Protein 5KEI (pdb70)

B-factor: mean 40.2, std 12.04, range [20.69, 91.9]

Secondary structure (DSSP, 8-state):
--TTTTT--PPPHHHHHHHHHTTS-----TTHHHHHHHHHSTTSEEEE-SS-EEEHHHHHHHHHHHHHHHHTTT--TT-EEEEE--SSTHHHHHHHHHHHTT-EEEE--TT--HHHHHHHHHHHT--EEEEE---HHHHHHHHHH-TT--EEEEES--TTSEEHHHHHSS-----------TTSEEEEEEP---SS---EEEEEHHHHHHHHHHHHHHTT--TT-EEEE-S-TTSHHHHHSSHHHHHHHTT-EEEE-S--SHHHHHHHHHHHT--EEEE-HHHHHHHHTT-----EEEE-SS---HHHHHHHHHHT-S-EEEEEE-TTS-EEE--TT--HHHHHH---EESSTT-EEEEE-SSSPBPPTT--EEEEEE-TTS-SS-TT-HHHHHHHB-TTS-EEEEEEEEE--SSTTTT-EEEEEE---EEEETTEEEEHHHHHHHHHTSTTEEEEEEEEEEETTTEEEEEEEEEESSS---HHHHHHHHHHTT--GGGS-SEEEE-SS--B-TTSSB-HHHHHT--

Radius of gyration: 23.66 Å; Cα contacts (8 Å, |Δi|>4): 1233; chains: 1; bounding box: 60×59×58 Å

Nearest PDB structures (foldseek):
  5kei-assembly1_A  TM=1.002E+00  e=0.000E+00  Mycolicibacterium smegmatis MC2 155
  5wm5-assembly1_A  TM=7.981E-01  e=9.799E-71  Streptomyces gandocaensis
  5wm6-assembly1_A  TM=7.922E-01  e=4.502E-71  Streptomyces gandocaensis
  3u16-assembly2_B  TM=9.416E-01  e=4.859E-49  Acinetobacter baumannii ACICU
  8r2r-assembly1_B  TM=8.477E-01  e=2.197E-30  Mycobacterium tuberculosis H37Rv

Organism: Mycolicibacterium smegmatis (strain ATCC 700084 / mc(2)155) (NCBI:txid246196)

Structure (mmCIF, N/CA/C/O backbone):
data_5KEI
#
_entry.id   5KEI
#
_cell.length_a   56.362
_cell.length_b   85.746
_cell.length_c   104.665
_cell.angle_alpha   90.00
_cell.angle_beta   90.00
_cell.angle_gamma   90.00
#
_symmetry.space_group_name_H-M   'P 21 21 21'
#
loop_
_entity.id
_entity.type
_entity.pdbx_description
1 polymer '2,3-dihydroxybenzoate-AMP ligase'
2 water water
#
loop_
_atom_site.group_PDB
_atom_site.id
_atom_site.type_symbol
_atom_site.label_atom_id
_atom_site.label_alt_id
_atom_site.label_comp_id
_atom_site.label_asym_id
_atom_site.label_entity_id
_atom_site.label_seq_id
_atom_site.pdbx_PDB_ins_code
_atom_site.Cartn_x
_atom_site.Cartn_y
_atom_site.Cartn_z
_atom_site.occupancy
_atom_site.B_iso_or_equiv
_atom_site.auth_seq_id
_atom_site.auth_comp_id
_atom_site.auth_asym_id
_atom_site.auth_atom_id
_atom_site.pdbx_PDB_model_num
ATOM 1 N N . GLN A 1 18 ? -31.531 -19.792 97.952 1.00 79.96 18 GLN A N 1
ATOM 2 C CA . GLN A 1 18 ? -32.350 -18.661 97.530 1.00 75.56 18 GLN A CA 1
ATOM 3 C C . GLN A 1 18 ? -32.053 -17.413 98.360 1.00 74.11 18 GLN A C 1
ATOM 4 O O . GLN A 1 18 ? -32.677 -16.362 98.170 1.00 63.11 18 GLN A O 1
ATOM 10 N N . SER A 1 19 ? -31.101 -17.533 99.285 1.00 78.18 19 SER A N 1
ATOM 11 C CA . SER A 1 19 ? -30.836 -16.459 100.242 1.00 69.26 19 SER A CA 1
ATOM 12 C C . SER A 1 19 ? -29.499 -15.734 100.061 1.00 64.21 19 SER A C 1
ATOM 13 O O . SER A 1 19 ? -28.422 -16.182 100.482 1.00 60.89 19 SER A O 1
ATOM 16 N N . SER A 1 20 ? -29.626 -14.584 99.418 1.00 54.37 20 SER A N 1
ATOM 17 C CA . SER A 1 20 ? -28.648 -13.524 99.444 1.00 49.35 20 SER A CA 1
ATOM 18 C C . SER A 1 20 ? -28.706 -12.818 100.786 1.00 45.94 20 SER A C 1
ATOM 19 O O . SER A 1 20 ? -28.085 -11.766 100.957 1.00 41.54 20 SER A O 1
ATOM 22 N N . LEU A 1 21 ? -29.491 -13.368 101.716 1.00 43.84 21 LEU A N 1
ATOM 23 C CA . LEU A 1 21 ? -29.515 -12.855 103.077 1.00 40.00 21 LEU A CA 1
ATOM 24 C C . LEU A 1 21 ? -28.096 -12.890 103.616 1.00 38.73 21 LEU A C 1
ATOM 25 O O . LEU A 1 21 ? -27.631 -11.915 104.186 1.00 39.05 21 LEU A O 1
ATOM 30 N N . LEU A 1 22 ? -27.404 -14.006 103.400 1.00 43.24 22 LEU A N 1
ATOM 31 C CA . LEU A 1 22 ? -26.032 -14.167 103.885 1.00 41.64 22 LEU A CA 1
ATOM 32 C C . LEU A 1 22 ? -25.051 -13.332 103.068 1.00 38.33 22 LEU A C 1
ATOM 33 O O . LEU A 1 22 ? -23.994 -12.924 103.566 1.00 38.25 22 LEU A O 1
ATOM 38 N N . ALA A 1 23 ? -25.421 -13.056 101.824 1.00 35.99 23 ALA A N 1
ATOM 39 C CA . ALA A 1 23 ? -24.558 -12.296 100.920 1.00 39.06 23 ALA A CA 1
ATOM 40 C C . ALA A 1 23 ? -24.369 -10.845 101.358 1.00 34.31 23 ALA A C 1
ATOM 41 O O . ALA A 1 23 ? -23.307 -10.258 101.126 1.00 34.04 23 ALA A O 1
ATOM 43 N N . GLY A 1 24 ? -25.395 -10.270 101.979 1.00 30.24 24 GLY A N 1
ATOM 44 C CA . GLY A 1 24 ? -25.351 -8.882 102.403 1.00 33.14 24 GLY A CA 1
ATOM 45 C C . GLY A 1 24 ? -24.907 -8.702 103.840 1.00 32.19 24 GLY A C 1
ATOM 46 O O . GLY A 1 24 ? -24.715 -7.575 104.310 1.00 34.82 24 GLY A O 1
ATOM 47 N N . PHE A 1 25 ? -24.720 -9.829 104.523 1.00 37.99 25 PHE A N 1
ATOM 48 C CA . PHE A 1 25 ? -24.493 -9.857 105.962 1.00 32.01 25 PHE A CA 1
ATOM 49 C C . PHE A 1 25 ? -23.015 -10.029 106.337 1.00 31.93 25 PHE A C 1
ATOM 50 O O . PHE A 1 25 ? -22.315 -10.894 105.816 1.00 32.14 25 PHE A O 1
ATOM 58 N N . THR A 1 26 ? -22.542 -9.167 107.230 1.00 34.28 26 THR A N 1
ATOM 59 C CA . THR A 1 26 ? -21.219 -9.308 107.812 1.00 32.27 26 THR A CA 1
ATOM 60 C C . THR A 1 26 ? -21.391 -9.902 109.205 1.00 32.66 26 THR A C 1
ATOM 61 O O . THR A 1 26 ? -21.836 -9.223 110.106 1.00 28.12 26 THR A O 1
ATOM 65 N N . PRO A 1 27 ? -21.061 -11.186 109.370 1.00 35.06 27 PRO A N 1
ATOM 66 C CA . PRO A 1 27 ? -21.356 -11.855 110.640 1.00 31.62 27 PRO A CA 1
ATOM 67 C C . PRO A 1 27 ? -20.470 -11.396 111.778 1.00 32.63 27 PRO A C 1
ATOM 68 O O . PRO A 1 27 ? -19.448 -10.772 111.543 1.00 35.82 27 PRO A O 1
ATOM 72 N N . PHE A 1 28 ? -20.869 -11.700 113.009 1.00 37.71 28 PHE A N 1
ATOM 73 C CA . PHE A 1 28 ? -19.974 -11.546 114.148 1.00 34.90 28 PHE A CA 1
ATOM 74 C C . PHE A 1 28 ? -18.840 -12.550 114.019 1.00 36.11 28 PHE A C 1
ATOM 75 O O . PHE A 1 28 ? -19.073 -13.706 113.682 1.00 38.37 28 PHE A O 1
ATOM 83 N N . PRO A 1 29 ? -17.610 -12.116 114.291 1.00 36.47 29 PRO A N 1
ATOM 84 C CA . PRO A 1 29 ? -16.504 -13.078 114.299 1.00 38.36 29 PRO A CA 1
ATOM 85 C C . PRO A 1 29 ? -16.748 -14.211 115.304 1.00 36.04 29 PRO A C 1
ATOM 86 O O . PRO A 1 29 ? -17.232 -13.971 116.409 1.00 37.19 29 PRO A O 1
ATOM 90 N N . ALA A 1 30 ? -16.419 -15.430 114.894 1.00 36.00 30 ALA A N 1
ATOM 91 C CA . ALA A 1 30 ? -16.609 -16.643 115.692 1.00 37.80 30 ALA A CA 1
ATOM 92 C C . ALA A 1 30 ? -16.166 -16.525 117.159 1.00 41.16 30 ALA A C 1
ATOM 93 O O . ALA A 1 30 ? -16.903 -16.923 118.067 1.00 41.08 30 ALA A O 1
ATOM 95 N N . GLU A 1 31 ? -14.982 -15.974 117.401 1.00 38.13 31 GLU A N 1
ATOM 96 C CA . GLU A 1 31 ? -14.455 -15.933 118.761 1.00 40.02 31 GLU A CA 1
ATOM 97 C C . GLU A 1 31 ? -15.251 -14.972 119.652 1.00 40.20 31 GLU A C 1
ATOM 98 O O . GLU A 1 31 ? -15.420 -15.227 120.848 1.00 36.02 31 GLU A O 1
ATOM 104 N N . ARG A 1 32 ? -15.748 -13.877 119.076 1.00 39.87 32 ARG A N 1
ATOM 105 C CA . ARG A 1 32 ? -16.569 -12.933 119.838 1.00 34.96 32 ARG A CA 1
ATOM 106 C C . ARG A 1 32 ? -17.945 -13.559 120.071 1.00 33.42 32 ARG A C 1
ATOM 107 O O . ARG A 1 32 ? -18.507 -13.453 121.158 1.00 37.28 32 ARG A O 1
ATOM 115 N N . ALA A 1 33 ? -18.475 -14.224 119.050 1.00 33.73 33 ALA A N 1
ATOM 116 C CA . ALA A 1 33 ? -19.772 -14.879 119.160 1.00 33.54 33 ALA A CA 1
ATOM 117 C C . ALA A 1 33 ? -19.762 -15.895 120.301 1.00 37.03 33 ALA A C 1
ATOM 118 O O . ALA A 1 33 ? -20.657 -15.882 121.151 1.00 36.75 33 ALA A O 1
ATOM 120 N N . GLN A 1 34 ? -18.735 -16.748 120.338 1.00 34.53 34 GLN A N 1
ATOM 121 C CA . GLN A 1 34 ? -18.596 -17.742 121.408 1.00 35.41 34 GLN A CA 1
ATOM 122 C C . GLN A 1 34 ? -18.526 -17.089 122.790 1.00 36.42 34 GLN A C 1
ATOM 123 O O . GLN A 1 34 ? -19.183 -17.547 123.736 1.00 33.46 34 GLN A O 1
ATOM 129 N N . ALA A 1 35 ? -17.752 -16.008 122.889 1.00 33.14 35 ALA A N 1
ATOM 130 C CA . ALA A 1 35 ? -17.607 -15.255 124.132 1.00 33.83 35 ALA A CA 1
ATOM 131 C C . ALA A 1 35 ? -18.955 -14.736 124.650 1.00 35.24 35 ALA A C 1
ATOM 132 O O . ALA A 1 35 ? -19.261 -14.820 125.852 1.00 35.45 35 ALA A O 1
ATOM 134 N N . TYR A 1 36 ? -19.763 -14.212 123.737 1.00 29.70 36 TYR A N 1
ATOM 135 C CA . TYR A 1 36 ? -21.063 -13.649 124.100 1.00 32.85 36 TYR A CA 1
ATOM 136 C C . TYR A 1 36 ? -22.061 -14.737 124.519 1.00 30.71 36 TYR A C 1
ATOM 137 O O . TYR A 1 36 ? -22.958 -14.494 125.326 1.00 32.71 36 TYR A O 1
ATOM 146 N N . ARG A 1 37 ? -21.903 -15.927 123.946 1.00 32.05 37 ARG A N 1
ATOM 147 C CA . ARG A 1 37 ? -22.698 -17.090 124.318 1.00 34.23 37 ARG A CA 1
ATOM 148 C C . ARG A 1 37 ? -22.271 -17.569 125.718 1.00 31.69 37 ARG A C 1
ATOM 149 O O . ARG A 1 37 ? -23.108 -17.805 126.591 1.00 30.71 37 ARG A O 1
ATOM 157 N N . ALA A 1 38 ? -20.965 -17.655 125.941 1.00 30.83 38 ALA A N 1
ATOM 158 C CA . ALA A 1 38 ? -20.438 -18.038 127.255 1.00 31.70 38 ALA A CA 1
ATOM 159 C C . ALA A 1 38 ? -20.817 -17.057 128.377 1.00 38.14 38 ALA A C 1
ATOM 160 O O . ALA A 1 38 ? -20.955 -17.474 129.532 1.00 38.93 38 ALA A O 1
ATOM 162 N N . ALA A 1 39 ? -21.009 -15.771 128.049 1.00 36.43 39 ALA A N 1
ATOM 163 C CA . ALA A 1 39 ? -21.303 -14.759 129.077 1.00 29.03 39 ALA A CA 1
ATOM 164 C C . ALA A 1 39 ? -22.798 -14.606 129.349 1.00 27.97 39 ALA A C 1
ATOM 165 O O . ALA A 1 39 ? -23.205 -13.802 130.191 1.00 26.65 39 ALA A O 1
ATOM 167 N N . GLY A 1 40 ? -23.619 -15.357 128.621 1.00 26.50 40 GLY A N 1
ATOM 168 C CA . GLY A 1 40 ? -25.060 -15.306 128.815 1.00 26.99 40 GLY A CA 1
ATOM 169 C C . GLY A 1 40 ? -25.816 -14.245 128.018 1.00 32.73 40 GLY A C 1
ATOM 170 O O . GLY A 1 40 ? -27.036 -14.129 128.153 1.00 31.69 40 GLY A O 1
ATOM 171 N N . TYR A 1 41 ? -25.111 -13.465 127.197 1.00 27.70 41 TYR A N 1
ATOM 172 C CA . TYR A 1 41 ? -25.771 -12.475 126.340 1.00 28.71 41 TYR A CA 1
ATOM 173 C C . TYR A 1 41 ? -26.607 -13.170 125.253 1.00 28.58 41 TYR A C 1
ATOM 174 O O . TYR A 1 41 ? -27.811 -12.935 125.127 1.00 29.24 41 TYR A O 1
ATOM 183 N N . TRP A 1 42 ? -25.942 -14.033 124.487 1.00 28.97 42 TRP A N 1
ATOM 184 C CA . TRP A 1 42 ? -26.530 -14.768 123.369 1.00 28.05 42 TRP A CA 1
ATOM 185 C C . TRP A 1 42 ? -27.126 -16.120 123.777 1.00 32.65 42 TRP A C 1
ATOM 186 O O . TRP A 1 42 ? -26.387 -17.047 124.106 1.00 30.99 42 TRP A O 1
ATOM 197 N N . ARG A 1 43 ? -28.449 -16.248 123.723 1.00 31.83 43 ARG A N 1
ATOM 198 C CA . ARG A 1 43 ? -29.119 -17.412 124.305 1.00 33.12 43 ARG A CA 1
ATOM 199 C C . ARG A 1 43 ? -29.709 -18.396 123.292 1.00 37.59 43 ARG A C 1
ATOM 200 O O . ARG A 1 43 ? -30.571 -19.209 123.638 1.00 38.97 43 ARG A O 1
ATOM 208 N N . ASP A 1 44 ? -29.277 -18.286 122.040 1.00 35.47 44 ASP A N 1
ATOM 209 C CA . ASP A 1 44 ? -29.552 -19.297 121.016 1.00 36.59 44 ASP A CA 1
ATOM 210 C C . ASP A 1 44 ? -31.019 -19.450 120.615 1.00 36.94 44 ASP A C 1
ATOM 211 O O . ASP A 1 44 ? -31.372 -20.400 119.899 1.00 38.05 44 ASP A O 1
ATOM 216 N N . GLN A 1 45 ? -31.869 -18.538 121.077 1.00 31.34 45 GLN A N 1
ATOM 217 C CA . GLN A 1 45 ? -33.286 -18.595 120.752 1.00 30.11 45 GLN A CA 1
ATOM 218 C C . GLN A 1 45 ? -33.696 -17.526 119.720 1.00 38.69 45 GLN A C 1
ATOM 219 O O . GLN A 1 45 ? -33.181 -16.387 119.717 1.00 33.32 45 GLN A O 1
ATOM 225 N N . LEU A 1 46 ? -34.615 -17.911 118.839 1.00 33.40 46 LEU A N 1
ATOM 226 C CA . LEU A 1 46 ? -35.044 -17.062 117.738 1.00 30.55 46 LEU A CA 1
ATOM 227 C C . LEU A 1 46 ? -35.870 -15.911 118.264 1.00 32.03 46 LEU A C 1
ATOM 228 O O . LEU A 1 46 ? -36.528 -16.061 119.290 1.00 29.93 46 LEU A O 1
ATOM 233 N N . LEU A 1 47 ? -35.872 -14.791 117.539 1.00 25.45 47 LEU A N 1
ATOM 234 C CA . LEU A 1 47 ? -36.597 -13.605 117.969 1.00 27.84 47 LEU A CA 1
ATOM 235 C C . LEU A 1 47 ? -38.062 -13.908 118.290 1.00 30.11 47 LEU A C 1
ATOM 236 O O . LEU A 1 47 ? -38.581 -13.421 119.296 1.00 28.70 47 LEU A O 1
ATOM 241 N N . ASP A 1 48 ? -38.735 -14.703 117.455 1.00 27.58 48 ASP A N 1
ATOM 242 C CA . ASP A 1 48 ? -40.171 -14.916 117.655 1.00 28.91 48 ASP A CA 1
ATOM 243 C C . ASP A 1 48 ? -40.444 -15.668 118.952 1.00 32.07 48 ASP A C 1
ATOM 244 O O . ASP A 1 48 ? -41.588 -15.730 119.387 1.00 33.75 48 ASP A O 1
ATOM 249 N N . SER A 1 49 ? -39.409 -16.257 119.551 1.00 30.53 49 SER A N 1
ATOM 250 C CA . SER A 1 49 ? -39.588 -17.064 120.758 1.00 32.46 49 SER A CA 1
ATOM 251 C C . SER A 1 49 ? -39.871 -16.181 121.958 1.00 38.50 49 SER A C 1
ATOM 252 O O . SER A 1 49 ? -40.343 -16.670 122.998 1.00 39.60 49 SER A O 1
ATOM 255 N N . VAL A 1 50 ? -39.573 -14.888 121.826 1.00 33.56 50 VAL A N 1
ATOM 256 C CA . VAL A 1 50 ? -39.920 -13.945 122.872 1.00 28.64 50 VAL A CA 1
ATOM 257 C C . VAL A 1 50 ? -41.435 -13.999 123.102 1.00 31.95 50 VAL A C 1
ATOM 258 O O . VAL A 1 50 ? -41.875 -14.029 124.248 1.00 34.23 50 VAL A O 1
ATOM 262 N N . LEU A 1 51 ? -42.227 -14.055 122.030 1.00 31.10 51 LEU A N 1
ATOM 263 C CA . LEU A 1 51 ? -43.688 -14.127 122.170 1.00 32.85 51 LEU A CA 1
ATOM 264 C C . LEU A 1 51 ? -44.121 -15.499 122.657 1.00 36.34 51 LEU A C 1
ATOM 265 O O . LEU A 1 51 ? -44.993 -15.617 123.524 1.00 34.11 51 LEU A O 1
ATOM 270 N N . ARG A 1 52 ? -43.491 -16.523 122.087 1.00 31.98 52 ARG A N 1
ATOM 271 C CA . ARG A 1 52 ? -43.784 -17.911 122.396 1.00 36.93 52 ARG A CA 1
ATOM 272 C C . ARG A 1 52 ? -43.584 -18.180 123.877 1.00 36.71 52 ARG A C 1
ATOM 273 O O . ARG A 1 52 ? -44.467 -18.725 124.541 1.00 35.02 52 ARG A O 1
ATOM 281 N N . THR A 1 53 ? -42.425 -17.789 124.390 1.00 33.38 53 THR A N 1
ATOM 282 C CA . THR A 1 53 ? -42.108 -18.034 125.793 1.00 37.58 53 THR A CA 1
ATOM 283 C C . THR A 1 53 ? -43.023 -17.227 126.707 1.00 37.88 53 THR A C 1
ATOM 284 O O . THR A 1 53 ? -43.521 -17.747 127.703 1.00 36.92 53 THR A O 1
ATOM 288 N N . ALA A 1 54 ? -43.261 -15.969 126.344 1.00 34.39 54 ALA A N 1
ATOM 289 C CA . ALA A 1 54 ? -44.213 -15.121 127.048 1.00 33.66 54 ALA A CA 1
ATOM 290 C C . ALA A 1 54 ? -45.628 -15.713 127.052 1.00 34.39 54 ALA A C 1
ATOM 291 O O . ALA A 1 54 ? -46.343 -15.636 128.043 1.00 34.69 54 ALA A O 1
ATOM 293 N N . ALA A 1 55 ? -46.031 -16.292 125.931 1.00 35.62 55 ALA A N 1
ATOM 294 C CA . ALA A 1 55 ? -47.343 -16.914 125.811 1.00 34.32 55 ALA A CA 1
ATOM 295 C C . ALA A 1 55 ? -47.489 -18.166 126.681 1.00 38.39 55 ALA A C 1
ATOM 296 O O . ALA A 1 55 ? -48.593 -18.462 127.139 1.00 39.72 55 ALA A O 1
ATOM 298 N N . ARG A 1 56 ? -46.392 -18.896 126.905 1.00 36.62 56 ARG A N 1
ATOM 299 C CA . ARG A 1 56 ? -46.404 -20.062 127.802 1.00 39.10 56 ARG A CA 1
ATOM 300 C C . ARG A 1 56 ? -46.392 -19.658 129.276 1.00 41.19 56 ARG A C 1
ATOM 301 O O . ARG A 1 56 ? -46.916 -20.368 130.126 1.00 48.45 56 ARG A O 1
ATOM 309 N N . THR A 1 57 ? -45.783 -18.518 129.580 1.00 43.88 57 THR A N 1
ATOM 310 C CA . THR A 1 57 ? -45.586 -18.094 130.965 1.00 39.13 57 THR A CA 1
ATOM 311 C C . THR A 1 57 ? -46.746 -17.261 131.495 1.00 40.53 57 THR A C 1
ATOM 312 O O . THR A 1 57 ? -47.219 -17.475 132.606 1.00 42.84 57 THR A O 1
ATOM 316 N N . TRP A 1 58 ? -47.179 -16.289 130.703 1.00 39.29 58 TRP A N 1
ATOM 317 C CA . TRP A 1 58 ? -48.240 -15.376 131.111 1.00 40.08 58 TRP A CA 1
ATOM 318 C C . TRP A 1 58 ? -49.362 -15.387 130.096 1.00 40.56 58 TRP A C 1
ATOM 319 O O . TRP A 1 58 ? -49.671 -14.341 129.510 1.00 40.21 58 TRP A O 1
ATOM 330 N N . PRO A 1 59 ? -49.999 -16.564 129.914 1.00 42.52 59 PRO A N 1
ATOM 331 C CA . PRO A 1 59 ? -50.953 -16.806 128.827 1.00 38.14 59 PRO A CA 1
ATOM 332 C C . PRO A 1 59 ? -52.055 -15.755 128.802 1.00 43.36 59 PRO A C 1
ATOM 333 O O . PRO A 1 59 ? -52.463 -15.288 127.738 1.00 46.26 59 PRO A O 1
ATOM 337 N N . ASP A 1 60 ? -52.504 -15.348 129.980 1.00 43.73 60 ASP A N 1
ATOM 338 C CA . ASP A 1 60 ? -53.711 -14.540 130.077 1.00 43.92 60 ASP A CA 1
ATOM 339 C C . ASP A 1 60 ? -53.464 -13.082 130.491 1.00 48.04 60 ASP A C 1
ATOM 340 O O . ASP A 1 60 ? -54.410 -12.302 130.613 1.00 46.20 60 ASP A O 1
ATOM 345 N N . HIS A 1 61 ? -52.195 -12.713 1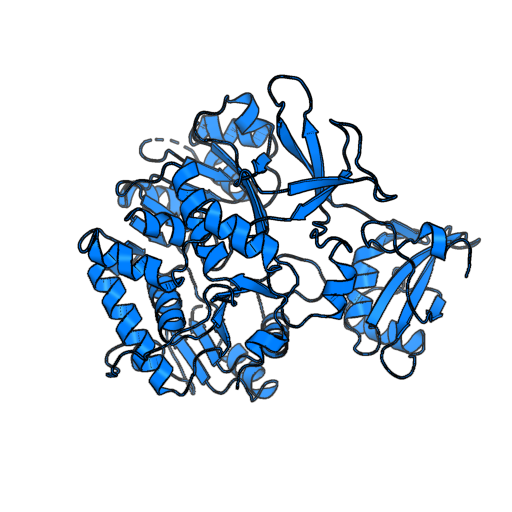30.684 1.00 46.23 61 HIS A N 1
ATOM 346 C CA . HIS A 1 61 ? -51.819 -11.301 130.811 1.00 45.07 61 HIS A CA 1
ATOM 347 C C . HIS A 1 61 ? -52.084 -10.583 129.482 1.00 40.37 61 HIS A C 1
ATOM 348 O O . HIS A 1 61 ? -51.906 -11.155 128.408 1.00 40.89 61 HIS A O 1
ATOM 355 N N . ILE A 1 62 ? -52.513 -9.331 129.555 1.00 41.26 62 ILE A N 1
ATOM 356 C CA . ILE A 1 62 ? -52.691 -8.530 128.357 1.00 36.57 62 ILE A CA 1
ATOM 357 C C . ILE A 1 62 ? -51.327 -8.243 127.737 1.00 37.78 62 ILE A C 1
ATOM 358 O O . ILE A 1 62 ? -50.422 -7.778 128.418 1.00 39.51 62 ILE A O 1
ATOM 363 N N . ALA A 1 63 ? -51.170 -8.538 126.453 1.00 37.76 63 ALA A N 1
ATOM 364 C CA . ALA A 1 63 ? -49.877 -8.367 125.806 1.00 37.29 63 ALA A CA 1
ATOM 365 C C . ALA A 1 63 ? -49.779 -7.001 125.136 1.00 35.43 63 ALA A C 1
ATOM 366 O O . ALA A 1 63 ? -48.809 -6.274 125.343 1.00 33.45 63 ALA A O 1
ATOM 368 N N . VAL A 1 64 ? -50.788 -6.657 124.340 1.00 30.18 64 VAL A N 1
ATOM 369 C CA . VAL A 1 64 ? -50.775 -5.428 123.570 1.00 30.02 64 VAL A CA 1
ATOM 370 C C . VAL A 1 64 ? -52.145 -4.746 123.649 1.00 38.85 64 VAL A C 1
ATOM 371 O O . VAL A 1 64 ? -53.167 -5.419 123.748 1.00 38.86 64 VAL A O 1
ATOM 375 N N . ILE A 1 65 ? -52.162 -3.412 123.653 1.00 39.87 65 ILE A N 1
ATOM 376 C CA . ILE A 1 65 ? -53.414 -2.645 123.684 1.00 36.66 65 ILE A CA 1
ATOM 377 C C . ILE A 1 65 ? -53.353 -1.496 122.685 1.00 36.24 65 ILE A C 1
ATOM 378 O O . ILE A 1 65 ? -52.301 -0.890 122.515 1.00 38.60 65 ILE A O 1
ATOM 383 N N . ASP A 1 66 ? -54.462 -1.213 122.006 1.00 41.50 66 ASP A N 1
ATOM 384 C CA . ASP A 1 66 ? -54.609 0.055 121.288 1.00 43.79 66 ASP A CA 1
ATOM 385 C C . ASP A 1 66 ? -56.030 0.547 121.508 1.00 45.37 66 ASP A C 1
ATOM 386 O O . ASP A 1 66 ? -56.775 -0.050 122.288 1.00 50.81 66 ASP A O 1
ATOM 391 N N . ALA A 1 67 ? -56.390 1.626 120.823 1.00 48.43 67 ALA A N 1
ATOM 392 C CA . ALA A 1 67 ? -57.660 2.314 121.027 1.00 52.74 67 ALA A CA 1
ATOM 393 C C . ALA A 1 67 ? -58.873 1.387 120.967 1.00 53.42 67 ALA A C 1
ATOM 394 O O . ALA A 1 67 ? -59.802 1.505 121.774 1.00 56.35 67 ALA A O 1
ATOM 396 N N . ASP A 1 68 ? -58.863 0.460 120.018 1.00 52.87 68 ASP A N 1
ATOM 397 C CA . ASP A 1 68 ? -60.043 -0.359 119.780 1.00 59.42 68 ASP A CA 1
ATOM 398 C C . ASP A 1 68 ? -59.882 -1.844 120.114 1.00 52.64 68 ASP A C 1
ATOM 399 O O . ASP A 1 68 ? -60.875 -2.545 120.279 1.00 54.94 68 ASP A O 1
ATOM 404 N N . HIS A 1 69 ? -58.644 -2.315 120.232 1.00 52.53 69 HIS A N 1
ATOM 405 C CA . HIS A 1 69 ? -58.383 -3.729 120.498 1.00 50.70 69 HIS A CA 1
ATOM 406 C C . HIS A 1 69 ? -57.465 -3.954 121.678 1.00 48.76 69 HIS A C 1
ATOM 407 O O . HIS A 1 69 ? -56.762 -3.046 122.116 1.00 51.29 69 HIS A O 1
ATOM 414 N N . ARG A 1 70 ? -57.467 -5.182 122.176 1.00 47.17 70 ARG A N 1
ATOM 415 C CA . ARG A 1 70 ? -56.476 -5.620 123.147 1.00 47.22 70 ARG A CA 1
ATOM 416 C C . ARG A 1 70 ? -56.358 -7.142 123.062 1.00 46.66 70 ARG A C 1
ATOM 417 O O . ARG A 1 70 ? -57.354 -7.849 122.919 1.00 50.38 70 ARG A O 1
ATOM 425 N N . HIS A 1 71 ? -55.127 -7.636 123.121 1.00 43.41 71 HIS A N 1
ATOM 426 C CA . HIS A 1 71 ? -54.860 -9.061 123.017 1.00 36.31 71 HIS A CA 1
ATOM 427 C C . HIS A 1 71 ? -54.037 -9.562 124.203 1.00 40.69 71 HIS A C 1
ATOM 428 O O . HIS A 1 71 ? -53.044 -8.950 124.588 1.00 41.40 71 HIS A O 1
ATOM 435 N N . THR A 1 72 ? -54.454 -10.678 124.787 1.00 41.92 72 THR A N 1
ATOM 436 C CA . THR A 1 72 ? -53.638 -11.375 125.767 1.00 37.08 72 THR A CA 1
ATOM 437 C C . THR A 1 72 ? -52.472 -12.048 125.044 1.00 39.54 72 THR A C 1
ATOM 438 O O . THR A 1 72 ? -52.488 -12.164 123.812 1.00 38.28 72 THR A O 1
ATOM 442 N N . TYR A 1 73 ? -51.474 -12.499 125.802 1.00 39.08 73 TYR A N 1
ATOM 443 C CA . TYR A 1 73 ? -50.313 -13.169 125.223 1.00 36.42 73 TYR A CA 1
ATOM 444 C C . TYR A 1 73 ? -50.689 -14.452 124.496 1.00 38.67 73 TYR A C 1
ATOM 445 O O . TYR A 1 73 ? -50.074 -14.794 123.487 1.00 37.89 73 TYR A O 1
ATOM 454 N N . ALA A 1 74 ? -51.703 -15.156 125.000 1.00 40.81 74 ALA A N 1
ATOM 455 C CA . ALA A 1 74 ? -52.173 -16.382 124.354 1.00 38.51 74 ALA A CA 1
ATOM 456 C C . ALA A 1 74 ? -52.884 -16.071 123.038 1.00 38.40 74 ALA A C 1
ATOM 457 O O . ALA A 1 74 ? -52.669 -16.741 122.021 1.00 38.43 74 ALA A O 1
ATOM 459 N N . GLU A 1 75 ? -53.721 -15.045 123.064 1.00 40.58 75 GLU A N 1
ATOM 460 C CA . GLU A 1 75 ? -54.414 -14.577 121.869 1.00 41.09 75 GLU A CA 1
ATOM 461 C C . GLU A 1 75 ? -53.458 -14.031 120.812 1.00 38.79 75 GLU A C 1
ATOM 462 O O . GLU A 1 75 ? -53.663 -14.265 119.626 1.00 39.30 75 GLU A O 1
ATOM 468 N N . LEU A 1 76 ? -52.420 -13.308 121.239 1.00 39.21 76 LEU A N 1
ATOM 469 C CA . LEU A 1 76 ? -51.446 -12.732 120.300 1.00 38.41 76 LEU A CA 1
ATOM 470 C C . LEU A 1 76 ? -50.580 -13.828 119.661 1.00 38.43 76 LEU A C 1
ATOM 471 O O . LEU A 1 76 ? -50.252 -13.767 118.471 1.00 36.70 76 LEU A O 1
ATOM 476 N N . ASP A 1 77 ? -50.227 -14.833 120.457 1.00 35.07 77 ASP A N 1
ATOM 477 C CA . ASP A 1 77 ? -49.439 -15.967 119.983 1.00 35.15 77 ASP A CA 1
ATOM 478 C C . ASP A 1 77 ? -50.121 -16.732 118.836 1.00 39.86 77 ASP A C 1
ATOM 479 O O . ASP A 1 77 ? -49.451 -17.196 117.911 1.00 40.79 77 ASP A O 1
ATOM 484 N N . ARG A 1 78 ? -51.446 -16.872 118.907 1.00 39.54 78 ARG A N 1
ATOM 485 C CA . ARG A 1 78 ? -52.211 -17.558 117.863 1.00 40.03 78 ARG A CA 1
ATOM 486 C C . ARG A 1 78 ? -52.306 -16.696 116.606 1.00 42.17 78 ARG A C 1
ATOM 487 O O . ARG A 1 78 ? -52.162 -17.192 115.489 1.00 40.53 78 ARG A O 1
ATOM 495 N N . LEU A 1 79 ? -52.558 -15.405 116.807 1.00 35.08 79 LEU A N 1
ATOM 496 C CA . LEU A 1 79 ? -52.655 -14.462 115.709 1.00 37.73 79 LEU A CA 1
ATOM 497 C C . LEU A 1 79 ? -51.397 -14.457 114.861 1.00 39.13 79 LEU A C 1
ATOM 498 O O . LEU A 1 79 ? -51.479 -14.493 113.640 1.00 38.05 79 LEU A O 1
ATOM 503 N N . ALA A 1 80 ? -50.238 -14.413 115.514 1.00 38.77 80 ALA A N 1
ATOM 504 C CA . ALA A 1 80 ? -48.969 -14.444 114.806 1.00 35.07 80 ALA A CA 1
ATOM 505 C C . ALA A 1 80 ? -48.810 -15.752 114.040 1.00 37.97 80 ALA A C 1
ATOM 506 O O . ALA A 1 80 ? -48.330 -15.747 112.906 1.00 35.19 80 ALA A O 1
ATOM 508 N N . ASP A 1 81 ? -49.197 -16.863 114.673 1.00 39.77 81 ASP A N 1
ATOM 509 C CA . ASP A 1 81 ? -49.160 -18.179 114.026 1.00 43.04 81 ASP A CA 1
ATOM 510 C C . ASP A 1 81 ? -50.013 -18.156 112.768 1.00 41.25 81 ASP A C 1
ATOM 511 O O . ASP A 1 81 ? -49.568 -18.563 111.689 1.00 44.84 81 ASP A O 1
ATOM 516 N N . ARG A 1 82 ? -51.240 -17.664 112.908 1.00 40.81 82 ARG A N 1
ATOM 517 C CA . ARG A 1 82 ? -52.167 -17.604 111.782 1.00 45.91 82 ARG A CA 1
ATOM 518 C C . ARG A 1 82 ? -51.676 -16.654 110.706 1.00 42.82 82 ARG A C 1
ATOM 519 O O . ARG A 1 82 ? -51.826 -16.923 109.508 1.00 46.19 82 ARG A O 1
ATOM 527 N N . ALA A 1 83 ? -51.073 -15.551 111.131 1.00 40.01 83 ALA A N 1
ATOM 528 C CA . ALA A 1 83 ? -50.576 -14.570 110.188 1.00 37.78 83 ALA A CA 1
ATOM 529 C C . ALA A 1 83 ? -49.425 -15.187 109.412 1.00 34.56 83 ALA A C 1
ATOM 530 O O . ALA A 1 83 ? -49.260 -14.931 108.225 1.00 30.98 83 ALA A O 1
ATOM 532 N N . ALA A 1 84 ? -48.647 -16.024 110.096 1.00 35.85 84 ALA A N 1
ATOM 533 C CA . ALA A 1 84 ? -47.467 -16.660 109.508 1.00 37.47 84 ALA A CA 1
ATOM 534 C C . ALA A 1 84 ? -47.824 -17.696 108.428 1.00 40.38 84 ALA A C 1
ATOM 535 O O . ALA A 1 84 ? -47.175 -17.765 107.376 1.00 40.51 84 ALA A O 1
ATOM 537 N N . ALA A 1 85 ? -48.843 -18.507 108.704 1.00 43.05 85 ALA A N 1
ATOM 538 C CA . ALA A 1 85 ? -49.353 -19.465 107.729 1.00 41.11 85 ALA A CA 1
ATOM 539 C C . ALA A 1 85 ? -49.863 -18.724 106.496 1.00 42.16 85 ALA A C 1
ATOM 540 O O . ALA A 1 85 ? -49.559 -19.106 105.372 1.00 40.86 85 ALA A O 1
ATOM 542 N N . GLY A 1 86 ? -50.626 -17.653 106.714 1.00 45.89 86 GLY A N 1
ATOM 543 C CA . GLY A 1 86 ? -51.120 -16.828 105.621 1.00 40.99 86 GLY A CA 1
ATOM 544 C C . GLY A 1 86 ? -49.993 -16.305 104.740 1.00 46.94 86 GLY A C 1
ATOM 545 O O . GLY A 1 86 ? -50.072 -16.357 103.498 1.00 44.82 86 GLY A O 1
ATOM 546 N N . ILE A 1 87 ? -48.934 -15.816 105.389 1.00 42.97 87 ILE A N 1
ATOM 547 C CA . ILE A 1 87 ? -47.791 -15.223 104.696 1.00 42.30 87 ILE A CA 1
ATOM 548 C C . ILE A 1 87 ? -47.019 -16.271 103.901 1.00 41.07 87 ILE A C 1
ATOM 549 O O . ILE A 1 87 ? -46.676 -16.044 102.742 1.00 42.27 87 ILE A O 1
ATOM 554 N N . ALA A 1 88 ? -46.739 -17.408 104.537 1.00 42.12 88 ALA A N 1
ATOM 555 C CA . ALA A 1 88 ? -46.137 -18.557 103.863 1.00 44.13 88 ALA A CA 1
ATOM 556 C C . ALA A 1 88 ? -47.001 -19.018 102.676 1.00 44.29 88 ALA A C 1
ATOM 557 O O . ALA A 1 88 ? -46.491 -19.522 101.663 1.00 43.03 88 ALA A O 1
ATOM 559 N N . GLY A 1 89 ? -48.308 -18.823 102.811 1.00 41.73 89 GLY A N 1
ATOM 560 C CA . GLY A 1 89 ? -49.260 -19.148 101.767 1.00 45.55 89 GLY A CA 1
ATOM 561 C C . GLY A 1 89 ? -49.156 -18.315 100.498 1.00 44.10 89 GLY A C 1
ATOM 562 O O . GLY A 1 89 ? -49.647 -18.727 99.442 1.00 48.56 89 GLY A O 1
ATOM 563 N N . LEU A 1 90 ? -48.537 -17.145 100.586 1.00 42.75 90 LEU A N 1
ATOM 564 C CA . LEU A 1 90 ? -48.372 -16.297 99.406 1.00 43.44 90 LEU A CA 1
ATOM 565 C C . LEU A 1 90 ? -47.092 -16.679 98.676 1.00 44.62 90 LEU A C 1
ATOM 566 O O . LEU A 1 90 ? -46.832 -16.210 97.567 1.00 46.27 90 LEU A O 1
ATOM 571 N N . GLY A 1 91 ? -46.280 -17.521 99.306 1.00 43.02 91 GLY A N 1
ATOM 572 C CA . GLY A 1 91 ? -45.044 -17.961 98.684 1.00 40.69 91 GLY A CA 1
ATOM 573 C C . GLY A 1 91 ? -43.814 -17.247 99.210 1.00 40.64 91 GLY A C 1
ATOM 574 O O . GLY A 1 91 ? -42.714 -17.435 98.695 1.00 41.99 91 GLY A O 1
ATOM 575 N N . ILE A 1 92 ? -44.006 -16.419 100.232 1.00 42.39 92 ILE A N 1
ATOM 576 C CA . ILE A 1 92 ? -42.896 -15.796 100.945 1.00 37.54 92 ILE A CA 1
ATOM 577 C C . ILE A 1 92 ? -42.162 -16.864 101.753 1.00 40.96 92 ILE A C 1
ATOM 578 O O . ILE A 1 92 ? -42.770 -17.610 102.532 1.00 43.26 92 ILE A O 1
ATOM 583 N N . ARG A 1 93 ? -40.851 -16.936 101.553 1.00 39.99 93 ARG A N 1
ATOM 584 C CA . ARG A 1 93 ? -40.051 -18.050 102.047 1.00 45.96 93 ARG A CA 1
ATOM 585 C C . ARG A 1 93 ? -39.028 -17.565 103.066 1.00 40.27 93 ARG A C 1
ATOM 586 O O . ARG A 1 93 ? -38.665 -16.402 103.042 1.00 36.08 93 ARG A O 1
ATOM 594 N N . PRO A 1 94 ? -38.564 -18.458 103.963 1.00 41.84 94 PRO A N 1
ATOM 595 C CA . PRO A 1 94 ? -37.525 -18.082 104.924 1.00 39.71 94 PRO A CA 1
ATOM 596 C C . PRO A 1 94 ? -36.381 -17.276 104.281 1.00 45.53 94 PRO A C 1
ATOM 597 O O . PRO A 1 94 ? -35.926 -17.609 103.181 1.00 44.09 94 PRO A O 1
ATOM 601 N N . GLY A 1 95 ? -35.962 -16.201 104.950 1.00 40.58 95 GLY A N 1
ATOM 602 C CA . GLY A 1 95 ? -34.882 -15.364 104.463 1.00 37.69 95 GLY A CA 1
ATOM 603 C C . GLY A 1 95 ? -35.344 -14.204 103.598 1.00 34.36 95 GLY A C 1
ATOM 604 O O . GLY A 1 95 ? -34.613 -13.239 103.413 1.00 36.73 95 GLY A O 1
ATOM 605 N N . ASP A 1 96 ? -36.549 -14.305 103.053 1.00 31.30 96 ASP A N 1
ATOM 606 C CA . ASP A 1 96 ? -37.102 -13.245 102.206 1.00 33.98 96 ASP A CA 1
ATOM 607 C C . ASP A 1 96 ? -37.299 -11.973 103.008 1.00 35.23 96 ASP A C 1
ATOM 608 O O . ASP A 1 96 ? -37.812 -12.002 104.119 1.00 31.95 96 ASP A O 1
ATOM 613 N N . ARG A 1 97 ? -36.917 -10.842 102.443 1.00 36.51 97 ARG A N 1
ATOM 614 C CA . ARG A 1 97 ? -37.068 -9.607 103.190 1.00 30.29 97 ARG A CA 1
ATOM 615 C C . ARG A 1 97 ? -38.341 -8.911 102.753 1.00 31.80 97 ARG A C 1
ATOM 616 O O . ARG A 1 97 ? -38.741 -8.965 101.587 1.00 32.93 97 ARG A O 1
ATOM 624 N N . VAL A 1 98 ? -39.024 -8.340 103.732 1.00 28.74 98 VAL A N 1
ATOM 625 C CA . VAL A 1 98 ? -40.332 -7.750 103.537 1.00 26.88 98 VAL A CA 1
ATOM 626 C C . VAL A 1 98 ? -40.325 -6.343 104.120 1.00 27.00 98 VAL A C 1
ATOM 627 O O . VAL A 1 98 ? -40.037 -6.155 105.298 1.00 26.85 98 VAL A O 1
ATOM 631 N N . LEU A 1 99 ? -40.635 -5.352 103.296 1.00 30.27 99 LEU A N 1
ATOM 632 C CA . LEU A 1 99 ? -40.685 -3.975 103.773 1.00 29.55 99 LEU A CA 1
ATOM 633 C C . LEU A 1 99 ? -41.928 -3.788 104.620 1.00 27.99 99 LEU A C 1
ATOM 634 O O . LEU A 1 99 ? -43.022 -4.145 104.207 1.00 30.72 99 LEU A O 1
ATOM 639 N N . VAL A 1 100 ? -41.760 -3.222 105.807 1.00 29.49 100 VAL A N 1
ATOM 640 C CA . VAL A 1 100 ? -42.890 -2.983 106.703 1.00 33.59 100 VAL A CA 1
ATOM 641 C C . VAL A 1 100 ? -43.019 -1.503 107.111 1.00 33.97 100 VAL A C 1
ATOM 642 O O . VAL A 1 100 ? -42.051 -0.885 107.569 1.00 30.46 100 VAL A O 1
ATOM 646 N N . GLN A 1 101 ? -44.218 -0.951 106.940 1.00 32.38 101 GLN A N 1
ATOM 647 C CA . GLN A 1 101 ? -44.509 0.429 107.319 1.00 33.22 101 GLN A CA 1
ATOM 648 C C . GLN A 1 101 ? -45.918 0.527 107.896 1.00 35.98 101 GLN A C 1
ATOM 649 O O . GLN A 1 101 ? -46.884 0.738 107.169 1.00 40.69 101 GLN A O 1
ATOM 655 N N . LEU A 1 102 ? -46.029 0.368 109.209 1.00 37.36 102 LEU A N 1
ATOM 656 C CA . LEU A 1 102 ? -47.319 0.346 109.879 1.00 34.98 102 LEU A CA 1
ATOM 657 C C . LEU A 1 102 ? -47.422 1.385 111.006 1.00 38.78 102 LEU A C 1
ATOM 658 O O . LEU A 1 102 ? -46.446 1.647 111.714 1.00 36.26 102 LEU A O 1
ATOM 663 N N . PRO A 1 103 ? -48.622 1.963 111.183 1.00 37.57 103 PRO A N 1
ATOM 664 C CA . PRO A 1 103 ? -48.942 2.872 112.290 1.00 36.23 103 PRO A CA 1
ATOM 665 C C . PRO A 1 103 ? -48.856 2.172 113.649 1.00 36.72 103 PRO A C 1
ATOM 666 O O . PRO A 1 103 ? -48.746 0.954 113.684 1.00 32.12 103 PRO A O 1
ATOM 670 N N . ASN A 1 104 ? -48.906 2.935 114.741 1.00 37.10 104 ASN A N 1
ATOM 671 C CA . ASN A 1 104 ? -48.906 2.369 116.096 1.00 32.50 104 ASN A CA 1
ATOM 672 C C . ASN A 1 104 ? -50.241 1.745 116.485 1.00 32.36 104 ASN A C 1
ATOM 673 O O . ASN A 1 104 ? -51.105 2.393 117.066 1.00 30.64 104 ASN A O 1
ATOM 678 N N . THR A 1 105 ? -50.351 0.460 116.173 1.00 33.42 105 THR A N 1
ATOM 679 C CA . THR A 1 105 ? -51.551 -0.352 116.298 1.00 34.13 105 THR A CA 1
ATOM 680 C C . THR A 1 105 ? -51.133 -1.657 116.972 1.00 35.07 105 THR A C 1
ATOM 681 O O . THR A 1 105 ? -49.974 -2.061 116.852 1.00 34.21 105 THR A O 1
ATOM 685 N N . ALA A 1 106 ? -52.047 -2.323 117.675 1.00 34.92 106 ALA A N 1
ATOM 686 C CA . ALA A 1 106 ? -51.748 -3.667 118.175 1.00 34.11 106 ALA A CA 1
ATOM 687 C C . ALA A 1 106 ? -51.329 -4.556 117.014 1.00 35.97 106 ALA A C 1
ATOM 688 O O . ALA A 1 106 ? -50.493 -5.440 117.168 1.00 39.61 106 ALA A O 1
ATOM 690 N N . GLU A 1 107 ? -51.894 -4.289 115.841 1.00 33.43 107 GLU A N 1
ATOM 691 C CA . GLU A 1 107 ? -51.614 -5.065 114.642 1.00 35.57 107 GLU A CA 1
ATOM 692 C C . GLU A 1 107 ? -50.124 -5.041 114.255 1.00 36.39 107 GLU A C 1
ATOM 693 O O . GLU A 1 107 ? -49.648 -5.917 113.521 1.00 32.97 107 GLU A O 1
ATOM 699 N N . PHE A 1 108 ? -49.388 -4.047 114.753 1.00 33.71 108 PHE A N 1
ATOM 700 C CA . PHE A 1 108 ? -47.953 -3.964 114.480 1.00 33.37 108 PHE A CA 1
ATOM 701 C C . PHE A 1 108 ? -47.261 -5.209 115.045 1.00 32.32 108 PHE A C 1
ATOM 702 O O . PHE A 1 108 ? -46.369 -5.782 114.405 1.00 29.68 108 PHE A O 1
ATOM 710 N N . ALA A 1 109 ? -47.689 -5.620 116.239 1.00 30.07 109 ALA A N 1
ATOM 711 C CA . ALA A 1 109 ? -47.184 -6.835 116.876 1.00 34.85 109 ALA A CA 1
ATOM 712 C C . ALA A 1 109 ? -47.598 -8.090 116.109 1.00 30.15 109 ALA A C 1
ATOM 713 O O . ALA A 1 109 ? -46.825 -9.037 116.024 1.00 32.22 109 ALA A O 1
ATOM 715 N N . VAL A 1 110 ? -48.818 -8.102 115.571 1.00 32.67 110 VAL A N 1
ATOM 716 C CA . VAL A 1 110 ? -49.302 -9.243 114.786 1.00 31.91 110 VAL A CA 1
ATOM 717 C C . VAL A 1 110 ? -48.450 -9.419 113.533 1.00 33.17 110 VAL A C 1
ATOM 718 O O . VAL A 1 110 ? -48.044 -10.533 113.211 1.00 34.65 110 VAL A O 1
ATOM 722 N N . ALA A 1 111 ? -48.151 -8.310 112.855 1.00 29.36 111 ALA A N 1
ATOM 723 C CA . ALA A 1 111 ? -47.275 -8.328 111.688 1.00 30.73 111 ALA A CA 1
ATOM 724 C C . ALA A 1 111 ? -45.823 -8.734 112.008 1.00 34.49 111 ALA A C 1
ATOM 725 O O . ALA A 1 111 ? -45.224 -9.528 111.279 1.00 33.94 111 ALA A O 1
ATOM 727 N N . LEU A 1 112 ? -45.249 -8.190 113.081 1.00 31.08 112 LEU A N 1
ATOM 728 C CA . LEU A 1 112 ? -43.853 -8.465 113.391 1.00 27.09 112 LEU A CA 1
ATOM 729 C C . LEU A 1 112 ? -43.632 -9.976 113.635 1.00 29.70 112 LEU A C 1
ATOM 730 O O . LEU A 1 112 ? -42.822 -10.605 112.955 1.00 30.15 112 LEU A O 1
ATOM 735 N N . PHE A 1 113 ? -44.378 -10.569 114.564 1.00 27.62 113 PHE A N 1
ATOM 736 C CA . PHE A 1 113 ? -44.168 -11.977 114.890 1.00 30.17 113 PHE A CA 1
ATOM 737 C C . PHE A 1 113 ? -44.748 -12.891 113.808 1.00 31.93 113 PHE A C 1
ATOM 738 O O . PHE A 1 113 ? -44.200 -13.960 113.550 1.00 30.79 113 PHE A O 1
ATOM 746 N N . GLY A 1 114 ? -45.820 -12.442 113.152 1.00 29.15 114 GLY A N 1
ATOM 747 C CA . GLY A 1 114 ? -46.362 -13.125 111.993 1.00 29.19 114 GLY A CA 1
ATOM 748 C C . GLY A 1 114 ? -45.293 -13.285 110.935 1.00 31.55 114 GLY A C 1
ATOM 749 O O . GLY A 1 114 ? -45.017 -14.394 110.466 1.00 36.25 114 GLY A O 1
ATOM 750 N N . LEU A 1 115 ? -44.666 -12.173 110.570 1.00 30.23 115 LEU A N 1
ATOM 751 C CA . LEU A 1 115 ? -43.563 -12.200 109.621 1.00 28.90 115 LEU A CA 1
ATOM 752 C C . LEU A 1 115 ? -42.387 -13.071 110.093 1.00 33.14 115 LEU A C 1
ATOM 753 O O . LEU A 1 115 ? -41.840 -13.865 109.316 1.00 33.47 115 LEU A O 1
ATOM 758 N N . LEU A 1 116 ? -42.003 -12.926 111.361 1.00 31.97 116 LEU A N 1
ATOM 759 C CA . LEU A 1 116 ? -40.869 -13.676 111.906 1.00 35.71 116 LEU A CA 1
ATOM 760 C C . LEU A 1 116 ? -41.104 -15.188 111.858 1.00 34.19 116 LEU A C 1
ATOM 761 O O . LEU A 1 116 ? -40.182 -15.966 111.587 1.00 29.47 116 LEU A O 1
ATOM 766 N N . ARG A 1 117 ? -42.339 -15.595 112.130 1.00 31.03 117 ARG A N 1
ATOM 767 C CA . ARG A 1 117 ? -42.664 -17.016 112.189 1.00 33.11 117 ARG A CA 1
ATOM 768 C C . ARG A 1 117 ? -42.761 -17.631 110.800 1.00 38.28 117 ARG A C 1
ATOM 769 O O . ARG A 1 117 ? -42.684 -18.840 110.664 1.00 43.93 117 ARG A O 1
ATOM 777 N N . ALA A 1 118 ? -42.915 -16.802 109.770 1.00 36.57 118 ALA A N 1
ATOM 778 C CA . ALA A 1 118 ? -42.810 -17.297 108.406 1.00 34.78 118 ALA A CA 1
ATOM 779 C C . ALA A 1 118 ? -41.332 -17.346 107.991 1.00 34.68 118 ALA A C 1
ATOM 780 O O . ALA A 1 118 ? -40.977 -17.858 106.922 1.00 32.72 118 ALA A O 1
ATOM 782 N N . GLY A 1 119 ? -40.469 -16.842 108.863 1.00 31.33 119 GLY A N 1
ATOM 783 C CA . GLY A 1 119 ? -39.042 -16.845 108.603 1.00 31.04 119 GLY A CA 1
ATOM 784 C C . GLY A 1 119 ? -38.625 -15.659 107.749 1.00 30.94 119 GLY A C 1
ATOM 785 O O . GLY A 1 119 ? -37.483 -15.571 107.301 1.00 33.71 119 GLY A O 1
ATOM 786 N N . ALA A 1 120 ? -39.557 -14.741 107.513 1.00 34.55 120 ALA A N 1
ATOM 787 C CA . ALA A 1 120 ? -39.248 -13.552 106.726 1.00 31.91 120 ALA A CA 1
ATOM 788 C C . ALA A 1 120 ? -38.424 -12.582 107.569 1.00 33.43 120 ALA A C 1
ATOM 789 O O . ALA A 1 120 ? -38.419 -12.638 108.810 1.00 33.09 120 ALA A O 1
ATOM 791 N N . VAL A 1 121 ? -37.690 -11.721 106.890 1.00 31.32 121 VAL A N 1
ATOM 792 C CA . VAL A 1 121 ? -36.824 -10.778 107.565 1.00 30.63 121 VAL A CA 1
ATOM 793 C C . VAL A 1 121 ? -37.392 -9.402 107.307 1.00 28.77 121 VAL A C 1
ATOM 794 O O . VAL A 1 121 ? -37.167 -8.839 106.243 1.00 28.41 121 VAL A O 1
ATOM 798 N N . PRO A 1 122 ? -38.176 -8.875 108.269 1.00 30.23 122 PRO A N 1
ATOM 799 C CA . PRO A 1 122 ? -38.822 -7.573 108.083 1.00 31.37 122 PRO A CA 1
ATOM 800 C C . PRO A 1 122 ? -37.821 -6.413 108.080 1.00 26.98 122 PRO A C 1
ATOM 801 O O . PRO A 1 122 ? -36.780 -6.466 108.743 1.00 27.47 122 PRO A O 1
ATOM 805 N N . VAL A 1 123 ? -38.126 -5.415 107.263 1.00 25.12 123 VAL A N 1
ATOM 806 C CA . VAL A 1 123 ? -37.403 -4.159 107.199 1.00 28.75 123 VAL A CA 1
ATOM 807 C C . VAL A 1 123 ? -38.264 -3.105 107.892 1.00 31.36 123 VAL A C 1
ATOM 808 O O . VAL A 1 123 ? -39.369 -2.785 107.445 1.00 29.95 123 VAL A O 1
ATOM 812 N N . MET A 1 124 ? -37.779 -2.589 109.011 1.00 33.72 124 MET A N 1
ATOM 813 C CA . MET A 1 124 ? -38.608 -1.720 109.836 1.00 27.21 124 MET A CA 1
ATOM 814 C C . MET A 1 124 ? -38.564 -0.263 109.370 1.00 31.46 124 MET A C 1
ATOM 815 O O . MET A 1 124 ? -37.765 0.545 109.864 1.00 31.86 124 MET A O 1
ATOM 820 N N . CYS A 1 125 ? -39.438 0.065 108.425 1.00 31.27 125 CYS A N 1
ATOM 821 C CA . CYS A 1 125 ? -39.541 1.434 107.912 1.00 32.43 125 CYS A CA 1
ATOM 822 C C . CYS A 1 125 ? -40.313 2.333 108.871 1.00 34.82 125 CYS A C 1
ATOM 823 O O . CYS A 1 125 ? -41.228 1.882 109.563 1.00 34.51 125 CYS A O 1
ATOM 826 N N . LEU A 1 126 ? -39.903 3.599 108.915 1.00 32.95 126 LEU A N 1
ATOM 827 C CA . LEU A 1 126 ? -40.538 4.634 109.721 1.00 34.28 126 LEU A CA 1
ATOM 828 C C . LEU A 1 126 ? -41.602 5.374 108.906 1.00 37.39 126 LEU A C 1
ATOM 829 O O . LEU A 1 126 ? -41.536 5.396 107.677 1.00 33.55 126 LEU A O 1
ATOM 834 N N . PRO A 1 127 ? -42.596 5.974 109.585 1.00 38.06 127 PRO A N 1
ATOM 835 C CA . PRO A 1 127 ? -43.734 6.586 108.872 1.00 39.41 127 PRO A CA 1
ATOM 836 C C . PRO A 1 127 ? -43.357 7.790 107.996 1.00 37.14 127 PRO A C 1
ATOM 837 O O . PRO A 1 127 ? -44.118 8.134 107.094 1.00 38.38 127 PRO A O 1
ATOM 841 N N . GLY A 1 128 ? -42.202 8.398 108.251 1.00 32.72 128 GLY A N 1
ATOM 842 C CA . GLY A 1 128 ? -41.758 9.554 107.505 1.00 31.84 128 GLY A CA 1
ATOM 843 C C . GLY A 1 128 ? -41.004 9.217 106.236 1.00 34.35 128 GLY A C 1
ATOM 844 O O . GLY A 1 128 ? -40.576 10.116 105.503 1.00 36.76 128 GLY A O 1
ATOM 845 N N . HIS A 1 129 ? -40.833 7.924 105.981 1.00 34.04 129 HIS A N 1
ATOM 846 C CA . HIS A 1 129 ? -40.221 7.450 104.740 1.00 35.43 129 HIS A CA 1
ATOM 847 C C . HIS A 1 129 ? -41.208 7.551 103.584 1.00 36.66 129 HIS A C 1
ATOM 848 O O . HIS A 1 129 ? -42.376 7.178 103.735 1.00 37.39 129 HIS A O 1
ATOM 855 N N . ARG A 1 130 ? -40.735 8.042 102.435 1.00 34.53 130 ARG A N 1
ATOM 856 C CA . ARG A 1 130 ? -41.560 8.130 101.226 1.00 34.90 130 ARG A CA 1
ATOM 857 C C . ARG A 1 130 ? -40.983 7.259 100.106 1.00 40.01 130 ARG A C 1
ATOM 858 O O . ARG A 1 130 ? -40.127 6.407 100.351 1.00 35.86 130 ARG A O 1
ATOM 866 N N . LEU A 1 131 ? -41.450 7.486 98.879 1.00 41.27 131 LEU A N 1
ATOM 867 C CA . LEU A 1 131 ? -41.108 6.618 97.762 1.00 37.68 131 LEU A CA 1
ATOM 868 C C . LEU A 1 131 ? -39.611 6.488 97.542 1.00 34.19 131 LEU A C 1
ATOM 869 O O . LEU A 1 131 ? -39.116 5.391 97.317 1.00 41.58 131 LEU A O 1
ATOM 874 N N . ALA A 1 132 ? -38.885 7.591 97.616 1.00 33.63 132 ALA A N 1
ATOM 875 C CA . ALA A 1 132 ? -37.449 7.524 97.406 1.00 35.28 132 ALA A CA 1
ATOM 876 C C . ALA A 1 132 ? -36.784 6.542 98.399 1.00 41.24 132 ALA A C 1
ATOM 877 O O . ALA A 1 132 ? -36.034 5.648 97.985 1.00 37.39 132 ALA A O 1
ATOM 879 N N . GLU A 1 133 ? -37.086 6.696 99.694 1.00 41.42 133 GLU A N 1
ATOM 880 C CA . GLU A 1 133 ? -36.570 5.799 100.743 1.00 36.66 133 GLU A CA 1
ATOM 881 C C . GLU A 1 133 ? -36.953 4.330 100.517 1.00 36.10 133 GLU A C 1
ATOM 882 O O . GLU A 1 133 ? -36.090 3.452 100.440 1.00 34.44 133 GLU A O 1
ATOM 888 N N . LEU A 1 134 ? -38.254 4.076 100.427 1.00 32.33 134 LEU A N 1
ATOM 889 C CA . LEU A 1 134 ? -38.768 2.727 100.265 1.00 33.35 134 LEU A CA 1
ATOM 890 C C . LEU A 1 134 ? -38.196 2.049 99.024 1.00 39.31 134 LEU A C 1
ATOM 891 O O . LEU A 1 134 ? -37.878 0.850 99.048 1.00 39.43 134 LEU A O 1
ATOM 896 N N . THR A 1 135 ? -38.050 2.819 97.949 1.00 38.61 135 THR A N 1
ATOM 897 C CA . THR A 1 135 ? -37.473 2.309 96.701 1.00 41.14 135 THR A CA 1
ATOM 898 C C . THR A 1 135 ? -36.042 1.829 96.907 1.00 38.84 135 THR A C 1
ATOM 899 O O . THR A 1 135 ? -35.693 0.713 96.535 1.00 43.55 135 THR A O 1
ATOM 903 N N . HIS A 1 136 ? -35.227 2.675 97.518 1.00 36.44 136 HIS A N 1
ATOM 904 C CA . HIS A 1 136 ? -33.857 2.318 97.858 1.00 35.49 136 HIS A CA 1
ATOM 905 C C . HIS A 1 136 ? -33.806 1.139 98.842 1.00 36.35 136 HIS A C 1
ATOM 906 O O . HIS A 1 136 ? -32.969 0.251 98.687 1.00 36.84 136 HIS A O 1
ATOM 913 N N . PHE A 1 137 ? -34.698 1.117 99.838 1.00 33.52 137 PHE A N 1
ATOM 914 C CA . PHE A 1 137 ? -34.783 -0.037 100.759 1.00 37.44 137 PHE A CA 1
ATOM 915 C C . PHE A 1 137 ? -35.099 -1.350 100.011 1.00 35.55 137 PHE A C 1
ATOM 916 O O . PHE A 1 137 ? -34.440 -2.361 100.237 1.00 33.76 137 PHE A O 1
ATOM 924 N N . ALA A 1 138 ? -36.085 -1.321 99.114 1.00 38.61 138 ALA A N 1
ATOM 925 C CA . ALA A 1 138 ? -36.436 -2.492 98.293 1.00 39.76 138 ALA A CA 1
ATOM 926 C C . ALA A 1 138 ? -35.239 -3.028 97.519 1.00 38.43 138 ALA A C 1
ATOM 927 O O . ALA A 1 138 ? -34.989 -4.238 97.499 1.00 36.87 138 ALA A O 1
ATOM 929 N N . GLU A 1 139 ? -34.514 -2.113 96.878 1.00 39.26 139 GLU A N 1
ATOM 930 C CA . GLU A 1 139 ? -33.288 -2.438 96.159 1.00 38.85 139 GLU A CA 1
ATOM 931 C C . GLU A 1 139 ? -32.208 -3.045 97.053 1.00 36.12 139 GLU A C 1
ATOM 932 O O . GLU A 1 139 ? -31.575 -4.030 96.678 1.00 39.55 139 GLU A O 1
ATOM 938 N N . VAL A 1 140 ? -31.990 -2.465 98.230 1.00 36.84 140 VAL A N 1
ATOM 939 C CA . VAL A 1 140 ? -30.920 -2.947 99.102 1.00 36.51 140 VAL A CA 1
ATOM 940 C C . VAL A 1 140 ? -31.281 -4.321 99.702 1.00 34.72 140 VAL A C 1
ATOM 941 O O . VAL A 1 140 ? -30.429 -5.208 99.805 1.00 34.28 140 VAL A O 1
ATOM 945 N N . SER A 1 141 ? -32.554 -4.503 100.052 1.00 33.64 141 SER A N 1
ATOM 946 C CA . SER A 1 141 ? -33.000 -5.705 100.751 1.00 35.41 141 SER A CA 1
ATOM 947 C C . SER A 1 141 ? -33.474 -6.835 99.838 1.00 34.79 141 SER A C 1
ATOM 948 O O . SER A 1 141 ? -33.711 -7.948 100.318 1.00 33.93 141 SER A O 1
ATOM 951 N N . SER A 1 142 ? -33.636 -6.553 98.546 1.00 34.50 142 SER A N 1
ATOM 952 C CA . SER A 1 142 ? -34.274 -7.513 97.630 1.00 35.45 142 SER A CA 1
ATOM 953 C C . SER A 1 142 ? -35.645 -7.923 98.163 1.00 31.69 142 SER A C 1
ATOM 954 O O . SER A 1 142 ? -36.040 -9.078 98.046 1.00 35.33 142 SER A O 1
ATOM 957 N N . ALA A 1 143 ? -36.354 -6.968 98.757 1.00 33.52 143 ALA A N 1
ATOM 958 C CA . ALA A 1 143 ? -37.686 -7.213 99.293 1.00 33.52 143 ALA A CA 1
ATOM 959 C C . ALA A 1 143 ? -38.593 -7.880 98.265 1.00 33.62 143 ALA A C 1
ATOM 960 O O . ALA A 1 143 ? -38.535 -7.569 97.075 1.00 38.05 143 ALA A O 1
ATOM 962 N N . VAL A 1 144 ? -39.423 -8.808 98.731 1.00 33.83 144 VAL A N 1
ATOM 963 C CA . VAL A 1 144 ? -40.342 -9.528 97.856 1.00 34.94 144 VAL A CA 1
ATOM 964 C C . VAL A 1 144 ? -41.785 -9.094 98.131 1.00 32.72 144 VAL A C 1
ATOM 965 O O . VAL A 1 144 ? -42.711 -9.465 97.416 1.00 35.79 144 VAL A O 1
ATOM 969 N N . ALA A 1 145 ? -41.968 -8.284 99.164 1.00 33.92 145 ALA A N 1
ATOM 970 C CA . ALA A 1 145 ? -43.297 -7.832 99.528 1.00 32.23 145 ALA A CA 1
ATOM 971 C C . ALA A 1 145 ? -43.250 -6.529 100.318 1.00 31.62 145 ALA A C 1
ATOM 972 O O . ALA A 1 145 ? -42.178 -6.021 100.644 1.00 30.39 145 ALA A O 1
ATOM 974 N N . LEU A 1 146 ? -44.434 -6.000 100.609 1.00 32.51 146 LEU A N 1
ATOM 975 C CA . LEU A 1 146 ? -44.590 -4.713 101.265 1.00 33.25 146 LEU A CA 1
ATOM 976 C C . LEU A 1 146 ? -45.885 -4.691 102.081 1.00 39.52 146 LEU A C 1
ATOM 977 O O . LEU A 1 146 ? -46.967 -4.927 101.535 1.00 40.09 146 LEU A O 1
ATOM 982 N N . VAL A 1 147 ? -45.782 -4.423 103.384 1.00 35.85 147 VAL A N 1
ATOM 983 C CA . VAL A 1 147 ? -46.968 -4.324 104.229 1.00 32.24 147 VAL A CA 1
ATOM 984 C C . VAL A 1 147 ? -47.221 -2.863 104.587 1.00 36.48 147 VAL A C 1
ATOM 985 O O . VAL A 1 147 ? -46.324 -2.179 105.076 1.00 34.81 147 VAL A O 1
ATOM 989 N N . VAL A 1 148 ? -48.433 -2.384 104.309 1.00 37.51 148 VAL A N 1
ATOM 990 C CA . VAL A 1 148 ? -48.811 -1.004 104.593 1.00 35.09 148 VAL A CA 1
ATOM 991 C C . VAL A 1 148 ? -50.216 -0.889 105.141 1.00 37.28 148 VAL A C 1
ATOM 992 O O . VAL A 1 148 ? -50.997 -1.839 105.074 1.00 42.10 148 VAL A O 1
ATOM 996 N N . ALA A 1 149 ? -50.530 0.290 105.672 1.00 38.22 149 ALA A N 1
ATOM 997 C CA . ALA A 1 149 ? -51.887 0.627 106.099 1.00 45.58 149 ALA A CA 1
ATOM 998 C C . ALA A 1 149 ? -52.405 1.853 105.328 1.00 58.29 149 ALA A C 1
ATOM 999 O O . ALA A 1 149 ? -51.615 2.648 104.809 1.00 57.78 149 ALA A O 1
ATOM 1001 N N . ASP A 1 150 ? -53.726 2.009 105.244 1.00 60.87 150 ASP A N 1
ATOM 1002 C CA . ASP A 1 150 ? -54.296 3.066 104.402 1.00 68.07 150 ASP A CA 1
ATOM 1003 C C . ASP A 1 150 ? -54.233 4.453 105.064 1.00 74.20 150 ASP A C 1
ATOM 1004 O O . ASP A 1 150 ? -54.637 5.449 104.465 1.00 69.77 150 ASP A O 1
ATOM 1009 N N . THR A 1 151 ? -53.710 4.520 106.287 1.00 75.57 151 THR A N 1
ATOM 1010 C CA . THR A 1 151 ? -53.479 5.808 106.940 1.00 77.08 151 THR A CA 1
ATOM 1011 C C . THR A 1 151 ? -52.054 5.946 107.475 1.00 82.37 151 THR A C 1
ATOM 1012 O O . THR A 1 151 ? -51.411 4.960 107.847 1.00 75.44 151 THR A O 1
ATOM 1016 N N . HIS A 1 157 ? -50.924 5.722 100.490 1.00 65.27 157 HIS A N 1
ATOM 1017 C CA . HIS A 1 157 ? -49.915 4.669 100.549 1.00 64.71 157 HIS A CA 1
ATOM 1018 C C . HIS A 1 157 ? -50.082 3.704 99.384 1.00 64.45 157 HIS A C 1
ATOM 1019 O O . HIS A 1 157 ? -49.135 3.034 98.973 1.00 59.86 157 HIS A O 1
ATOM 1026 N N . ARG A 1 158 ? -51.293 3.633 98.850 1.00 66.47 158 ARG A N 1
ATOM 1027 C CA . ARG A 1 158 ? -51.551 2.746 97.731 1.00 62.36 158 ARG A CA 1
ATOM 1028 C C . ARG A 1 158 ? -50.871 3.238 96.453 1.00 61.38 158 ARG A C 1
ATOM 1029 O O . ARG A 1 158 ? -50.347 2.427 95.697 1.00 62.19 158 ARG A O 1
ATOM 1037 N N . ASP A 1 159 ? -50.858 4.551 96.214 1.00 63.77 159 ASP A N 1
ATOM 1038 C CA . ASP A 1 159 ? -50.163 5.106 95.041 1.00 65.47 159 ASP A CA 1
ATOM 1039 C C . ASP A 1 159 ? -48.667 4.878 95.151 1.00 62.49 159 ASP A C 1
ATOM 1040 O O . ASP A 1 159 ? -47.951 4.799 94.143 1.00 59.15 159 ASP A O 1
ATOM 1045 N N . LEU A 1 160 ? -48.217 4.807 96.400 1.00 59.64 160 LEU A N 1
ATOM 1046 C CA . LEU A 1 160 ? -46.839 4.512 96.755 1.00 55.55 160 LEU A CA 1
ATOM 1047 C C . LEU A 1 160 ? -46.474 3.089 96.379 1.00 49.72 160 LEU A C 1
ATOM 1048 O O . LEU A 1 160 ? -45.449 2.840 95.745 1.00 46.41 160 LEU A O 1
ATOM 1053 N N . ALA A 1 161 ? -47.320 2.154 96.785 1.00 48.79 161 ALA A N 1
ATOM 1054 C CA . ALA A 1 161 ? -47.096 0.756 96.467 1.00 50.24 161 ALA A CA 1
ATOM 1055 C C . ALA A 1 161 ? -47.061 0.551 94.948 1.00 48.82 161 ALA A C 1
ATOM 1056 O O . ALA A 1 161 ? -46.240 -0.221 94.442 1.00 45.83 161 ALA A O 1
ATOM 1058 N N . ARG A 1 162 ? -47.932 1.266 94.233 1.00 46.95 162 ARG A N 1
ATOM 1059 C CA . ARG A 1 162 ? -48.044 1.144 92.781 1.00 45.83 162 ARG A CA 1
ATOM 1060 C C . ARG A 1 162 ? -46.764 1.593 92.087 1.00 44.12 162 ARG A C 1
ATOM 1061 O O . ARG A 1 162 ? -46.249 0.893 91.217 1.00 40.45 162 ARG A O 1
ATOM 1069 N N . GLU A 1 163 ? -46.217 2.733 92.484 1.00 42.67 163 GLU A N 1
ATOM 1070 C CA . GLU A 1 163 ? -44.976 3.174 91.862 1.00 43.57 163 GLU A CA 1
ATOM 1071 C C . GLU A 1 163 ? -43.784 2.329 92.331 1.00 46.88 163 GLU A C 1
ATOM 1072 O O . GLU A 1 163 ? -42.802 2.188 91.599 1.00 49.01 163 GLU A O 1
ATOM 1078 N N . LEU A 1 164 ? -43.883 1.741 93.529 1.00 45.47 164 LEU A N 1
ATOM 1079 C CA . LEU A 1 164 ? -42.817 0.878 94.058 1.00 43.90 164 LEU A CA 1
ATOM 1080 C C . LEU A 1 164 ? -42.639 -0.433 93.277 1.00 44.25 164 LEU A C 1
ATOM 1081 O O . LEU A 1 164 ? -41.519 -0.808 92.920 1.00 42.95 164 LEU A O 1
ATOM 1086 N N . VAL A 1 165 ? -43.738 -1.142 93.042 1.00 38.31 165 VAL A N 1
ATOM 1087 C CA . VAL A 1 165 ? -43.672 -2.403 92.321 1.00 43.07 165 VAL A CA 1
ATOM 1088 C C . VAL A 1 165 ? -43.312 -2.160 90.853 1.00 46.46 165 VAL A C 1
ATOM 1089 O O . VAL A 1 165 ? -42.712 -3.027 90.209 1.00 47.93 165 VAL A O 1
ATOM 1093 N N . ARG A 1 166 ? -43.663 -0.989 90.323 1.00 41.69 166 ARG A N 1
ATOM 1094 C CA . ARG A 1 166 ? -43.323 -0.681 88.935 1.00 43.35 166 ARG A CA 1
ATOM 1095 C C . ARG A 1 166 ? -41.804 -0.652 88.750 1.00 45.77 166 ARG A C 1
ATOM 1096 O O . ARG A 1 166 ? -41.272 -1.230 87.800 1.00 52.85 166 ARG A O 1
ATOM 1104 N N . SER A 1 167 ? -41.110 0.013 89.669 1.00 44.77 167 SER A N 1
ATOM 1105 C CA . SER A 1 167 ? -39.656 0.124 89.605 1.00 46.63 167 SER A CA 1
ATOM 1106 C C . SER A 1 167 ? -38.944 -1.085 90.223 1.00 46.32 167 SER A C 1
ATOM 1107 O O . SER A 1 167 ? -37.762 -1.316 89.971 1.00 45.04 167 SER A O 1
ATOM 1110 N N . HIS A 1 168 ? -39.659 -1.848 91.041 1.00 47.49 168 HIS A N 1
ATOM 1111 C CA . HIS A 1 168 ? -39.078 -3.041 91.642 1.00 45.69 168 HIS A CA 1
ATOM 1112 C C . HIS A 1 168 ? -40.051 -4.206 91.573 1.00 45.73 168 HIS A C 1
ATOM 1113 O O . HIS A 1 168 ? -40.793 -4.464 92.521 1.00 39.76 168 HIS A O 1
ATOM 1120 N N . PRO A 1 169 ? -40.044 -4.913 90.429 1.00 48.57 169 PRO A N 1
ATOM 1121 C CA . PRO A 1 169 ? -40.978 -6.001 90.122 1.00 43.10 169 PRO A CA 1
ATOM 1122 C C . PRO A 1 169 ? -40.822 -7.162 91.088 1.00 43.40 169 PRO A C 1
ATOM 1123 O O . PRO A 1 169 ? -41.793 -7.879 91.325 1.00 44.22 169 PRO A O 1
ATOM 1127 N N . ASP A 1 170 ? -39.626 -7.327 91.650 1.00 48.31 170 ASP A N 1
ATOM 1128 C CA . ASP A 1 170 ? -39.365 -8.374 92.647 1.00 46.87 170 ASP A CA 1
ATOM 1129 C C . ASP A 1 170 ? -40.277 -8.264 93.867 1.00 44.18 170 ASP A C 1
ATOM 1130 O O . ASP A 1 170 ? -40.495 -9.246 94.582 1.00 44.67 170 ASP A O 1
ATOM 1135 N N . VAL A 1 171 ? -40.800 -7.065 94.108 1.00 43.00 171 VAL A N 1
ATOM 1136 C CA . VAL A 1 171 ? -41.802 -6.882 95.148 1.00 43.97 171 VAL A CA 1
ATOM 1137 C C . VAL A 1 171 ? -43.094 -7.430 94.590 1.00 38.97 171 VAL A C 1
ATOM 1138 O O . VAL A 1 171 ? -43.869 -6.709 93.968 1.00 44.19 171 VAL A O 1
ATOM 1142 N N . ARG A 1 172 ? -43.299 -8.723 94.802 1.00 35.30 172 ARG A N 1
ATOM 1143 C CA . ARG A 1 172 ? -44.378 -9.470 94.163 1.00 37.37 172 ARG A CA 1
ATOM 1144 C C . ARG A 1 172 ? -45.716 -9.310 94.871 1.00 42.31 172 ARG A C 1
ATOM 1145 O O . ARG A 1 172 ? -46.775 -9.525 94.279 1.00 44.33 172 ARG A O 1
ATOM 1153 N N . HIS A 1 173 ? -45.669 -8.934 96.145 1.00 43.61 173 HIS A N 1
ATOM 1154 C CA . HIS A 1 173 ? -46.881 -8.826 96.953 1.00 40.47 173 HIS A CA 1
ATOM 1155 C C . HIS A 1 173 ? -46.970 -7.510 97.682 1.00 37.28 173 HIS A C 1
ATOM 1156 O O . HIS A 1 173 ? -45.996 -7.050 98.265 1.00 35.40 173 HIS A O 1
ATOM 1163 N N . VAL A 1 174 ? -48.152 -6.913 97.651 1.00 42.51 174 VAL A N 1
ATOM 1164 C CA . VAL A 1 174 ? -48.463 -5.800 98.524 1.00 37.45 174 VAL A CA 1
ATOM 1165 C C . VAL A 1 174 ? -49.635 -6.168 99.434 1.00 39.42 174 VAL A C 1
ATOM 1166 O O . VAL A 1 174 ? -50.702 -6.544 98.945 1.00 39.10 174 VAL A O 1
ATOM 1170 N N . LEU A 1 175 ? -49.426 -6.074 100.750 1.00 38.69 175 LEU A N 1
ATOM 1171 C CA . LEU A 1 175 ? -50.467 -6.380 101.732 1.00 33.15 175 LEU A CA 1
ATOM 1172 C C . LEU A 1 175 ? -50.898 -5.116 102.452 1.00 39.84 175 LEU A C 1
ATOM 1173 O O . LEU A 1 175 ? -50.097 -4.460 103.119 1.00 42.79 175 LEU A O 1
ATOM 1178 N N . VAL A 1 176 ? -52.168 -4.770 102.304 1.00 37.61 176 VAL A N 1
ATOM 1179 C CA . VAL A 1 176 ? -52.688 -3.529 102.835 1.00 39.10 176 VAL A CA 1
ATOM 1180 C C . VAL A 1 176 ? -53.630 -3.783 104.014 1.00 41.51 176 VAL A C 1
ATOM 1181 O O . VAL A 1 176 ? -54.646 -4.471 103.876 1.00 39.41 176 VAL A O 1
ATOM 1185 N N . ASP A 1 177 ? -53.271 -3.238 105.171 1.00 38.03 177 ASP A N 1
ATOM 1186 C CA . ASP A 1 177 ? -54.164 -3.207 106.321 1.00 42.84 177 ASP A CA 1
ATOM 1187 C C . ASP A 1 177 ? -55.179 -2.084 106.091 1.00 45.42 177 ASP A C 1
ATOM 1188 O O . ASP A 1 177 ? -54.906 -0.919 106.393 1.00 48.54 177 ASP A O 1
ATOM 1193 N N . GLY A 1 178 ? -56.336 -2.440 105.534 1.00 46.72 178 GLY A N 1
ATOM 1194 C CA . GLY A 1 178 ? -57.338 -1.473 105.112 1.00 45.04 178 GLY A CA 1
ATOM 1195 C C . GLY A 1 178 ? -57.842 -1.717 103.690 1.00 48.11 178 GLY A C 1
ATOM 1196 O O . GLY A 1 178 ? -57.902 -2.862 103.240 1.00 46.48 178 GLY A O 1
ATOM 1197 N N . ASP A 1 179 ? -58.216 -0.644 102.991 1.00 50.17 179 ASP A N 1
ATOM 1198 C CA . ASP A 1 179 ? -58.752 -0.746 101.634 1.00 49.41 179 ASP A CA 1
ATOM 1199 C C . ASP A 1 179 ? -57.653 -1.143 100.667 1.00 47.82 179 ASP A C 1
ATOM 1200 O O . ASP A 1 179 ? -56.866 -0.292 100.244 1.00 43.19 179 ASP A O 1
ATOM 1205 N N . ALA A 1 180 ? -57.620 -2.425 100.304 1.00 45.87 180 ALA A N 1
ATOM 1206 C CA . ALA A 1 180 ? -56.525 -2.976 99.505 1.00 43.01 180 ALA A CA 1
ATOM 1207 C C . ALA A 1 180 ? -56.494 -2.484 98.054 1.00 45.07 180 ALA A C 1
ATOM 1208 O O . ALA A 1 180 ? -55.424 -2.472 97.439 1.00 45.87 180 ALA A O 1
ATOM 1210 N N . ALA A 1 181 ? -57.647 -2.071 97.521 1.00 46.11 181 ALA A N 1
ATOM 1211 C CA . ALA A 1 181 ? -57.810 -1.828 96.077 1.00 42.47 181 ALA A CA 1
ATOM 1212 C C . ALA A 1 181 ? -57.355 -3.063 95.266 1.00 37.66 181 ALA A C 1
ATOM 1213 O O . ALA A 1 181 ? -57.871 -4.172 95.468 1.00 47.11 181 ALA A O 1
ATOM 1215 N N . GLU A 1 182 ? -56.374 -2.879 94.382 1.00 37.91 182 GLU A N 1
ATOM 1216 C CA . GLU A 1 182 ? -55.898 -3.960 93.491 1.00 47.92 182 GLU A CA 1
ATOM 1217 C C . GLU A 1 182 ? -55.010 -4.973 94.213 1.00 47.53 182 GLU A C 1
ATOM 1218 O O . GLU A 1 182 ? -54.697 -6.029 93.673 1.00 42.85 182 GLU A O 1
ATOM 1224 N N . PHE A 1 183 ? -54.591 -4.629 95.429 1.00 45.74 183 PHE A N 1
ATOM 1225 C CA . PHE A 1 183 ? -53.632 -5.435 96.163 1.00 42.12 183 PHE A CA 1
ATOM 1226 C C . PHE A 1 183 ? -54.309 -6.398 97.112 1.00 39.08 183 PHE A C 1
ATOM 1227 O O . PHE A 1 183 ? -55.532 -6.518 97.109 1.00 42.23 183 PHE A O 1
ATOM 1235 N N . LEU A 1 184 ? -53.492 -7.079 97.914 1.00 38.78 184 LEU A N 1
ATOM 1236 C CA . LEU A 1 184 ? -53.953 -8.046 98.910 1.00 39.03 184 LEU A CA 1
ATOM 1237 C C . LEU A 1 184 ? -54.434 -7.363 100.188 1.00 39.84 184 LEU A C 1
ATOM 1238 O O . LEU A 1 184 ? -53.914 -6.315 100.566 1.00 40.92 184 LEU A O 1
ATOM 1243 N N . SER A 1 185 ? -55.424 -7.959 100.850 1.00 41.71 185 SER A N 1
ATOM 1244 C CA . SER A 1 185 ? -55.908 -7.452 102.134 1.00 40.10 185 SER A CA 1
ATOM 1245 C C . SER A 1 185 ? -55.151 -8.124 103.263 1.00 40.24 185 SER A C 1
ATOM 1246 O O . SER A 1 185 ? -55.119 -9.353 103.328 1.00 41.20 185 SER A O 1
ATOM 1249 N N . TRP A 1 186 ? -54.547 -7.325 104.145 1.00 35.13 186 TRP A N 1
ATOM 1250 C CA . TRP A 1 186 ? -53.788 -7.874 105.263 1.00 38.54 186 TRP A CA 1
ATOM 1251 C C . TRP A 1 186 ? -54.698 -8.717 106.152 1.00 39.40 186 TRP A C 1
ATOM 1252 O O . TRP A 1 186 ? -54.309 -9.788 106.612 1.00 42.20 186 TRP A O 1
ATOM 1263 N N . ALA A 1 187 ? -55.919 -8.232 106.362 1.00 40.36 187 ALA A N 1
ATOM 1264 C CA . ALA A 1 187 ? -56.915 -8.941 107.154 1.00 45.24 187 ALA A CA 1
ATOM 1265 C C . ALA A 1 187 ? -57.234 -10.291 106.535 1.00 46.81 187 ALA A C 1
ATOM 1266 O O . ALA A 1 187 ? -57.233 -11.308 107.227 1.00 50.19 187 ALA A O 1
ATOM 1268 N N . GLU A 1 188 ? -57.500 -10.296 105.231 1.00 48.58 188 GLU A N 1
ATOM 1269 C CA . GLU A 1 188 ? -57.816 -11.531 104.521 1.00 50.43 188 GLU A CA 1
ATOM 1270 C C . GLU A 1 188 ? -56.684 -12.531 104.667 1.00 47.57 188 GLU A C 1
ATOM 1271 O O . GLU A 1 188 ? -56.906 -13.671 105.059 1.00 47.29 188 GLU A O 1
ATOM 1277 N N . VAL A 1 189 ? -55.468 -12.090 104.361 1.00 44.21 189 VAL A N 1
ATOM 1278 C CA . VAL A 1 189 ? -54.339 -13.006 104.287 1.00 46.45 189 VAL A CA 1
ATOM 1279 C C . VAL A 1 189 ? -53.958 -13.579 105.661 1.00 49.67 189 VAL A C 1
ATOM 1280 O O . VAL A 1 189 ? -53.636 -14.760 105.772 1.00 51.74 189 VAL A O 1
ATOM 1284 N N . THR A 1 190 ? -54.011 -12.761 106.706 1.00 48.20 190 THR A N 1
ATOM 1285 C CA . THR A 1 190 ? -53.528 -13.201 108.014 1.00 45.81 190 THR A CA 1
ATOM 1286 C C . THR A 1 190 ? -54.620 -13.831 108.886 1.00 48.91 190 THR A C 1
ATOM 1287 O O . THR A 1 190 ? -54.364 -14.768 109.650 1.00 43.61 190 THR A O 1
ATOM 1291 N N . ARG A 1 191 ? -55.840 -13.324 108.774 1.00 53.76 191 ARG A N 1
ATOM 1292 C CA . ARG A 1 191 ? -56.951 -13.908 109.520 1.00 59.86 191 ARG A CA 1
ATOM 1293 C C . ARG A 1 191 ? -57.671 -14.904 108.635 1.00 62.80 191 ARG A C 1
ATOM 1294 O O . ARG A 1 191 ? -57.689 -14.745 107.412 1.00 66.11 191 ARG A O 1
ATOM 1302 N N . ALA A 1 192 ? -58.253 -15.930 109.243 1.00 63.80 192 ALA A N 1
ATOM 1303 C CA . ALA A 1 192 ? -59.089 -16.883 108.515 1.00 79.10 192 ALA A CA 1
ATOM 1304 C C . ALA A 1 192 ? -58.393 -17.456 107.278 1.00 80.88 192 ALA A C 1
ATOM 1305 O O . ALA A 1 192 ? -59.045 -17.866 106.317 1.00 79.53 192 ALA A O 1
ATOM 1307 N N . ALA A 1 193 ? -57.066 -17.449 107.292 1.00 79.97 193 ALA A N 1
ATOM 1308 C CA . ALA A 1 193 ? -56.312 -18.131 106.259 1.00 80.19 193 ALA A CA 1
ATOM 1309 C C . ALA A 1 193 ? -55.647 -19.312 106.919 1.00 81.24 193 ALA A C 1
ATOM 1310 O O . ALA A 1 193 ? -54.637 -19.161 107.608 1.00 77.11 193 ALA A O 1
ATOM 1312 N N . PRO A 1 194 ? -56.239 -20.496 106.732 1.00 82.14 194 PRO A N 1
ATOM 1313 C CA . PRO A 1 194 ? -55.709 -21.723 107.318 1.00 78.90 194 PRO A CA 1
ATOM 1314 C C . PRO A 1 194 ? -54.316 -22.014 106.775 1.00 82.00 194 PRO A C 1
ATOM 1315 O O . PRO A 1 194 ? -53.878 -21.435 105.770 1.00 79.90 194 PRO A O 1
ATOM 1319 N N . GLY A 1 195 ? -53.626 -22.918 107.453 1.00 76.27 195 GLY A N 1
ATOM 1320 C CA . GLY A 1 195 ? -52.248 -23.217 107.144 1.00 65.95 195 GLY A CA 1
ATOM 1321 C C . GLY A 1 195 ? -51.763 -24.007 108.329 1.00 69.73 195 GLY A C 1
ATOM 1322 O O . GLY A 1 195 ? -52.526 -24.235 109.272 1.00 66.91 195 GLY A O 1
ATOM 1323 N N . PRO A 1 196 ? -50.502 -24.447 108.282 1.00 77.81 196 PRO A N 1
ATOM 1324 C CA . PRO A 1 196 ? -49.944 -25.284 109.344 1.00 73.71 196 PRO A CA 1
ATOM 1325 C C . PRO A 1 196 ? -48.950 -24.537 110.222 1.00 69.65 196 PRO A C 1
ATOM 1326 O O . PRO A 1 196 ? -48.401 -25.142 111.146 1.00 67.22 196 PRO A O 1
ATOM 1330 N N . VAL A 1 197 ? -48.743 -23.252 109.932 1.00 66.10 197 VAL A N 1
ATOM 1331 C CA . VAL A 1 197 ? -47.620 -22.472 110.464 1.00 63.32 197 VAL A CA 1
ATOM 1332 C C . VAL A 1 197 ? -46.311 -23.087 109.990 1.00 60.48 197 VAL A C 1
ATOM 1333 O O . VAL A 1 197 ? -45.979 -24.223 110.327 1.00 58.54 197 VAL A O 1
ATOM 1337 N N . PRO A 1 198 ? -45.562 -22.331 109.189 1.00 60.44 198 PRO A N 1
ATOM 1338 C CA . PRO A 1 198 ? -44.426 -22.947 108.502 1.00 56.43 198 PRO A CA 1
ATOM 1339 C C . PRO A 1 198 ? -43.346 -23.384 109.479 1.00 52.87 198 PRO A C 1
ATOM 1340 O O . PRO A 1 198 ? -43.183 -22.786 110.545 1.00 54.23 198 PRO A O 1
ATOM 1344 N N . GLU A 1 199 ? -42.634 -24.441 109.122 1.00 54.93 199 GLU A N 1
ATOM 1345 C CA . GLU A 1 199 ? -41.508 -24.900 109.918 1.00 56.57 199 GLU A CA 1
ATOM 1346 C C . GLU A 1 199 ? -40.227 -24.261 109.399 1.00 53.19 199 GLU A C 1
ATOM 1347 O O . GLU A 1 199 ? -39.825 -24.495 108.259 1.00 57.38 199 GLU A O 1
ATOM 1353 N N . ILE A 1 200 ? -39.604 -23.431 110.229 1.00 52.81 200 ILE A N 1
ATOM 1354 C CA . ILE A 1 200 ? -38.386 -22.725 109.838 1.00 52.51 200 ILE A CA 1
ATOM 1355 C C . ILE A 1 200 ? -37.253 -23.105 110.775 1.00 43.63 200 ILE A C 1
ATOM 1356 O O . ILE A 1 200 ? -37.488 -23.628 111.854 1.00 43.75 200 ILE A O 1
ATOM 1361 N N . ALA A 1 201 ? -36.024 -22.831 110.366 1.00 41.37 201 ALA A N 1
ATOM 1362 C CA . ALA A 1 201 ? -34.906 -22.976 111.281 1.00 41.41 201 ALA A CA 1
ATOM 1363 C C . ALA A 1 201 ? -33.757 -22.034 110.926 1.00 42.46 201 ALA A C 1
ATOM 1364 O O . ALA A 1 201 ? -32.666 -22.498 110.559 1.00 41.10 201 ALA A O 1
ATOM 1366 N N . PRO A 1 202 ? -33.990 -20.709 111.053 1.00 40.82 202 PRO A N 1
ATOM 1367 C CA . PRO A 1 202 ? -32.939 -19.716 110.791 1.00 35.36 202 PRO A CA 1
ATOM 1368 C C . PRO A 1 202 ? -31.754 -19.907 111.724 1.00 38.37 202 PRO A C 1
ATOM 1369 O O . PRO A 1 202 ? -31.897 -20.476 112.810 1.00 37.96 202 PRO A O 1
ATOM 1373 N N . ASP A 1 203 ? -30.589 -19.454 111.284 1.00 38.24 203 ASP A N 1
ATOM 1374 C CA . ASP A 1 203 ? -29.422 -19.361 112.144 1.00 33.39 203 ASP A CA 1
ATOM 1375 C C . ASP A 1 203 ? -29.666 -18.192 113.092 1.00 33.10 203 ASP A C 1
ATOM 1376 O O . ASP A 1 203 ? -29.923 -17.083 112.635 1.00 34.71 203 ASP A O 1
ATOM 1381 N N . PRO A 1 204 ? -29.620 -18.438 114.413 1.00 33.80 204 PRO A N 1
ATOM 1382 C CA . PRO A 1 204 ? -29.900 -17.347 115.350 1.00 33.11 204 PRO A CA 1
ATOM 1383 C C . PRO A 1 204 ? -28.813 -16.258 115.326 1.00 33.67 204 PRO A C 1
ATOM 1384 O O . PRO A 1 204 ? -29.056 -15.112 115.732 1.00 30.67 204 PRO A O 1
ATOM 1388 N N . ALA A 1 205 ? -27.636 -16.605 114.823 1.00 29.01 205 ALA A N 1
ATOM 1389 C CA . ALA A 1 205 ? -26.590 -15.620 114.607 1.00 28.06 205 ALA A CA 1
ATOM 1390 C C . ALA A 1 205 ? -26.679 -14.963 113.207 1.00 32.41 205 ALA A C 1
ATOM 1391 O O . ALA A 1 205 ? -25.783 -14.220 112.816 1.00 29.64 205 ALA A O 1
ATOM 1393 N N . ALA A 1 206 ? -27.755 -15.249 112.471 1.00 29.09 206 ALA A N 1
ATOM 1394 C CA . ALA A 1 206 ? -28.072 -14.587 111.203 1.00 31.45 206 ALA A CA 1
ATOM 1395 C C . ALA A 1 206 ? -29.112 -13.497 111.466 1.00 32.59 206 ALA A C 1
ATOM 1396 O O . ALA A 1 206 ? -29.748 -13.521 112.527 1.00 30.66 206 ALA A O 1
ATOM 1398 N N . PRO A 1 207 ? -29.295 -12.547 110.512 1.00 32.68 207 PRO A N 1
ATOM 1399 C CA . PRO A 1 207 ? -30.272 -11.462 110.668 1.00 31.49 207 PRO A CA 1
ATOM 1400 C C . PRO A 1 207 ? -31.689 -11.932 110.968 1.00 28.02 207 PRO A C 1
ATOM 1401 O O . PRO A 1 207 ? -32.191 -12.803 110.287 1.00 30.81 207 PRO A O 1
ATOM 1405 N N . ALA A 1 208 ? -32.316 -11.344 111.983 1.00 29.15 208 ALA A N 1
ATOM 1406 C CA . ALA A 1 208 ? -33.710 -11.598 112.266 1.00 26.20 208 ALA A CA 1
ATOM 1407 C C . ALA A 1 208 ? -34.550 -10.554 111.558 1.00 32.76 208 ALA A C 1
ATOM 1408 O O . ALA A 1 208 ? -35.594 -10.880 110.990 1.00 31.95 208 ALA A O 1
ATOM 1410 N N . LEU A 1 209 ? -34.100 -9.295 111.615 1.00 26.65 209 LEU A N 1
ATOM 1411 C CA . LEU A 1 209 ? -34.786 -8.196 110.930 1.00 26.76 209 LEU A CA 1
ATOM 1412 C C . LEU A 1 209 ? -33.783 -7.135 110.480 1.00 26.79 209 LEU A C 1
ATOM 1413 O O . LEU A 1 209 ? -32.623 -7.173 110.888 1.00 27.52 209 LEU A O 1
ATOM 1418 N N . LEU A 1 210 ? -34.220 -6.188 109.648 1.00 25.28 210 LEU A N 1
ATOM 1419 C CA . LEU A 1 210 ? -33.358 -5.047 109.301 1.00 27.70 210 LEU A CA 1
ATOM 1420 C C . LEU A 1 210 ? -33.952 -3.747 109.869 1.00 29.71 210 LEU A C 1
ATOM 1421 O O . LEU A 1 210 ? -35.129 -3.423 109.655 1.00 32.98 210 LEU A O 1
ATOM 1426 N N . LEU A 1 211 ? -33.150 -3.012 110.621 1.00 29.13 211 LEU A N 1
ATOM 1427 C CA . LEU A 1 211 ? -33.566 -1.676 111.053 1.00 27.15 211 LEU A CA 1
ATOM 1428 C C . LEU A 1 211 ? -33.093 -0.657 110.030 1.00 26.58 211 LEU A C 1
ATOM 1429 O O . LEU A 1 211 ? -32.216 -0.938 109.212 1.00 23.66 211 LEU A O 1
ATOM 1434 N N . VAL A 1 212 ? -33.700 0.519 110.076 1.00 29.37 212 VAL A N 1
ATOM 1435 C CA . VAL A 1 212 ? -33.286 1.651 109.265 1.00 30.85 212 VAL A CA 1
ATOM 1436 C C . VAL A 1 212 ? -32.377 2.582 110.077 1.00 32.85 212 VAL A C 1
ATOM 1437 O O . VAL A 1 212 ? -32.595 2.808 111.260 1.00 34.65 212 VAL A O 1
ATOM 1441 N N . SER A 1 213 ? -31.344 3.088 109.422 1.00 33.69 213 SER A N 1
ATOM 1442 C CA . SER A 1 213 ? -30.382 3.995 110.018 1.00 37.40 213 SER A CA 1
ATOM 1443 C C . SER A 1 213 ? -30.852 5.449 109.933 1.00 46.89 213 SER A C 1
ATOM 1444 O O . SER A 1 213 ? -31.205 5.931 108.854 1.00 46.17 213 SER A O 1
ATOM 1447 N N . GLY A 1 214 ? -30.848 6.158 111.057 1.00 55.11 214 GLY A N 1
ATOM 1448 C CA . GLY A 1 214 ? -31.273 7.552 111.062 1.00 54.70 214 GLY A CA 1
ATOM 1449 C C . GLY A 1 214 ? -30.174 8.505 110.622 1.00 66.82 214 GLY A C 1
ATOM 1450 O O . GLY A 1 214 ? -29.755 9.370 111.395 1.00 73.57 214 GLY A O 1
ATOM 1451 N N . GLY A 1 215 ? -29.715 8.366 109.379 1.00 66.91 215 GLY A N 1
ATOM 1452 C CA . GLY A 1 215 ? -28.551 9.102 108.915 1.00 82.56 215 GLY A CA 1
ATOM 1453 C C . GLY A 1 215 ? -28.784 10.436 108.215 1.00 89.11 215 GLY A C 1
ATOM 1454 O O . GLY A 1 215 ? -29.557 11.281 108.678 1.00 82.36 215 GLY A O 1
ATOM 1455 N N . THR A 1 216 ? -28.093 10.619 107.091 1.00 91.66 216 THR A N 1
ATOM 1456 C CA . THR A 1 216 ? -28.103 11.880 106.356 1.00 88.81 216 THR A CA 1
ATOM 1457 C C . THR A 1 216 ? -28.481 11.723 104.880 1.00 89.73 216 THR A C 1
ATOM 1458 O O . THR A 1 216 ? -29.037 10.696 104.479 1.00 87.27 216 THR A O 1
ATOM 1462 N N . THR A 1 217 ? -28.160 12.751 104.086 1.00 91.30 217 THR A N 1
ATOM 1463 C CA . THR A 1 217 ? -28.619 12.872 102.697 1.00 86.56 217 THR A CA 1
ATOM 1464 C C . THR A 1 217 ? -27.495 12.860 101.647 1.00 74.97 217 THR A C 1
ATOM 1465 O O . THR A 1 217 ? -27.163 13.908 101.099 1.00 71.19 217 THR A O 1
ATOM 1469 N N . GLY A 1 218 ? -26.904 11.702 101.353 1.00 75.68 218 GLY A N 1
ATOM 1470 C CA . GLY A 1 218 ? -27.126 10.465 102.078 1.00 76.21 218 GLY A CA 1
ATOM 1471 C C . GLY A 1 218 ? -28.205 9.535 101.550 1.00 75.14 218 GLY A C 1
ATOM 1472 O O . GLY A 1 218 ? -29.347 9.941 101.316 1.00 77.24 218 GLY A O 1
ATOM 1473 N N . ALA A 1 219 ? -27.830 8.275 101.355 1.00 67.11 219 ALA A N 1
ATOM 1474 C CA . ALA A 1 219 ? -28.808 7.201 101.225 1.00 68.13 219 ALA A CA 1
ATOM 1475 C C . ALA A 1 219 ? -28.953 6.538 102.594 1.00 62.73 219 ALA A C 1
ATOM 1476 O O . ALA A 1 219 ? -27.948 6.220 103.234 1.00 62.83 219 ALA A O 1
ATOM 1478 N N . PRO A 1 220 ? -30.196 6.364 103.075 1.00 63.72 220 PRO A N 1
ATOM 1479 C CA . PRO A 1 220 ? -30.338 5.662 104.354 1.00 52.28 220 PRO A CA 1
ATOM 1480 C C . PRO A 1 220 ? -29.835 4.225 104.224 1.00 45.08 220 PRO A C 1
ATOM 1481 O O . PRO A 1 220 ? -29.861 3.650 103.135 1.00 49.47 220 PRO A O 1
ATOM 1485 N N . LYS A 1 221 ? -29.356 3.658 105.319 1.00 40.81 221 LYS A N 1
ATOM 1486 C CA . LYS A 1 221 ? -28.789 2.319 105.275 1.00 36.12 221 LYS A CA 1
ATOM 1487 C C . LYS A 1 221 ? -29.657 1.343 106.057 1.00 34.56 221 LYS A C 1
ATOM 1488 O O . LYS A 1 221 ? -30.502 1.760 106.853 1.00 31.34 221 LYS A O 1
ATOM 1494 N N . LEU A 1 222 ? -29.475 0.053 105.787 1.00 26.47 222 LEU A N 1
ATOM 1495 C CA . LEU A 1 222 ? -30.169 -0.990 106.523 1.00 29.40 222 LEU A CA 1
ATOM 1496 C C . LEU A 1 222 ? -29.208 -1.683 107.492 1.00 28.56 222 LEU A C 1
ATOM 1497 O O . LEU A 1 222 ? -28.068 -2.018 107.159 1.00 28.51 222 LEU A O 1
ATOM 1502 N N . ILE A 1 223 ? -29.696 -1.890 108.703 1.00 25.63 223 ILE A N 1
ATOM 1503 C CA . ILE A 1 223 ? -28.891 -2.433 109.780 1.00 27.84 223 ILE A CA 1
ATOM 1504 C C . ILE A 1 223 ? -29.393 -3.813 110.141 1.00 25.55 223 ILE A C 1
ATOM 1505 O O . ILE A 1 223 ? -30.544 -3.959 110.584 1.00 25.18 223 ILE A O 1
ATOM 1510 N N . PRO A 1 224 ? -28.548 -4.839 109.949 1.00 29.29 224 PRO A N 1
ATOM 1511 C CA . PRO A 1 224 ? -29.005 -6.196 110.281 1.00 29.68 224 PRO A CA 1
ATOM 1512 C C . PRO A 1 224 ? -28.839 -6.478 111.776 1.00 29.99 224 PRO A C 1
ATOM 1513 O O . PRO A 1 224 ? -27.769 -6.270 112.359 1.00 34.13 224 PRO A O 1
ATOM 1517 N N . ARG A 1 225 ? -29.916 -6.903 112.415 1.00 28.49 225 ARG A N 1
ATOM 1518 C CA . ARG A 1 225 ? -29.796 -7.300 113.809 1.00 32.22 225 ARG A CA 1
ATOM 1519 C C . ARG A 1 225 ? -30.074 -8.786 113.837 1.00 27.42 225 ARG A C 1
ATOM 1520 O O . ARG A 1 225 ? -31.071 -9.259 113.283 1.00 28.36 225 ARG A O 1
ATOM 1528 N N . THR A 1 226 ? -29.161 -9.534 114.431 1.00 24.52 226 THR A N 1
ATOM 1529 C CA . THR A 1 226 ? -29.334 -10.969 114.501 1.00 28.84 226 THR A CA 1
ATOM 1530 C C . THR A 1 226 ? -30.331 -11.321 115.590 1.00 27.98 226 THR A C 1
ATOM 1531 O O . THR A 1 226 ? -30.644 -10.492 116.449 1.00 26.15 226 THR A O 1
ATOM 1535 N N . HIS A 1 227 ? -30.842 -12.548 115.539 1.00 31.01 227 HIS A N 1
ATOM 1536 C CA . HIS A 1 227 ? -31.717 -13.066 116.588 1.00 28.79 227 HIS A CA 1
ATOM 1537 C C . HIS A 1 227 ? -31.005 -12.964 117.930 1.00 28.27 227 HIS A C 1
ATOM 1538 O O . HIS A 1 227 ? -31.573 -12.480 118.914 1.00 29.03 227 HIS A O 1
ATOM 1545 N N . GLN A 1 228 ? -29.752 -13.410 117.946 1.00 24.99 228 GLN A N 1
ATOM 1546 C CA . GLN A 1 228 ? -28.956 -13.436 119.164 1.00 26.13 228 GLN A CA 1
ATOM 1547 C C . GLN A 1 228 ? -28.905 -12.055 119.819 1.00 31.48 228 GLN A C 1
ATOM 1548 O O . GLN A 1 228 ? -29.142 -11.919 121.032 1.00 28.94 228 GLN A O 1
ATOM 1554 N N . ASP A 1 229 ? -28.604 -11.020 119.027 1.00 31.91 229 ASP A N 1
ATOM 1555 C CA . ASP A 1 229 ? -28.248 -9.765 119.654 1.00 26.84 229 ASP A CA 1
ATOM 1556 C C . ASP A 1 229 ? -29.493 -8.941 119.933 1.00 25.48 229 ASP A C 1
ATOM 1557 O O . ASP A 1 229 ? -29.505 -8.145 120.872 1.00 30.24 229 ASP A O 1
ATOM 1562 N N . TYR A 1 230 ? -30.560 -9.174 119.174 1.00 27.31 230 TYR A N 1
ATOM 1563 C CA . TYR A 1 230 ? -31.773 -8.378 119.339 1.00 25.37 230 TYR A CA 1
ATOM 1564 C C . TYR A 1 230 ? -32.583 -8.890 120.543 1.00 26.78 230 TYR A C 1
ATOM 1565 O O . TYR A 1 230 ? -33.159 -8.096 121.290 1.00 25.20 230 TYR A O 1
ATOM 1574 N N . VAL A 1 231 ? -32.584 -10.202 120.761 1.00 26.18 231 VAL A N 1
ATOM 1575 C CA . VAL A 1 231 ? -33.218 -10.747 121.959 1.00 24.69 231 VAL A CA 1
ATOM 1576 C C . VAL A 1 231 ? -32.434 -10.285 123.185 1.00 24.76 231 VAL A C 1
ATOM 1577 O O . VAL A 1 231 ? -33.014 -9.815 124.169 1.00 24.42 231 VAL A O 1
ATOM 1581 N N . TYR A 1 232 ? -31.110 -10.379 123.110 1.00 26.46 232 TYR A N 1
ATOM 1582 C CA . TYR A 1 232 ? -30.287 -9.809 124.174 1.00 25.96 232 TYR A CA 1
ATOM 1583 C C . TYR A 1 232 ? -30.519 -8.301 124.408 1.00 30.15 232 TYR A C 1
ATOM 1584 O O . TYR A 1 232 ? -30.583 -7.861 125.554 1.00 29.58 232 TYR A O 1
ATOM 1593 N N . ASN A 1 233 ? -30.719 -7.530 123.338 1.00 28.63 233 ASN A N 1
ATOM 1594 C CA . ASN A 1 233 ? -30.797 -6.070 123.405 1.00 26.15 233 ASN A CA 1
ATOM 1595 C C . ASN A 1 233 ? -32.074 -5.732 124.264 1.00 24.59 233 ASN A C 1
ATOM 1596 O O . ASN A 1 233 ? -32.086 -4.923 125.198 1.00 23.85 233 ASN A O 1
ATOM 1601 N N . ALA A 1 234 ? -33.175 -6.386 123.919 1.00 23.36 234 ALA A N 1
ATOM 1602 C CA . ALA A 1 234 ? -34.454 -6.255 124.638 1.00 27.94 234 ALA A CA 1
ATOM 1603 C C . ALA A 1 234 ? -34.401 -6.775 126.090 1.00 27.70 234 ALA A C 1
ATOM 1604 O O . ALA A 1 234 ? -34.858 -6.103 127.018 1.00 24.33 234 ALA A O 1
ATOM 1606 N N . THR A 1 235 ? -33.891 -7.987 126.259 1.00 28.46 235 THR A N 1
ATOM 1607 C CA . THR A 1 235 ? -33.857 -8.654 127.573 1.00 25.77 235 THR A CA 1
ATOM 1608 C C . THR A 1 235 ? -33.014 -7.862 128.568 1.00 27.21 235 THR A C 1
ATOM 1609 O O . THR A 1 235 ? -33.475 -7.502 129.664 1.00 28.64 235 THR A O 1
ATOM 1613 N N . ALA A 1 236 ? -31.770 -7.605 128.180 1.00 23.74 236 ALA A N 1
ATOM 1614 C CA . ALA A 1 236 ? -30.856 -6.836 129.006 1.00 28.36 236 ALA A CA 1
ATOM 1615 C C . ALA A 1 236 ? -31.405 -5.435 129.302 1.00 24.37 236 ALA A C 1
ATOM 1616 O O . ALA A 1 236 ? -31.236 -4.937 130.402 1.00 29.36 236 ALA A O 1
ATOM 1618 N N . SER A 1 237 ? -32.069 -4.811 128.332 1.00 27.25 237 SER A N 1
ATOM 1619 C CA . SER A 1 237 ? -32.626 -3.461 128.536 1.00 27.77 237 SER A CA 1
ATOM 1620 C C . SER A 1 237 ? -33.782 -3.483 129.500 1.00 26.67 237 SER A C 1
ATOM 1621 O O . SER A 1 237 ? -33.946 -2.558 130.303 1.00 30.76 237 SER A O 1
ATOM 1624 N N . ALA A 1 238 ? -34.620 -4.511 129.373 1.00 26.01 238 ALA A N 1
ATOM 1625 C CA . ALA A 1 238 ? -35.773 -4.683 130.260 1.00 28.79 238 ALA A CA 1
ATOM 1626 C C . ALA A 1 238 ? -35.307 -5.042 131.679 1.00 30.85 238 ALA A C 1
ATOM 1627 O O . ALA A 1 238 ? -35.909 -4.621 132.661 1.00 30.94 238 ALA A O 1
ATOM 1629 N N . GLU A 1 239 ? -34.224 -5.802 131.783 1.00 28.63 239 GLU A N 1
ATOM 1630 C CA . GLU A 1 239 ? -33.640 -6.056 133.083 1.00 31.66 239 GLU A CA 1
ATOM 1631 C C . GLU A 1 239 ? -33.086 -4.773 133.718 1.00 33.86 239 GLU A C 1
ATOM 1632 O O . GLU A 1 239 ? -33.253 -4.540 134.913 1.00 33.09 239 GLU A O 1
ATOM 1638 N N . LEU A 1 240 ? -32.422 -3.950 132.917 1.00 31.64 240 LEU A N 1
ATOM 1639 C CA . LEU A 1 240 ? -31.800 -2.739 133.428 1.00 27.84 240 LEU A CA 1
ATOM 1640 C C . LEU A 1 240 ? -32.877 -1.768 133.889 1.00 32.05 240 LEU A C 1
ATOM 1641 O O . LEU A 1 240 ? -32.732 -1.095 134.918 1.00 30.21 240 LEU A O 1
ATOM 1646 N N . CYS A 1 241 ? -33.966 -1.710 133.133 1.00 29.46 241 CYS A N 1
ATOM 1647 C CA . CYS A 1 241 ? -35.064 -0.810 133.466 1.00 32.09 241 CYS A CA 1
ATOM 1648 C C . CYS A 1 241 ? -35.950 -1.376 134.549 1.00 30.38 241 CYS A C 1
ATOM 1649 O O . CYS A 1 241 ? -36.899 -0.719 134.972 1.00 29.87 241 CYS A O 1
ATOM 1652 N N . ARG A 1 242 ? -35.654 -2.608 134.960 1.00 32.26 242 ARG A N 1
ATOM 1653 C CA . ARG A 1 242 ? -36.364 -3.274 136.048 1.00 36.73 242 ARG A CA 1
ATOM 1654 C C . ARG A 1 242 ? -37.847 -3.510 135.722 1.00 35.84 242 ARG A C 1
ATOM 1655 O O . ARG A 1 242 ? -38.705 -3.443 136.605 1.00 37.89 242 ARG A O 1
ATOM 1663 N N . LEU A 1 243 ? -38.142 -3.785 134.452 1.00 36.88 243 LEU A N 1
ATOM 1664 C CA . LEU A 1 243 ? -39.514 -4.066 134.015 1.00 35.18 243 LEU A CA 1
ATOM 1665 C C . LEU A 1 243 ? -40.051 -5.361 134.645 1.00 35.71 243 LEU A C 1
ATOM 1666 O O . LEU A 1 243 ? -39.343 -6.364 134.725 1.00 29.24 243 LEU A O 1
ATOM 1671 N N . THR A 1 244 ? -41.301 -5.331 135.093 1.00 37.37 244 THR A N 1
ATOM 1672 C CA . THR A 1 244 ? -41.957 -6.538 135.591 1.00 38.31 244 THR A CA 1
ATOM 1673 C C . THR A 1 244 ? -43.280 -6.740 134.846 1.00 37.30 244 THR A C 1
ATOM 1674 O O . THR A 1 244 ? -43.711 -5.867 134.085 1.00 34.73 244 THR A O 1
ATOM 1678 N N . ALA A 1 245 ? -43.927 -7.881 135.070 1.00 31.68 245 ALA A N 1
ATOM 1679 C CA . ALA A 1 245 ? -45.236 -8.150 134.474 1.00 34.35 245 ALA A CA 1
ATOM 1680 C C . ALA A 1 245 ? -46.292 -7.102 134.852 1.00 36.47 245 ALA A C 1
ATOM 1681 O O . ALA A 1 245 ? -47.359 -7.046 134.244 1.00 40.36 245 ALA A O 1
ATOM 1683 N N . ASP A 1 246 ? -45.988 -6.269 135.842 1.00 35.23 246 ASP A N 1
ATOM 1684 C CA . ASP A 1 246 ? -46.909 -5.220 136.282 1.00 40.72 246 ASP A CA 1
ATOM 1685 C C . ASP A 1 246 ? -46.731 -3.910 135.503 1.00 36.87 246 ASP A C 1
ATOM 1686 O O . ASP A 1 246 ? -47.579 -3.029 135.574 1.00 33.38 246 ASP A O 1
ATOM 1691 N N . ASP A 1 247 ? -45.632 -3.764 134.772 1.00 35.56 247 ASP A N 1
ATOM 1692 C CA . ASP A 1 247 ? -45.433 -2.511 134.044 1.00 38.80 247 ASP A CA 1
ATOM 1693 C C . ASP A 1 247 ? -46.359 -2.433 132.830 1.00 36.31 247 ASP A C 1
ATOM 1694 O O . ASP A 1 247 ? -46.736 -3.450 132.247 1.00 37.87 247 ASP A O 1
ATOM 1699 N N . VAL A 1 248 ? -46.726 -1.209 132.474 1.00 38.42 248 VAL A N 1
ATOM 1700 C CA . VAL A 1 248 ? -47.525 -0.925 131.286 1.00 36.81 248 VAL A CA 1
ATOM 1701 C C . VAL A 1 248 ? -46.776 0.112 130.453 1.00 34.64 248 VAL A C 1
ATOM 1702 O O . VAL A 1 248 ? -46.723 1.284 130.822 1.00 35.10 248 VAL A O 1
ATOM 1706 N N . TYR A 1 249 ? -46.164 -0.330 129.356 1.00 32.61 249 TYR A N 1
ATOM 1707 C CA . TYR A 1 249 ? -45.316 0.549 128.536 1.00 30.04 249 TYR A CA 1
ATOM 1708 C C . TYR A 1 249 ? -46.104 1.194 127.394 1.00 29.44 249 TYR A C 1
ATOM 1709 O O . TYR A 1 249 ? -46.826 0.524 126.663 1.00 30.96 249 TYR A O 1
ATOM 1718 N N . LEU A 1 250 ? -45.975 2.505 127.254 1.00 32.32 250 LEU A N 1
ATOM 1719 C CA . LEU A 1 250 ? -46.711 3.226 126.221 1.00 30.34 250 LEU A CA 1
ATOM 1720 C C . LEU A 1 250 ? -45.795 3.526 125.049 1.00 30.28 250 LEU A C 1
ATOM 1721 O O . LEU A 1 250 ? -44.777 4.203 125.204 1.00 30.28 250 LEU A O 1
ATOM 1726 N N . VAL A 1 251 ? -46.146 2.988 123.887 1.00 31.67 251 VAL A N 1
ATOM 1727 C CA . VAL A 1 251 ? -45.400 3.214 122.656 1.00 26.22 251 VAL A CA 1
ATOM 1728 C C . VAL A 1 251 ? -45.858 4.522 122.049 1.00 31.26 251 VAL A C 1
ATOM 1729 O O . VAL A 1 251 ? -46.892 4.586 121.390 1.00 32.66 251 VAL A O 1
ATOM 1733 N N . ALA A 1 252 ? -45.089 5.573 122.288 1.00 32.57 252 ALA A N 1
ATOM 1734 C CA . ALA A 1 252 ? -45.464 6.905 121.831 1.00 35.40 252 ALA A CA 1
ATOM 1735 C C . ALA A 1 252 ? -44.691 7.299 120.566 1.00 31.35 252 ALA A C 1
ATOM 1736 O O . ALA A 1 252 ? -45.187 8.055 119.727 1.00 34.78 252 ALA A O 1
ATOM 1738 N N . LEU A 1 253 ? -43.474 6.786 120.447 1.00 31.05 253 LEU A N 1
ATOM 1739 C CA . LEU A 1 253 ? -42.664 6.961 119.246 1.00 31.21 253 LEU A CA 1
ATOM 1740 C C . LEU A 1 253 ? -43.080 5.939 118.170 1.00 31.86 253 LEU A C 1
ATOM 1741 O O . LEU A 1 253 ? -43.793 4.988 118.480 1.00 27.23 253 LEU A O 1
ATOM 1746 N N . PRO A 1 254 ? -42.649 6.129 116.908 1.00 31.27 254 PRO A N 1
ATOM 1747 C CA . PRO A 1 254 ? -43.005 5.144 115.873 1.00 33.32 254 PRO A CA 1
ATOM 1748 C C . PRO A 1 254 ? -42.501 3.738 116.203 1.00 27.99 254 PRO A C 1
ATOM 1749 O O . PRO A 1 254 ? -41.302 3.533 116.360 1.00 31.37 254 PRO A O 1
ATOM 1753 N N . ALA A 1 255 ? -43.422 2.788 116.294 1.00 27.36 255 ALA A N 1
ATOM 1754 C CA . ALA A 1 255 ? -43.124 1.456 116.813 1.00 27.88 255 ALA A CA 1
ATOM 1755 C C . ALA A 1 255 ? -41.963 0.751 116.116 1.00 29.03 255 ALA A C 1
ATOM 1756 O O . ALA A 1 255 ? -41.334 -0.118 116.711 1.00 30.61 255 ALA A O 1
ATOM 1758 N N . ALA A 1 256 ? -41.653 1.122 114.877 1.00 30.00 256 ALA A N 1
ATOM 1759 C CA . ALA A 1 256 ? -40.628 0.382 114.132 1.00 34.03 256 ALA A CA 1
ATOM 1760 C C . ALA A 1 256 ? -39.225 0.870 114.446 1.00 28.16 256 ALA A C 1
ATOM 1761 O O . ALA A 1 256 ? -38.240 0.235 114.061 1.00 28.36 256 ALA A O 1
ATOM 1763 N N . HIS A 1 257 ? -39.130 1.999 115.132 1.00 24.71 257 HIS A N 1
ATOM 1764 C CA . HIS A 1 257 ? -37.824 2.513 115.514 1.00 27.65 257 HIS A CA 1
ATOM 1765 C C . HIS A 1 257 ? -37.226 1.670 116.644 1.00 29.14 257 HIS A C 1
ATOM 1766 O O . HIS A 1 257 ? -37.940 1.266 117.563 1.00 23.35 257 HIS A O 1
ATOM 1773 N N . ASN A 1 258 ? -35.921 1.415 116.561 1.00 25.73 258 ASN A N 1
ATOM 1774 C CA . ASN A 1 258 ? -35.189 0.678 117.579 1.00 23.17 258 ASN A CA 1
ATOM 1775 C C . ASN A 1 258 ? -35.588 1.052 119.020 1.00 27.93 258 ASN A C 1
ATOM 1776 O O . ASN A 1 258 ? -35.775 0.179 119.874 1.00 22.42 258 ASN A O 1
ATOM 1781 N N . PHE A 1 259 ? -35.758 2.346 119.269 1.00 25.46 259 PHE A N 1
ATOM 1782 C CA . PHE A 1 259 ? -35.910 2.832 120.633 1.00 26.11 259 PHE A CA 1
ATOM 1783 C C . PHE A 1 259 ? -37.204 2.290 121.291 1.00 25.77 259 PHE A C 1
ATOM 1784 O O 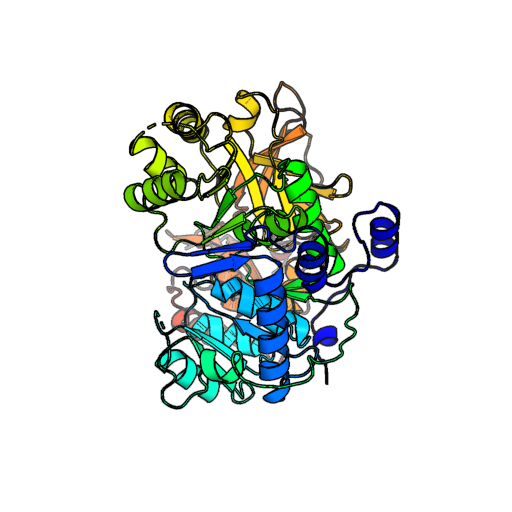. PHE A 1 259 ? -37.109 1.647 122.329 1.00 28.44 259 PHE A O 1
ATOM 1792 N N . PRO A 1 260 ? -38.406 2.509 120.690 1.00 29.68 260 PRO A N 1
ATOM 1793 C CA . PRO A 1 260 ? -39.573 1.865 121.331 1.00 24.21 260 PRO A CA 1
ATOM 1794 C C . PRO A 1 260 ? -39.794 0.409 120.918 1.00 31.21 260 PRO A C 1
ATOM 1795 O O . PRO A 1 260 ? -40.754 -0.221 121.385 1.00 29.02 260 PRO A O 1
ATOM 1799 N N . LEU A 1 261 ? -38.951 -0.119 120.038 1.00 23.67 261 LEU A N 1
ATOM 1800 C CA . LEU A 1 261 ? -39.091 -1.512 119.648 1.00 24.92 261 LEU A CA 1
ATOM 1801 C C . LEU A 1 261 ? -38.365 -2.463 120.625 1.00 27.04 261 LEU A C 1
ATOM 1802 O O . LEU A 1 261 ? -38.876 -3.523 120.966 1.00 25.30 261 LEU A O 1
ATOM 1807 N N . ALA A 1 262 ? -37.175 -2.086 121.085 1.00 27.59 262 ALA A N 1
ATOM 1808 C CA . ALA A 1 262 ? -36.380 -3.003 121.900 1.00 22.52 262 ALA A CA 1
ATOM 1809 C C . ALA A 1 262 ? -35.502 -2.373 122.972 1.00 23.39 262 ALA A C 1
ATOM 1810 O O . ALA A 1 262 ? -34.647 -3.046 123.521 1.00 26.26 262 ALA A O 1
ATOM 1812 N N . CYS A 1 263 ? -35.710 -1.103 123.303 1.00 29.39 263 CYS A N 1
ATOM 1813 C CA . CYS A 1 263 ? -34.799 -0.438 124.236 1.00 22.76 263 CYS A CA 1
ATOM 1814 C C . CYS A 1 263 ? -35.416 0.175 125.497 1.00 24.73 263 CYS A C 1
ATOM 1815 O O . CYS A 1 263 ? -35.173 1.349 125.766 1.00 30.74 263 CYS A O 1
ATOM 1818 N N . PRO A 1 264 ? -36.188 -0.598 126.296 1.00 27.44 264 PRO A N 1
ATOM 1819 C CA . PRO A 1 264 ? -36.606 -2.001 126.151 1.00 26.12 264 PRO A CA 1
ATOM 1820 C C . PRO A 1 264 ? -37.803 -2.163 125.220 1.00 24.07 264 PRO A C 1
ATOM 1821 O O . PRO A 1 264 ? -37.941 -3.220 124.622 1.00 29.37 264 PRO A O 1
ATOM 1825 N N . GLY A 1 265 ? -38.656 -1.150 125.113 1.00 25.23 265 GLY A N 1
ATOM 1826 C CA . GLY A 1 265 ? -39.733 -1.150 124.137 1.00 24.99 265 GLY A CA 1
ATOM 1827 C C . GLY A 1 265 ? -40.711 -2.308 124.254 1.00 25.07 265 GLY A C 1
ATOM 1828 O O . GLY A 1 265 ? -40.808 -2.956 125.300 1.00 28.36 265 GLY A O 1
ATOM 1829 N N . LEU A 1 266 ? -41.445 -2.546 123.176 1.00 27.51 266 LEU A N 1
ATOM 1830 C CA . LEU A 1 266 ? -42.397 -3.652 123.064 1.00 26.38 266 LEU A CA 1
ATOM 1831 C C . LEU A 1 266 ? -41.774 -5.022 123.359 1.00 26.38 266 LEU A C 1
ATOM 1832 O O . LEU A 1 266 ? -42.307 -5.789 124.155 1.00 30.28 266 LEU A O 1
ATOM 1837 N N . LEU A 1 267 ? -40.631 -5.314 122.751 1.00 22.14 267 LEU A N 1
ATOM 1838 C CA . LEU A 1 267 ? -39.973 -6.604 122.936 1.00 23.54 267 LEU A CA 1
ATOM 1839 C C . LEU A 1 267 ? -39.453 -6.842 124.345 1.00 30.81 267 LEU A C 1
ATOM 1840 O O . LEU A 1 267 ? -39.633 -7.936 124.920 1.00 28.65 267 LEU A O 1
ATOM 1845 N N . GLY A 1 268 ? -38.791 -5.837 124.903 1.00 24.77 268 GLY A N 1
ATOM 1846 C CA . GLY A 1 268 ? -38.287 -5.969 126.252 1.00 28.84 268 GLY A CA 1
ATOM 1847 C C . GLY A 1 268 ? -39.473 -6.149 127.173 1.00 26.21 268 GLY A C 1
ATOM 1848 O O . GLY A 1 268 ? -39.462 -7.021 128.030 1.00 26.02 268 GLY A O 1
ATOM 1849 N N . ALA A 1 269 ? -40.511 -5.342 126.966 1.00 24.13 269 ALA A N 1
ATOM 1850 C CA . ALA A 1 269 ? -41.748 -5.500 127.715 1.00 27.67 269 ALA A CA 1
ATOM 1851 C C . ALA A 1 269 ? -42.266 -6.944 127.595 1.00 32.59 269 ALA A C 1
ATOM 1852 O O . ALA A 1 269 ? -42.704 -7.522 128.582 1.00 34.56 269 ALA A O 1
ATOM 1854 N N . MET A 1 270 ? -42.179 -7.541 126.404 1.00 30.09 270 MET A N 1
ATOM 1855 C CA . MET A 1 270 ? -42.705 -8.888 126.213 1.00 29.31 270 MET A CA 1
ATOM 1856 C C . MET A 1 270 ? -41.839 -9.951 126.890 1.00 30.64 270 MET A C 1
ATOM 1857 O O . MET A 1 270 ? -42.329 -11.022 127.217 1.00 30.14 270 MET A O 1
ATOM 1862 N N . THR A 1 271 ? -40.563 -9.667 127.113 1.00 28.07 271 THR A N 1
ATOM 1863 C CA . THR A 1 271 ? -39.728 -10.634 127.808 1.00 29.59 271 THR A CA 1
ATOM 1864 C C . THR A 1 271 ? -40.095 -10.786 129.285 1.00 31.83 271 THR A C 1
ATOM 1865 O O . THR A 1 271 ? -39.719 -11.790 129.901 1.00 31.41 271 THR A O 1
ATOM 1869 N N . VAL A 1 272 ? -40.801 -9.806 129.862 1.00 32.30 272 VAL A N 1
ATOM 1870 C CA . VAL A 1 272 ? -41.225 -9.909 131.274 1.00 31.04 272 VAL A CA 1
ATOM 1871 C C . VAL A 1 272 ? -42.740 -10.052 131.466 1.00 34.64 272 VAL A C 1
ATOM 1872 O O . VAL A 1 272 ? -43.237 -9.966 132.593 1.00 34.29 272 VAL A O 1
ATOM 1876 N N . GLY A 1 273 ? -43.479 -10.249 130.378 1.00 34.56 273 GLY A N 1
ATOM 1877 C CA . GLY A 1 273 ? -44.923 -10.389 130.478 1.00 37.09 273 GLY A CA 1
ATOM 1878 C C . GLY A 1 273 ? -45.660 -9.120 130.879 1.00 37.54 273 GLY A C 1
ATOM 1879 O O . GLY A 1 273 ? -46.754 -9.181 131.439 1.00 34.64 273 GLY A O 1
ATOM 1880 N N . ALA A 1 274 ? -45.064 -7.971 130.567 1.00 35.95 274 ALA A N 1
ATOM 1881 C CA . ALA A 1 274 ? -45.705 -6.677 130.791 1.00 34.87 274 ALA A CA 1
ATOM 1882 C C . ALA A 1 274 ? -46.678 -6.311 129.673 1.00 36.03 274 ALA A C 1
ATOM 1883 O O . ALA A 1 274 ? -46.665 -6.914 128.601 1.00 37.78 274 ALA A O 1
ATOM 1885 N N . THR A 1 275 ? -47.520 -5.313 129.924 1.00 36.20 275 THR A N 1
ATOM 1886 C CA . THR A 1 275 ? -48.466 -4.842 128.912 1.00 34.98 275 THR A CA 1
ATOM 1887 C C . THR A 1 275 ? -47.852 -3.716 128.072 1.00 35.06 275 THR A C 1
ATOM 1888 O O . THR A 1 275 ? -47.154 -2.841 128.594 1.00 33.56 275 THR A O 1
ATOM 1892 N N . THR A 1 276 ? -48.111 -3.737 126.769 1.00 34.10 276 THR A N 1
ATOM 1893 C CA . THR A 1 276 ? -47.691 -2.652 125.895 1.00 28.19 276 THR A CA 1
ATOM 1894 C C . THR A 1 276 ? -48.912 -1.964 125.286 1.00 33.14 276 THR A C 1
ATOM 1895 O O . THR A 1 276 ? -49.824 -2.626 124.780 1.00 37.66 276 THR A O 1
ATOM 1899 N N . VAL A 1 277 ? -48.926 -0.636 125.346 1.00 32.30 277 VAL A N 1
ATOM 1900 C CA . VAL A 1 277 ? -50.013 0.180 124.804 1.00 31.33 277 VAL A CA 1
ATOM 1901 C C . VAL A 1 277 ? -49.551 1.040 123.637 1.00 31.49 277 VAL A C 1
ATOM 1902 O O . VAL A 1 277 ? -48.675 1.870 123.810 1.00 34.57 277 VAL A O 1
ATOM 1906 N N . PHE A 1 278 ? -50.146 0.854 122.459 1.00 34.38 278 PHE A N 1
ATOM 1907 C CA . PHE A 1 278 ? -49.837 1.669 121.278 1.00 31.19 278 PHE A CA 1
ATOM 1908 C C . PHE A 1 278 ? -50.717 2.922 121.228 1.00 37.75 278 PHE A C 1
ATOM 1909 O O . PHE A 1 278 ? -51.897 2.867 121.583 1.00 39.30 278 PHE A O 1
ATOM 1917 N N . THR A 1 279 ? -50.152 4.047 120.790 1.00 31.05 279 THR A N 1
ATOM 1918 C CA . THR A 1 279 ? -50.950 5.253 120.579 1.00 33.89 279 THR A CA 1
ATOM 1919 C C . THR A 1 279 ? -50.546 5.969 119.305 1.00 37.68 279 THR A C 1
ATOM 1920 O O . THR A 1 279 ? -49.383 5.981 118.912 1.00 36.33 279 THR A O 1
ATOM 1924 N N . THR A 1 280 ? -51.541 6.581 118.688 1.00 38.64 280 THR A N 1
ATOM 1925 C CA . THR A 1 280 ? -51.411 7.289 117.429 1.00 41.25 280 THR A CA 1
ATOM 1926 C C . THR A 1 280 ? -51.107 8.747 117.710 1.00 43.18 280 THR A C 1
ATOM 1927 O O . THR A 1 280 ? -50.566 9.481 116.870 1.00 41.00 280 THR A O 1
ATOM 1931 N N . ASP A 1 281 ? -51.445 9.156 118.926 1.00 43.80 281 ASP A N 1
ATOM 1932 C CA . ASP A 1 281 ? -51.341 10.547 119.306 1.00 44.67 281 ASP A CA 1
ATOM 1933 C C . ASP A 1 281 ? -50.615 10.711 120.639 1.00 44.42 281 ASP A C 1
ATOM 1934 O O . ASP A 1 281 ? -51.223 10.588 121.712 1.00 44.12 281 ASP A O 1
ATOM 1939 N N . PRO A 1 282 ? -49.310 11.010 120.572 1.00 43.43 282 PRO A N 1
ATOM 1940 C CA . PRO A 1 282 ? -48.457 11.240 121.733 1.00 42.43 282 PRO A CA 1
ATOM 1941 C C . PRO A 1 282 ? -48.498 12.710 122.212 1.00 41.81 282 PRO A C 1
ATOM 1942 O O . PRO A 1 282 ? -47.676 13.103 123.039 1.00 41.28 282 PRO A O 1
ATOM 1946 N N . SER A 1 283 ? -49.436 13.504 121.702 1.00 38.07 283 SER A N 1
ATOM 1947 C CA . SER A 1 283 ? -49.667 14.848 122.238 1.00 43.79 283 SER A CA 1
ATOM 1948 C C . SER A 1 283 ? -50.187 14.766 123.684 1.00 42.20 283 SER A C 1
ATOM 1949 O O . SER A 1 283 ? -50.854 13.798 124.042 1.00 41.35 283 SER A O 1
ATOM 1952 N N . PRO A 1 284 ? -49.871 15.783 124.515 1.00 42.76 284 PRO A N 1
ATOM 1953 C CA . PRO A 1 284 ? -50.125 15.759 125.963 1.00 39.10 284 PRO A CA 1
ATOM 1954 C C . PRO A 1 284 ? -51.534 15.305 126.372 1.00 43.97 284 PRO A C 1
ATOM 1955 O O . PRO A 1 284 ? -51.671 14.387 127.195 1.00 43.72 284 PRO A O 1
ATOM 1959 N N . GLU A 1 285 ? -52.559 15.931 125.799 1.00 48.95 285 GLU A N 1
ATOM 1960 C CA . GLU A 1 285 ? -53.946 15.660 126.179 1.00 51.34 285 GLU A CA 1
ATOM 1961 C C . GLU A 1 285 ? -54.329 14.193 125.946 1.00 48.56 285 GLU A C 1
ATOM 1962 O O . GLU A 1 285 ? -54.909 13.543 126.822 1.00 47.00 285 GLU A O 1
ATOM 1968 N N . ALA A 1 286 ? -53.989 13.678 124.768 1.00 48.40 286 ALA A N 1
ATOM 1969 C CA . ALA A 1 286 ? -54.276 12.291 124.413 1.00 43.37 286 ALA A CA 1
ATOM 1970 C C . ALA A 1 286 ? -53.409 11.313 125.205 1.00 45.26 286 ALA A C 1
ATOM 1971 O O . ALA A 1 286 ? -53.892 10.265 125.648 1.00 46.92 286 ALA A O 1
ATOM 1973 N N . ALA A 1 287 ? -52.136 11.652 125.395 1.00 40.44 287 ALA A N 1
ATOM 1974 C CA . ALA A 1 287 ? -51.235 10.758 126.122 1.00 39.58 287 ALA A CA 1
ATOM 1975 C C . ALA A 1 287 ? -51.579 10.694 127.619 1.00 41.47 287 ALA A C 1
ATOM 1976 O O . ALA A 1 287 ? -51.659 9.606 128.178 1.00 38.94 287 ALA A O 1
ATOM 1978 N N . PHE A 1 288 ? -51.798 11.849 128.256 1.00 42.94 288 PHE A N 1
ATOM 1979 C CA . PHE A 1 288 ? -52.227 11.886 129.661 1.00 38.24 288 PHE A CA 1
ATOM 1980 C C . PHE A 1 288 ? -53.502 11.072 129.868 1.00 39.36 288 PHE A C 1
ATOM 1981 O O . PHE A 1 288 ? -53.707 10.462 130.925 1.00 38.59 288 PHE A O 1
ATOM 1989 N N . ALA A 1 289 ? -54.362 11.091 128.852 1.00 39.90 289 ALA A N 1
ATOM 1990 C CA . ALA A 1 289 ? -55.600 10.331 128.858 1.00 39.60 289 ALA A CA 1
ATOM 1991 C C . ALA A 1 289 ? -55.333 8.831 128.830 1.00 39.09 289 ALA A C 1
ATOM 1992 O O . ALA A 1 289 ? -55.910 8.084 129.628 1.00 36.86 289 ALA A O 1
ATOM 1994 N N . ALA A 1 290 ? -54.464 8.408 127.908 1.00 37.89 290 ALA A N 1
ATOM 1995 C CA . ALA A 1 290 ? -54.062 6.999 127.759 1.00 39.72 290 ALA A CA 1
ATOM 1996 C C . ALA A 1 290 ? -53.364 6.446 129.006 1.00 41.11 290 ALA A C 1
ATOM 1997 O O . ALA A 1 290 ? -53.602 5.304 129.402 1.00 40.62 290 ALA A O 1
ATOM 1999 N N . ILE A 1 291 ? -52.499 7.266 129.611 1.00 38.30 291 ILE A N 1
ATOM 2000 C CA . ILE A 1 291 ? -51.767 6.885 130.810 1.00 38.96 291 ILE A CA 1
ATOM 2001 C C . ILE A 1 291 ? -52.698 6.637 131.978 1.00 42.91 291 ILE A C 1
ATOM 2002 O O . ILE A 1 291 ? -52.529 5.659 132.719 1.00 49.47 291 ILE A O 1
ATOM 2007 N N . ASP A 1 292 ? -53.683 7.511 132.159 1.00 39.42 292 ASP A N 1
ATOM 2008 C CA . ASP A 1 292 ? -54.574 7.341 133.300 1.00 48.49 292 ASP A CA 1
ATOM 2009 C C . ASP A 1 292 ? -55.451 6.109 133.048 1.00 47.25 292 ASP A C 1
ATOM 2010 O O . ASP A 1 292 ? -55.605 5.259 133.932 1.00 51.02 292 ASP A O 1
ATOM 2015 N N . GLU A 1 293 ? -55.968 5.977 131.827 1.00 44.82 293 GLU A N 1
ATOM 2016 C CA . GLU A 1 293 ? -56.856 4.866 131.497 1.00 48.04 293 GLU A CA 1
ATOM 2017 C C . GLU A 1 293 ? -56.192 3.488 131.608 1.00 44.97 293 GLU A C 1
ATOM 2018 O O . GLU A 1 293 ? -56.778 2.570 132.170 1.00 47.18 293 GLU A O 1
ATOM 2024 N N . HIS A 1 294 ? -54.979 3.332 131.089 1.00 46.63 294 HIS A N 1
ATOM 2025 C CA . HIS A 1 294 ? -54.357 2.004 131.071 1.00 42.19 294 HIS A CA 1
ATOM 2026 C C . HIS A 1 294 ? -53.348 1.812 132.205 1.00 43.20 294 HIS A C 1
ATOM 2027 O O . HIS A 1 294 ? -52.694 0.767 132.300 1.00 41.88 294 HIS A O 1
ATOM 2034 N N . GLY A 1 295 ? -53.232 2.811 133.074 1.00 43.19 295 GLY A N 1
ATOM 2035 C CA . GLY A 1 295 ? -52.308 2.725 134.190 1.00 44.07 295 GLY A CA 1
ATOM 2036 C C . GLY A 1 295 ? -50.869 2.590 133.725 1.00 40.99 295 GLY A C 1
ATOM 2037 O O . GLY A 1 295 ? -50.105 1.787 134.260 1.00 39.35 295 GLY A O 1
ATOM 2038 N N . VAL A 1 296 ? -50.509 3.379 132.718 1.00 38.15 296 VAL A N 1
ATOM 2039 C CA . VAL A 1 296 ? -49.163 3.355 132.147 1.00 36.71 296 VAL A CA 1
ATOM 2040 C C . VAL A 1 296 ? -48.076 3.645 133.190 1.00 34.31 296 VAL A C 1
ATOM 2041 O O . VAL A 1 296 ? -48.178 4.595 133.948 1.00 39.40 296 VAL A O 1
ATOM 2045 N N . THR A 1 297 ? -47.035 2.819 133.228 1.00 34.69 297 THR A N 1
ATOM 2046 C CA . THR A 1 297 ? -45.943 3.036 134.165 1.00 32.01 297 THR A CA 1
ATOM 2047 C C . THR A 1 297 ? -44.652 3.495 133.473 1.00 33.39 297 THR A C 1
ATOM 2048 O O . THR A 1 297 ? -43.729 3.987 134.129 1.00 34.21 297 THR A O 1
ATOM 2052 N N . ALA A 1 298 ? -44.585 3.337 132.152 1.00 33.52 298 ALA A N 1
ATOM 2053 C CA . ALA A 1 298 ? -43.343 3.579 131.424 1.00 28.85 298 ALA A CA 1
ATOM 2054 C C . ALA A 1 298 ? -43.601 4.062 130.009 1.00 31.97 298 ALA A C 1
ATOM 2055 O O . ALA A 1 298 ? -44.552 3.630 129.358 1.00 35.24 298 ALA A O 1
ATOM 2057 N N . THR A 1 299 ? -42.753 4.957 129.524 1.00 31.99 299 THR A N 1
ATOM 2058 C CA . THR A 1 299 ? -42.815 5.351 128.128 1.00 27.52 299 THR A CA 1
ATOM 2059 C C . THR A 1 299 ? -41.486 5.928 127.672 1.00 27.71 299 THR A C 1
ATOM 2060 O O . THR A 1 299 ? -40.600 6.184 128.472 1.00 27.14 299 THR A O 1
ATOM 2064 N N . ALA A 1 300 ? -41.341 6.109 126.368 1.00 27.53 300 ALA A N 1
ATOM 2065 C CA . ALA A 1 300 ? -40.132 6.693 125.825 1.00 26.24 300 ALA A CA 1
ATOM 2066 C C . ALA A 1 300 ? -40.514 7.852 124.931 1.00 27.15 300 ALA A C 1
ATOM 2067 O O . ALA A 1 300 ? -41.465 7.753 124.149 1.00 26.56 300 ALA A O 1
ATOM 2069 N N . LEU A 1 301 ? -39.777 8.952 125.066 1.00 28.93 301 LEU A N 1
ATOM 2070 C CA . LEU A 1 301 ? -40.024 10.166 124.288 1.00 26.52 301 LEU A CA 1
ATOM 2071 C C . LEU A 1 301 ? -38.712 10.761 123.796 1.00 26.40 301 LEU A C 1
ATOM 2072 O O . LEU A 1 301 ? -37.629 10.308 124.145 1.00 23.70 301 LEU A O 1
ATOM 2077 N N . VAL A 1 302 ? -38.834 11.815 123.004 1.00 29.73 302 VAL A N 1
ATOM 2078 C CA . VAL A 1 302 ? -37.691 12.548 122.504 1.00 27.15 302 VAL A CA 1
ATOM 2079 C C . VAL A 1 302 ? -37.711 13.855 123.317 1.00 28.62 302 VAL A C 1
ATOM 2080 O O . VAL A 1 302 ? -38.745 14.176 123.900 1.00 29.59 302 VAL A O 1
ATOM 2084 N N . PRO A 1 303 ? -36.573 14.573 123.424 1.00 29.16 303 PRO A N 1
ATOM 2085 C CA . PRO A 1 303 ? -36.563 15.763 124.288 1.00 24.65 303 PRO A CA 1
ATOM 2086 C C . PRO A 1 303 ? -37.606 16.844 123.955 1.00 33.06 303 PRO A C 1
ATOM 2087 O O . PRO A 1 303 ? -38.202 17.397 124.884 1.00 28.14 303 PRO A O 1
ATOM 2091 N N . ALA A 1 304 ? -37.813 17.152 122.675 1.00 31.44 304 ALA A N 1
ATOM 2092 C CA . ALA A 1 304 ? -38.846 18.121 122.291 1.00 32.29 304 ALA A CA 1
ATOM 2093 C C . ALA A 1 304 ? -40.211 17.738 122.865 1.00 30.26 304 ALA A C 1
ATOM 2094 O O . ALA A 1 304 ? -40.942 18.589 123.349 1.00 31.94 304 ALA A O 1
ATOM 2096 N N . LEU A 1 305 ? -40.544 16.450 122.810 1.00 29.24 305 LEU A N 1
ATOM 2097 C CA . LEU A 1 305 ? -41.857 15.998 123.241 1.00 27.80 305 LEU A CA 1
ATOM 2098 C C . LEU A 1 305 ? -41.949 15.871 124.754 1.00 32.87 305 LEU A C 1
ATOM 2099 O O . LEU A 1 305 ? -43.008 16.111 125.340 1.00 33.29 305 LEU A O 1
ATOM 2104 N N . ALA A 1 306 ? -40.844 15.487 125.388 1.00 29.13 306 ALA A N 1
ATOM 2105 C CA . ALA A 1 306 ? -40.804 15.419 126.841 1.00 30.03 306 ALA A CA 1
ATOM 2106 C C . ALA A 1 306 ? -41.027 16.814 127.438 1.00 34.62 306 ALA A C 1
ATOM 2107 O O . ALA A 1 306 ? -41.757 16.974 128.422 1.00 32.83 306 ALA A O 1
ATOM 2109 N N . LYS A 1 307 ? -40.404 17.822 126.828 1.00 30.83 307 LYS A N 1
ATOM 2110 C CA . LYS A 1 307 ? -40.516 19.197 127.298 1.00 32.37 307 LYS A CA 1
ATOM 2111 C C . LYS A 1 307 ? -41.940 19.722 127.114 1.00 34.92 307 LYS A C 1
ATOM 2112 O O . LYS A 1 307 ? -42.487 20.378 127.995 1.00 32.51 307 LYS A O 1
ATOM 2118 N N . LEU A 1 308 ? -42.537 19.413 125.968 1.00 35.50 308 LEU A N 1
ATOM 2119 C CA . LEU A 1 308 ? -43.921 19.781 125.699 1.00 33.53 308 LEU A CA 1
ATOM 2120 C C . LEU A 1 308 ? -44.882 19.179 126.737 1.00 37.04 308 LEU A C 1
ATOM 2121 O O . LEU A 1 308 ? -45.736 19.892 127.247 1.00 41.14 308 LEU A O 1
ATOM 2126 N N . TRP A 1 309 ? -44.736 17.891 127.073 1.00 36.41 309 TRP A N 1
ATOM 2127 C CA . TRP A 1 309 ? -45.587 17.258 128.095 1.00 34.06 309 TRP A CA 1
ATOM 2128 C C . TRP A 1 309 ? -45.459 17.914 129.449 1.00 40.16 309 TRP A C 1
ATOM 2129 O O . TRP A 1 309 ? -46.436 18.034 130.176 1.00 45.88 309 TRP A O 1
ATOM 2140 N N . ALA A 1 310 ? -44.228 18.259 129.808 1.00 37.04 310 ALA A N 1
ATOM 2141 C CA . ALA A 1 310 ? -43.922 18.856 131.104 1.00 36.93 310 ALA A CA 1
ATOM 2142 C C . ALA A 1 310 ? -44.638 20.201 131.277 1.00 41.98 310 ALA A C 1
ATOM 2143 O O . ALA A 1 310 ? -45.282 20.451 132.292 1.00 45.11 310 ALA A O 1
ATOM 2145 N N . GLN A 1 311 ? -44.542 21.060 130.269 1.00 40.95 311 GLN A N 1
ATOM 2146 C CA . GLN A 1 311 ? -45.205 22.348 130.338 1.00 43.01 311 GLN A CA 1
ATOM 2147 C C . GLN A 1 311 ? -46.675 22.214 129.959 1.00 45.47 311 GLN A C 1
ATOM 2148 O O . GLN A 1 311 ? -47.321 23.188 129.597 1.00 48.12 311 GLN A O 1
ATOM 2154 N N . ALA A 1 312 ? -47.198 20.995 130.047 1.00 52.14 312 ALA A N 1
ATOM 2155 C CA . ALA A 1 312 ? -48.624 20.745 129.847 1.00 51.48 312 ALA A CA 1
ATOM 2156 C C . ALA A 1 312 ? -49.256 20.477 131.189 1.00 51.08 312 ALA A C 1
ATOM 2157 O O . ALA A 1 312 ? -50.465 20.595 131.351 1.00 56.67 312 ALA A O 1
ATOM 2159 N N . CYS A 1 313 ? -48.415 20.114 132.150 1.00 56.22 313 CYS A N 1
ATOM 2160 C CA . CYS A 1 313 ? -48.846 19.885 133.524 1.00 63.44 313 CYS A CA 1
ATOM 2161 C C . CYS A 1 313 ? -48.743 21.173 134.344 1.00 59.72 313 CYS A C 1
ATOM 2162 O O . CYS A 1 313 ? -47.677 21.792 134.419 1.00 54.71 313 CYS A O 1
ATOM 2165 N N . LYS A 1 321 ? -48.634 9.355 141.075 1.00 64.24 321 LYS A N 1
ATOM 2166 C CA . LYS A 1 321 ? -49.283 8.945 139.834 1.00 64.55 321 LYS A CA 1
ATOM 2167 C C . LYS A 1 321 ? -48.789 7.537 139.515 1.00 62.23 321 LYS A C 1
ATOM 2168 O O . LYS A 1 321 ? -48.305 6.827 140.406 1.00 59.18 321 LYS A O 1
ATOM 2174 N N . THR A 1 322 ? -48.904 7.122 138.260 1.00 54.14 322 THR A N 1
ATOM 2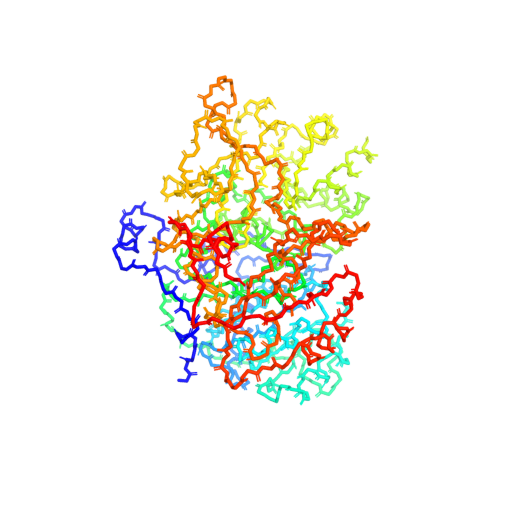175 C CA . THR A 1 322 ? -48.585 5.736 137.928 1.00 49.88 322 THR A CA 1
ATOM 2176 C C . THR A 1 322 ? -47.252 5.621 137.189 1.00 44.13 322 THR A C 1
ATOM 2177 O O . THR A 1 322 ? -46.557 4.617 137.313 1.00 35.62 322 THR A O 1
ATOM 2181 N N . LEU A 1 323 ? -46.896 6.667 136.446 1.00 45.83 323 LEU A N 1
ATOM 2182 C CA . LEU A 1 323 ? -45.642 6.708 135.697 1.00 40.42 323 LEU A CA 1
ATOM 2183 C C . LEU A 1 323 ? -44.429 6.623 136.652 1.00 35.74 323 LEU A C 1
ATOM 2184 O O . LEU A 1 323 ? -44.425 7.205 137.730 1.00 41.71 323 LEU A O 1
ATOM 2189 N N . ARG A 1 324 ? -43.416 5.870 136.259 1.00 34.38 324 ARG A N 1
ATOM 2190 C CA . ARG A 1 324 ? -42.259 5.642 137.108 1.00 36.05 324 ARG A CA 1
ATOM 2191 C C . ARG A 1 324 ? -40.971 5.680 136.306 1.00 34.77 324 ARG A C 1
ATOM 2192 O O . ARG A 1 324 ? -39.891 5.866 136.861 1.00 34.38 324 ARG A O 1
ATOM 2200 N N . LEU A 1 325 ? -41.096 5.483 134.997 1.00 33.51 325 LEU A N 1
ATOM 2201 C CA . LEU A 1 325 ? -39.954 5.507 134.101 1.00 30.10 325 LEU A CA 1
ATOM 2202 C C . LEU A 1 325 ? -40.309 6.293 132.852 1.00 31.07 325 LEU A C 1
ATOM 2203 O O . LEU A 1 325 ? -41.123 5.851 132.039 1.00 28.56 325 LEU A O 1
ATOM 2208 N N . LEU A 1 326 ? -39.701 7.464 132.721 1.00 29.67 326 LEU A N 1
ATOM 2209 C CA . LEU A 1 326 ? -39.744 8.242 131.493 1.00 24.03 326 LEU A CA 1
ATOM 2210 C C . LEU A 1 326 ? -38.364 8.257 130.856 1.00 24.46 326 LEU A C 1
ATOM 2211 O O . LEU A 1 326 ? -37.460 8.939 131.331 1.00 26.71 326 LEU A O 1
ATOM 2216 N N . GLN A 1 327 ? -38.197 7.468 129.801 1.00 23.95 327 GLN A N 1
ATOM 2217 C CA . GLN A 1 327 ? -36.963 7.481 129.036 1.00 26.30 327 GLN A CA 1
ATOM 2218 C C . GLN A 1 327 ? -36.992 8.652 128.075 1.00 26.08 327 GLN A C 1
ATOM 2219 O O . GLN A 1 327 ? -38.041 8.968 127.505 1.00 29.35 327 GLN A O 1
ATOM 2225 N N . VAL A 1 328 ? -35.843 9.294 127.888 1.00 29.04 328 VAL A N 1
ATOM 2226 C CA . VAL A 1 328 ? -35.708 10.339 126.882 1.00 24.37 328 VAL A CA 1
ATOM 2227 C C . VAL A 1 328 ? -34.431 10.118 126.070 1.00 24.87 328 VAL A C 1
ATOM 2228 O O . VAL A 1 328 ? -33.341 9.981 126.617 1.00 27.75 328 VAL A O 1
ATOM 2232 N N . GLY A 1 329 ? -34.591 10.033 124.756 1.00 24.86 329 GLY A N 1
ATOM 2233 C CA . GLY A 1 329 ? -33.487 9.751 123.862 1.00 28.02 329 GLY A CA 1
ATOM 2234 C C . GLY A 1 329 ? -33.791 10.313 122.491 1.00 33.75 329 GLY A C 1
ATOM 2235 O O . GLY A 1 329 ? -34.797 10.980 122.309 1.00 34.07 329 GLY A O 1
ATOM 2236 N N . GLY A 1 330 ? -32.926 10.046 121.522 1.00 36.06 330 GLY A N 1
ATOM 2237 C CA . GLY A 1 330 ? -33.163 10.497 120.168 1.00 34.61 330 GLY A CA 1
ATOM 2238 C C . GLY A 1 330 ? -32.509 11.815 119.807 1.00 40.29 330 GLY A C 1
ATOM 2239 O O . GLY A 1 330 ? -32.473 12.188 118.628 1.00 56.10 330 GLY A O 1
ATOM 2240 N N . ALA A 1 331 ? -31.993 12.506 120.816 1.00 31.60 331 ALA A N 1
ATOM 2241 C CA . ALA A 1 331 ? -31.310 13.796 120.679 1.00 32.52 331 ALA A CA 1
ATOM 2242 C C . ALA A 1 331 ? -30.961 14.204 122.096 1.00 26.21 331 ALA A C 1
ATOM 2243 O O . ALA A 1 331 ? -31.492 13.614 123.026 1.00 33.68 331 ALA A O 1
ATOM 2245 N N . LYS A 1 332 ? -30.098 15.196 122.292 1.00 31.56 332 LYS A N 1
ATOM 2246 C CA . LYS A 1 332 ? -29.618 15.455 123.658 1.00 33.01 332 LYS A CA 1
ATOM 2247 C C . LYS A 1 332 ? -30.603 16.256 124.516 1.00 26.71 332 LYS A C 1
ATOM 2248 O O . LYS A 1 332 ? -31.010 17.340 124.164 1.00 32.48 332 LYS A O 1
ATOM 2254 N N . LEU A 1 333 ? -30.983 15.699 125.655 1.00 29.13 333 LEU A N 1
ATOM 2255 C CA . LEU A 1 333 ? -31.778 16.450 126.609 1.00 29.28 333 LEU A CA 1
ATOM 2256 C C . LEU A 1 333 ? -30.877 17.440 127.340 1.00 33.35 333 LEU A C 1
ATOM 2257 O O . LEU A 1 333 ? -29.950 17.040 128.049 1.00 25.59 333 LEU A O 1
ATOM 2262 N N . ALA A 1 334 ? -31.139 18.728 127.143 1.00 31.25 334 ALA A N 1
ATOM 2263 C CA . ALA A 1 334 ? -30.423 19.772 127.863 1.00 32.33 334 ALA A CA 1
ATOM 2264 C C . ALA A 1 334 ? -30.754 19.663 129.356 1.00 31.10 334 ALA A C 1
ATOM 2265 O O . ALA A 1 334 ? -31.876 19.337 129.722 1.00 32.45 334 ALA A O 1
ATOM 2267 N N . ALA A 1 335 ? -29.775 19.919 130.211 1.00 31.19 335 ALA A N 1
ATOM 2268 C CA . ALA A 1 335 ? -29.950 19.732 131.653 1.00 33.10 335 ALA A CA 1
ATOM 2269 C C . ALA A 1 335 ? -31.078 20.588 132.277 1.00 32.58 335 ALA A C 1
ATOM 2270 O O . ALA A 1 335 ? -31.836 20.076 133.106 1.00 32.23 335 ALA A O 1
ATOM 2272 N N . PRO A 1 336 ? -31.208 21.875 131.885 1.00 30.93 336 PRO A N 1
ATOM 2273 C CA . PRO A 1 336 ? -32.414 22.601 132.327 1.00 29.88 336 PRO A CA 1
ATOM 2274 C C . PRO A 1 336 ? -33.721 21.901 131.927 1.00 32.65 336 PRO A C 1
ATOM 2275 O O . PRO A 1 336 ? -34.663 21.872 132.715 1.00 38.06 336 PRO A O 1
ATOM 2279 N N . ASP A 1 337 ? -33.783 21.340 130.727 1.00 30.15 337 ASP A N 1
ATOM 2280 C CA . ASP A 1 337 ? -34.989 20.627 130.299 1.00 30.41 337 ASP A CA 1
ATOM 2281 C C . ASP A 1 337 ? -35.154 19.317 131.066 1.00 28.98 337 ASP A C 1
ATOM 2282 O O . ASP A 1 337 ? -36.274 18.921 131.388 1.00 27.81 337 ASP A O 1
ATOM 2287 N N . ALA A 1 338 ? -34.042 18.659 131.382 1.00 31.28 338 ALA A N 1
ATOM 2288 C CA . ALA A 1 338 ? -34.080 17.503 132.280 1.00 28.92 338 ALA A CA 1
ATOM 2289 C C . ALA A 1 338 ? -34.671 17.909 133.606 1.00 32.66 338 ALA A C 1
ATOM 2290 O O . ALA A 1 338 ? -35.492 17.178 134.174 1.00 32.29 338 ALA A O 1
ATOM 2292 N N . ALA A 1 339 ? -34.263 19.088 134.083 1.00 32.17 339 ALA A N 1
ATOM 2293 C CA . ALA A 1 339 ? -34.762 19.614 135.352 1.00 35.41 339 ALA A CA 1
ATOM 2294 C C . ALA A 1 339 ? -36.263 19.762 135.296 1.00 30.35 339 ALA A C 1
ATOM 2295 O O . ALA A 1 339 ? -36.976 19.300 136.200 1.00 34.01 339 ALA A O 1
ATOM 2297 N N . LEU A 1 340 ? -36.735 20.415 134.234 1.00 31.54 340 LEU A N 1
ATOM 2298 C CA . LEU A 1 340 ? -38.170 20.640 134.034 1.00 35.85 340 LEU A CA 1
ATOM 2299 C C . LEU A 1 340 ? -38.933 19.329 134.036 1.00 34.61 340 LEU A C 1
ATOM 2300 O O . LEU A 1 340 ? -39.950 19.176 134.712 1.00 33.64 340 LEU A O 1
ATOM 2305 N N . VAL A 1 341 ? -38.412 18.379 133.276 1.00 32.29 341 VAL A N 1
ATOM 2306 C CA . VAL A 1 341 ? -39.053 17.090 133.138 1.00 31.49 341 VAL A CA 1
ATOM 2307 C C . VAL A 1 341 ? -39.210 16.374 134.474 1.00 34.06 341 VAL A C 1
ATOM 2308 O O . VAL A 1 341 ? -40.278 15.843 134.766 1.00 39.56 341 VAL A O 1
ATOM 2312 N N . ARG A 1 342 ? -38.182 16.345 135.309 1.00 31.44 342 ARG A N 1
ATOM 2313 C CA . ARG A 1 342 ? -38.388 15.597 136.544 1.00 38.97 342 ARG A CA 1
ATOM 2314 C C . ARG A 1 342 ? -38.767 16.489 137.723 1.00 35.96 342 ARG A C 1
ATOM 2315 O O . ARG A 1 342 ? -38.597 16.124 138.876 1.00 43.37 342 ARG A O 1
ATOM 2323 N N . GLY A 1 343 ? -39.312 17.656 137.422 1.00 39.26 343 GLY A N 1
ATOM 2324 C CA . GLY A 1 343 ? -39.965 18.454 138.440 1.00 37.61 343 GLY A CA 1
ATOM 2325 C C . GLY A 1 343 ? -41.445 18.533 138.118 1.00 41.52 343 GLY A C 1
ATOM 2326 O O . GLY A 1 343 ? -42.279 18.746 138.992 1.00 44.16 343 GLY A O 1
ATOM 2327 N N . ALA A 1 344 ? -41.769 18.335 136.844 1.00 45.34 344 ALA A N 1
ATOM 2328 C CA . ALA A 1 344 ? -43.129 18.512 136.359 1.00 42.91 344 ALA A CA 1
ATOM 2329 C C . ALA A 1 344 ? -43.781 17.203 135.910 1.00 45.49 344 ALA A C 1
ATOM 2330 O O . ALA A 1 344 ? -45.007 17.120 135.845 1.00 51.36 344 ALA A O 1
ATOM 2332 N N . LEU A 1 345 ? -42.979 16.186 135.600 1.00 44.09 345 LEU A N 1
ATOM 2333 C CA . LEU A 1 345 ? -43.523 14.922 135.079 1.00 43.02 345 LEU A CA 1
ATOM 2334 C C . LEU A 1 345 ? -43.301 13.720 135.990 1.00 45.41 345 LEU A C 1
ATOM 2335 O O . LEU A 1 345 ? -44.252 13.042 136.365 1.00 50.42 345 LEU A O 1
ATOM 2340 N N . THR A 1 346 ? -42.040 13.447 136.307 1.00 40.66 346 THR A N 1
ATOM 2341 C CA . THR A 1 346 ? -41.649 12.294 137.111 1.00 36.27 346 THR A CA 1
ATOM 2342 C C . THR A 1 346 ? -40.146 12.369 137.398 1.00 41.07 346 THR A C 1
ATOM 2343 O O . THR A 1 346 ? -39.353 12.668 136.497 1.00 39.77 346 THR A O 1
ATOM 2347 N N . PRO A 1 347 ? -39.746 12.097 138.655 1.00 39.66 347 PRO A N 1
ATOM 2348 C CA . PRO A 1 347 ? -38.315 12.056 138.970 1.00 35.08 347 PRO A CA 1
ATOM 2349 C C . PRO A 1 347 ? -37.651 10.881 138.263 1.00 32.79 347 PRO A C 1
ATOM 2350 O O . PRO A 1 347 ? -36.423 10.847 138.138 1.00 31.24 347 PRO A O 1
ATOM 2354 N N . GLY A 1 348 ? -38.479 9.937 137.811 1.00 33.14 348 GLY A N 1
ATOM 2355 C CA . GLY A 1 348 ? -38.031 8.698 137.197 1.00 31.45 348 GLY A CA 1
ATOM 2356 C C . GLY A 1 348 ? -37.579 8.852 135.753 1.00 31.79 348 GLY A C 1
ATOM 2357 O O . GLY A 1 348 ? -37.884 8.019 134.914 1.00 35.09 348 GLY A O 1
ATOM 2358 N N . LEU A 1 349 ? -36.853 9.929 135.479 1.00 29.89 349 LEU A N 1
ATOM 2359 C CA . LEU A 1 349 ? -36.256 10.179 134.186 1.00 31.21 349 LEU A CA 1
ATOM 2360 C C . LEU A 1 349 ? -35.127 9.199 133.960 1.00 29.71 349 LEU A C 1
ATOM 2361 O O . LEU A 1 349 ? -34.366 8.893 134.884 1.00 33.87 349 LEU A O 1
ATOM 2366 N N . GLN A 1 350 ? -35.027 8.691 132.739 1.00 22.90 350 GLN A N 1
ATOM 2367 C CA . GLN A 1 350 ? -33.840 7.954 132.340 1.00 24.08 350 GLN A CA 1
ATOM 2368 C C . GLN A 1 350 ? -33.353 8.514 131.027 1.00 26.06 350 GLN A C 1
ATOM 2369 O O . GLN A 1 350 ? -34.134 8.638 130.086 1.00 24.56 350 GLN A O 1
ATOM 2375 N N . GLN A 1 351 ? -32.080 8.893 130.962 1.00 26.81 351 GLN A N 1
ATOM 2376 C CA . GLN A 1 351 ? -31.534 9.360 129.697 1.00 27.57 351 GLN A CA 1
ATOM 2377 C C . GLN A 1 351 ? -30.994 8.167 128.925 1.00 30.06 351 GLN A C 1
ATOM 2378 O O . GLN A 1 351 ? -30.357 7.256 129.489 1.00 29.28 351 GLN A O 1
ATOM 2384 N N . VAL A 1 352 ? -31.300 8.155 127.633 1.00 31.04 352 VAL A N 1
ATOM 2385 C CA . VAL A 1 352 ? -30.857 7.089 126.753 1.00 29.83 352 VAL A CA 1
ATOM 2386 C C . VAL A 1 352 ? -30.144 7.663 125.530 1.00 26.61 352 VAL A C 1
ATOM 2387 O O . VAL A 1 352 ? -30.726 8.415 124.772 1.00 34.90 352 VAL A O 1
ATOM 2391 N N . PHE A 1 353 ? -28.880 7.308 125.355 1.00 26.62 353 PHE A N 1
ATOM 2392 C CA . PHE A 1 353 ? -28.135 7.660 124.161 1.00 26.26 353 PHE A CA 1
ATOM 2393 C C . PHE A 1 353 ? -27.804 6.376 123.435 1.00 27.02 353 PHE A C 1
ATOM 2394 O O . PHE A 1 353 ? -26.914 5.623 123.850 1.00 22.91 353 PHE A O 1
ATOM 2402 N N . GLY A 1 354 ? -28.557 6.122 122.366 1.00 27.13 354 GLY A N 1
ATOM 2403 C CA . GLY A 1 354 ? -28.454 4.890 121.615 1.00 30.64 354 GLY A CA 1
ATOM 2404 C C . GLY A 1 354 ? -28.589 5.100 120.118 1.00 33.62 354 GLY A C 1
ATOM 2405 O O . GLY A 1 354 ? -28.861 6.188 119.646 1.00 31.16 354 GLY A O 1
ATOM 2406 N N . MET A 1 355 ? -28.381 4.034 119.365 1.00 34.32 355 MET A N 1
ATOM 2407 C CA . MET A 1 355 ? -28.404 4.110 117.918 1.00 31.82 355 MET A CA 1
ATOM 2408 C C . MET A 1 355 ? -28.841 2.753 117.393 1.00 30.98 355 MET A C 1
ATOM 2409 O O . MET A 1 355 ? -28.535 1.715 118.002 1.00 28.75 355 MET A O 1
ATOM 2414 N N . ALA A 1 356 ? -29.573 2.766 116.284 1.00 24.76 356 ALA A N 1
ATOM 2415 C CA . ALA A 1 356 ? -30.063 1.541 115.660 1.00 26.98 356 ALA A CA 1
ATOM 2416 C C . ALA A 1 356 ? -28.937 0.540 115.371 1.00 24.50 356 ALA A C 1
ATOM 2417 O O . ALA A 1 356 ? -29.150 -0.671 115.371 1.00 25.56 356 ALA A O 1
ATOM 2419 N N . GLU A 1 357 ? -27.741 1.068 115.132 1.00 25.31 357 GLU A N 1
ATOM 2420 C CA . GLU A 1 357 ? -26.557 0.267 114.853 1.00 26.26 357 GLU A CA 1
ATOM 2421 C C . GLU A 1 357 ? -26.108 -0.641 116.002 1.00 28.45 357 GLU A C 1
ATOM 2422 O O . GLU A 1 357 ? -25.356 -1.592 115.789 1.00 27.60 357 GLU A O 1
ATOM 2428 N N . GLY A 1 358 ? -26.548 -0.353 117.223 1.00 28.10 358 GLY A N 1
ATOM 2429 C CA . GLY A 1 358 ? -26.070 -1.115 118.359 1.00 25.56 358 GLY A CA 1
ATOM 2430 C C . GLY A 1 358 ? -26.023 -0.346 119.664 1.00 26.39 358 GLY A C 1
ATOM 2431 O O . GLY A 1 358 ? -27.060 -0.176 120.311 1.00 28.52 358 GLY A O 1
ATOM 2432 N N . LEU A 1 359 ? -24.831 0.120 120.034 1.00 28.47 359 LEU A N 1
ATOM 2433 C CA . LEU A 1 359 ? -24.530 0.648 121.379 1.00 28.82 359 LEU A CA 1
ATOM 2434 C C . LEU A 1 359 ? -25.652 1.425 122.051 1.00 29.65 359 LEU A C 1
ATOM 2435 O O . LEU A 1 359 ? -26.183 2.388 121.495 1.00 29.34 359 LEU A O 1
ATOM 2440 N N . LEU A 1 360 ? -26.014 0.984 123.256 1.00 30.99 360 LEU A N 1
ATOM 2441 C CA . LEU A 1 360 ? -26.987 1.696 124.065 1.00 27.19 360 LEU A CA 1
ATOM 2442 C C . LEU A 1 360 ? -26.339 2.200 125.359 1.00 32.11 360 LEU A C 1
ATOM 2443 O O . LEU A 1 360 ? -25.656 1.444 126.063 1.00 28.28 360 LEU A O 1
ATOM 2448 N N . ASN A 1 361 ? -26.546 3.485 125.647 1.00 27.71 361 ASN A N 1
ATOM 2449 C CA . ASN A 1 361 ? -26.121 4.082 126.914 1.00 27.59 361 ASN A CA 1
ATOM 2450 C C . ASN A 1 361 ? -27.347 4.511 127.691 1.00 27.30 361 ASN A C 1
ATOM 2451 O O . ASN A 1 361 ? -28.184 5.259 127.173 1.00 28.41 361 ASN A O 1
ATOM 2456 N N . TYR A 1 362 ? -27.465 4.001 128.914 1.00 27.01 362 TYR A N 1
ATOM 2457 C CA . TYR A 1 362 ? -28.576 4.327 129.806 1.00 26.48 362 TYR A CA 1
ATOM 2458 C C . TYR A 1 362 ? -28.055 4.879 131.111 1.00 28.62 362 TYR A C 1
ATOM 2459 O O . TYR A 1 362 ? -26.995 4.459 131.583 1.00 28.41 362 TYR A O 1
ATOM 2468 N N . THR A 1 363 ? -28.821 5.770 131.721 1.00 25.84 363 THR A N 1
ATOM 2469 C CA . THR A 1 363 ? -28.672 6.004 133.144 1.00 26.79 363 THR A CA 1
ATOM 2470 C C . THR A 1 363 ? -29.360 4.831 133.850 1.00 29.71 363 THR A C 1
ATOM 2471 O O . THR A 1 363 ? -30.308 4.242 133.323 1.00 28.39 363 THR A O 1
ATOM 2475 N N . ARG A 1 364 ? -28.867 4.460 135.020 1.00 31.06 364 ARG A N 1
ATOM 2476 C CA . ARG A 1 364 ? -29.469 3.342 135.746 1.00 30.13 364 ARG A CA 1
ATOM 2477 C C . ARG A 1 364 ? -30.615 3.840 136.644 1.00 30.41 364 ARG A C 1
ATOM 2478 O O . ARG A 1 364 ? -30.731 5.044 136.930 1.00 29.95 364 ARG A O 1
ATOM 2486 N N . ILE A 1 365 ? -31.480 2.923 137.062 1.00 30.64 365 ILE A N 1
ATOM 2487 C CA . ILE A 1 365 ? -32.737 3.294 137.716 1.00 32.62 365 ILE A CA 1
ATOM 2488 C C . ILE A 1 365 ? -32.552 4.015 139.060 1.00 41.93 365 ILE A C 1
ATOM 2489 O O . ILE A 1 365 ? -33.252 4.994 139.352 1.00 49.71 365 ILE A O 1
ATOM 2494 N N . GLY A 1 366 ? -31.599 3.587 139.874 1.00 35.79 366 GLY A N 1
ATOM 2495 C CA . GLY A 1 366 ? -31.395 4.319 141.118 1.00 40.03 366 GLY A CA 1
ATOM 2496 C C . GLY A 1 366 ? -30.509 5.561 141.086 1.00 35.16 366 GLY A C 1
ATOM 2497 O O . GLY A 1 366 ? -30.256 6.156 142.129 1.00 36.39 366 GLY A O 1
ATOM 2498 N N . ASP A 1 367 ? -30.032 5.957 139.906 1.00 37.58 367 ASP A N 1
ATOM 2499 C CA . ASP A 1 367 ? -28.965 6.962 139.801 1.00 32.61 367 ASP A CA 1
ATOM 2500 C C . ASP A 1 367 ? -29.310 8.334 140.356 1.00 32.65 367 ASP A C 1
ATOM 2501 O O . ASP A 1 367 ? -30.441 8.797 140.203 1.00 34.56 367 ASP A O 1
ATOM 2506 N N . PRO A 1 368 ? -28.316 8.996 140.985 1.00 33.64 368 PRO A N 1
ATOM 2507 C CA . PRO A 1 368 ? -28.470 10.338 141.556 1.00 33.91 368 PRO A CA 1
ATOM 2508 C C . PRO A 1 368 ? -28.965 11.369 140.550 1.00 32.07 368 PRO A C 1
ATOM 2509 O O . PRO A 1 368 ? -28.627 11.285 139.378 1.00 33.64 368 PRO A O 1
ATOM 2513 N N . PRO A 1 369 ? -29.757 12.343 141.017 1.00 34.31 369 PRO A N 1
ATOM 2514 C CA . PRO A 1 369 ? -30.359 13.364 140.151 1.00 31.34 369 PRO A CA 1
ATOM 2515 C C . PRO A 1 369 ? -29.353 14.092 139.243 1.00 34.83 369 PRO A C 1
ATOM 2516 O O . PRO A 1 369 ? -29.706 14.421 138.109 1.00 33.48 369 PRO A O 1
ATOM 2520 N N . GLU A 1 370 ? -28.132 14.330 139.716 1.00 31.95 370 GLU A N 1
ATOM 2521 C CA . GLU A 1 370 ? -27.140 15.014 138.895 1.00 35.29 370 GLU A CA 1
ATOM 2522 C C . GLU A 1 370 ? -26.720 14.143 137.713 1.00 34.24 370 GLU A C 1
ATOM 2523 O O . GLU A 1 370 ? -26.336 14.660 136.658 1.00 35.17 370 GLU A O 1
ATOM 2529 N N . VAL A 1 371 ? -26.809 12.826 137.890 1.00 33.18 371 VAL A N 1
ATOM 2530 C CA . VAL A 1 371 ? -26.485 11.894 136.819 1.00 34.67 371 VAL A CA 1
ATOM 2531 C C . VAL A 1 371 ? -27.639 11.798 135.807 1.00 32.74 371 VAL A C 1
ATOM 2532 O O . VAL A 1 371 ? -27.402 11.750 134.596 1.00 27.99 371 VAL A O 1
ATOM 2536 N N . LEU A 1 372 ? -28.875 11.808 136.305 1.00 30.27 372 LEU A N 1
ATOM 2537 C CA . LEU A 1 372 ? -30.057 11.800 135.451 1.00 29.45 372 LEU A CA 1
ATOM 2538 C C . LEU A 1 372 ? -30.152 13.066 134.592 1.00 32.49 372 LEU A C 1
ATOM 2539 O O . LEU A 1 372 ? -30.658 13.032 133.471 1.00 32.99 372 LEU A O 1
ATOM 2544 N N . GLU A 1 373 ? -29.661 14.180 135.118 1.00 31.61 373 GLU A N 1
ATOM 2545 C CA . GLU A 1 373 ? -29.900 15.470 134.489 1.00 31.79 373 GLU A CA 1
ATOM 2546 C C . GLU A 1 373 ? -28.700 15.961 133.675 1.00 31.84 373 GLU A C 1
ATOM 2547 O O . GLU A 1 373 ? -28.868 16.782 132.785 1.00 31.38 373 GLU A O 1
ATOM 2553 N N . ASN A 1 374 ? -27.503 15.447 133.937 1.00 29.80 374 ASN A N 1
ATOM 2554 C CA . ASN A 1 374 ? -26.337 15.974 133.233 1.00 30.19 374 ASN A CA 1
ATOM 2555 C C . ASN A 1 374 ? -25.545 14.963 132.419 1.00 31.66 374 ASN A C 1
ATOM 2556 O O . ASN A 1 374 ? -24.477 15.304 131.899 1.00 26.32 374 ASN A O 1
ATOM 2561 N N . THR A 1 375 ? -26.031 13.723 132.335 1.00 30.24 375 THR A N 1
ATOM 2562 C CA . THR A 1 375 ? -25.330 12.695 131.556 1.00 31.04 375 THR A CA 1
ATOM 2563 C C . THR A 1 375 ? -26.261 12.030 130.547 1.00 28.07 375 THR A C 1
ATOM 2564 O O . THR A 1 375 ? -27.479 12.103 130.674 1.00 28.70 375 THR A O 1
ATOM 2568 N N . GLN A 1 376 ? -25.685 11.374 129.546 1.00 28.14 376 GLN A N 1
ATOM 2569 C CA . GLN A 1 376 ? -26.480 10.533 128.661 1.00 30.71 376 GLN A CA 1
ATOM 2570 C C . GLN A 1 376 ? -26.173 9.043 128.919 1.00 30.96 376 GLN A C 1
ATOM 2571 O O . GLN A 1 376 ? -26.135 8.243 127.982 1.00 27.00 376 GLN A O 1
ATOM 2577 N N . GLY A 1 377 ? -25.951 8.684 130.187 1.00 28.04 377 GLY A N 1
ATOM 2578 C CA . GLY A 1 377 ? -25.832 7.286 130.590 1.00 28.97 377 GLY A CA 1
ATOM 2579 C C . GLY A 1 377 ? -24.483 6.609 130.398 1.00 30.67 377 GLY A C 1
ATOM 2580 O O . GLY A 1 377 ? -23.461 7.276 130.234 1.00 36.93 377 GLY A O 1
ATOM 2581 N N . ARG A 1 378 ? -24.465 5.280 130.450 1.00 25.54 378 ARG A N 1
ATOM 2582 C CA . ARG A 1 378 ? -23.241 4.520 130.205 1.00 27.97 378 ARG A CA 1
ATOM 2583 C C . ARG A 1 378 ? -23.677 3.177 129.607 1.00 25.59 378 ARG A C 1
ATOM 2584 O O . ARG A 1 378 ? -24.873 2.854 129.674 1.00 24.24 378 ARG A O 1
ATOM 2592 N N . PRO A 1 379 ? -22.734 2.416 128.990 1.00 24.83 379 PRO A N 1
ATOM 2593 C CA . PRO A 1 379 ? -23.106 1.238 128.184 1.00 29.62 379 PRO A CA 1
ATOM 2594 C C . PRO A 1 379 ? -23.916 0.152 128.900 1.00 26.91 379 PRO A C 1
ATOM 2595 O O . PRO A 1 379 ? -23.757 -0.121 130.089 1.00 29.86 379 PRO A O 1
ATOM 2599 N N . LEU A 1 380 ? -24.799 -0.455 128.118 1.00 29.14 380 LEU A N 1
ATOM 2600 C CA . LEU A 1 380 ? -25.752 -1.452 128.589 1.00 30.67 380 LEU A CA 1
ATOM 2601 C C . LEU A 1 380 ? -25.074 -2.736 129.026 1.00 34.50 380 LEU A C 1
ATOM 2602 O O . LEU A 1 380 ? -25.451 -3.346 130.029 1.00 35.51 380 LEU A O 1
ATOM 2607 N N . SER A 1 381 ? -24.081 -3.139 128.247 1.00 32.41 381 SER A N 1
ATOM 2608 C CA . SER A 1 381 ? -23.403 -4.400 128.450 1.00 29.37 381 SER A CA 1
ATOM 2609 C C . SER A 1 381 ? -21.994 -4.177 128.978 1.00 33.42 381 SER A C 1
ATOM 2610 O O . SER A 1 381 ? -21.301 -3.236 128.558 1.00 29.92 381 SER A O 1
ATOM 2613 N N . PRO A 1 382 ? -21.566 -5.054 129.899 1.00 30.20 382 PRO A N 1
ATOM 2614 C CA . PRO A 1 382 ? -20.188 -5.118 130.385 1.00 29.81 382 PRO A CA 1
ATOM 2615 C C . PRO A 1 382 ? -19.183 -5.294 129.251 1.00 33.61 382 PRO A C 1
ATOM 2616 O O . PRO A 1 382 ? -18.048 -4.846 129.365 1.00 35.58 382 PRO A O 1
ATOM 2620 N N . ASP A 1 383 ? -19.591 -5.942 128.165 1.00 31.56 383 ASP A N 1
ATOM 2621 C CA . ASP A 1 383 ? -18.667 -6.193 127.075 1.00 30.34 383 ASP A CA 1
ATOM 2622 C C . ASP A 1 383 ? -18.908 -5.268 125.876 1.00 33.74 383 ASP A C 1
ATOM 2623 O O . ASP A 1 383 ? -18.478 -5.564 124.752 1.00 35.26 383 ASP A O 1
ATOM 2628 N N . ASP A 1 384 ? -19.603 -4.158 126.120 1.00 32.70 384 ASP A N 1
ATOM 2629 C CA . ASP A 1 384 ? -19.615 -3.043 125.175 1.00 32.74 384 ASP A CA 1
ATOM 2630 C C . ASP A 1 384 ? -18.285 -2.330 125.289 1.00 33.19 384 ASP A C 1
ATOM 2631 O O . ASP A 1 384 ? -17.887 -1.935 126.387 1.00 38.00 384 ASP A O 1
ATOM 2636 N N . GLU A 1 385 ? -17.607 -2.187 124.156 1.00 32.84 385 GLU A N 1
ATOM 2637 C CA . GLU A 1 385 ? -16.299 -1.553 124.075 1.00 36.46 385 GLU A CA 1
ATOM 2638 C C . GLU A 1 385 ? -16.400 -0.167 123.443 1.00 39.78 385 GLU A C 1
ATOM 2639 O O . GLU A 1 385 ? -16.760 -0.042 122.269 1.00 36.09 385 GLU A O 1
ATOM 2645 N N . ILE A 1 386 ? -16.090 0.880 124.196 1.00 37.40 386 ILE A N 1
ATOM 2646 C CA . ILE A 1 386 ? -16.124 2.186 123.571 1.00 38.34 386 ILE A CA 1
ATOM 2647 C C . ILE A 1 386 ? -14.735 2.799 123.489 1.00 39.08 386 ILE A C 1
ATOM 2648 O O . ILE A 1 386 ? -13.926 2.704 124.411 1.00 42.10 386 ILE A O 1
ATOM 2653 N N . ARG A 1 387 ? -14.463 3.395 122.338 1.00 34.97 387 ARG A N 1
ATOM 2654 C CA . ARG A 1 387 ? -13.279 4.204 122.151 1.00 41.06 387 ARG A CA 1
ATOM 2655 C C . ARG A 1 387 ? -13.705 5.643 121.863 1.00 41.47 387 ARG A C 1
ATOM 2656 O O . ARG A 1 387 ? -14.625 5.886 121.090 1.00 40.35 387 ARG A O 1
ATOM 2664 N N . ILE A 1 388 ? -13.061 6.589 122.529 1.00 37.71 388 ILE A N 1
ATOM 2665 C CA . ILE A 1 388 ? -13.251 7.992 122.236 1.00 39.46 388 ILE A CA 1
ATOM 2666 C C . ILE A 1 388 ? -11.937 8.495 121.635 1.00 44.75 388 ILE A C 1
ATOM 2667 O O . ILE A 1 388 ? -10.909 8.553 122.322 1.00 44.50 388 ILE A O 1
ATOM 2672 N N . VAL A 1 389 ? -11.957 8.819 120.342 1.00 41.60 389 VAL A N 1
ATOM 2673 C CA . VAL A 1 389 ? -10.706 9.083 119.623 1.00 46.20 389 VAL A CA 1
ATOM 2674 C C . VAL A 1 389 ? -10.614 10.494 119.046 1.00 44.40 389 VAL A C 1
ATOM 2675 O O . VAL A 1 389 ? -11.617 11.186 118.891 1.00 42.86 389 VAL A O 1
ATOM 2679 N N . ASP A 1 390 ? -9.395 10.916 118.729 1.00 49.62 390 ASP A N 1
ATOM 2680 C CA . ASP A 1 390 ? -9.184 12.208 118.085 1.00 50.72 390 ASP A CA 1
ATOM 2681 C C . ASP 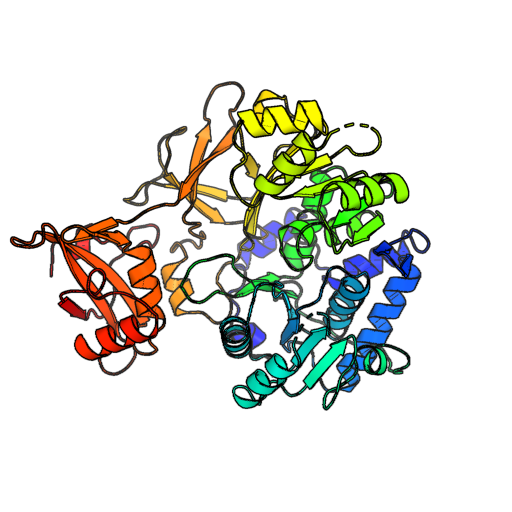A 1 390 ? -9.168 12.079 116.571 1.00 48.19 390 ASP A C 1
ATOM 2682 O O . ASP A 1 390 ? -9.423 11.009 116.019 1.00 50.04 390 ASP A O 1
ATOM 2687 N N . GLU A 1 391 ? -8.854 13.186 115.910 1.00 57.64 391 GLU A N 1
ATOM 2688 C CA . GLU A 1 391 ? -8.946 13.296 114.458 1.00 58.28 391 GLU A CA 1
ATOM 2689 C C . GLU A 1 391 ? -7.824 12.534 113.771 1.00 52.13 391 GLU A C 1
ATOM 2690 O O . GLU A 1 391 ? -7.919 12.182 112.594 1.00 50.59 391 GLU A O 1
ATOM 2696 N N . VAL A 1 392 ? -6.770 12.254 114.523 1.00 53.50 392 VAL A N 1
ATOM 2697 C CA . VAL A 1 392 ? -5.721 11.370 114.035 1.00 58.96 392 VAL A CA 1
ATOM 2698 C C . VAL A 1 392 ? -6.149 9.905 114.152 1.00 58.38 392 VAL A C 1
ATOM 2699 O O . VAL A 1 392 ? -5.799 9.084 113.313 1.00 65.93 392 VAL A O 1
ATOM 2703 N N . GLY A 1 393 ? -6.902 9.582 115.201 1.00 58.88 393 GLY A N 1
ATOM 2704 C CA . GLY A 1 393 ? -7.355 8.223 115.434 1.00 56.63 393 GLY A CA 1
ATOM 2705 C C . GLY A 1 393 ? -6.873 7.648 116.757 1.00 54.95 393 GLY A C 1
ATOM 2706 O O . GLY A 1 393 ? -6.938 6.439 116.978 1.00 55.51 393 GLY A O 1
ATOM 2707 N N . ASN A 1 394 ? -6.396 8.513 117.646 1.00 55.02 394 ASN A N 1
ATOM 2708 C CA . ASN A 1 394 ? -5.827 8.063 118.913 1.00 53.17 394 ASN A CA 1
ATOM 2709 C C . ASN A 1 394 ? -6.789 8.176 120.090 1.00 52.71 394 ASN A C 1
ATOM 2710 O O . ASN A 1 394 ? -7.685 9.012 120.091 1.00 54.53 394 ASN A O 1
ATOM 2715 N N . GLU A 1 395 ? -6.589 7.345 121.104 1.00 49.96 395 GLU A N 1
ATOM 2716 C CA . GLU A 1 395 ? -7.415 7.411 122.298 1.00 51.84 395 GLU A CA 1
ATOM 2717 C C . GLU A 1 395 ? -7.191 8.743 123.018 1.00 51.41 395 GLU A C 1
ATOM 2718 O O . GLU A 1 395 ? -6.069 9.048 123.437 1.00 51.17 395 GLU A O 1
ATOM 2724 N N . VAL A 1 396 ? -8.251 9.540 123.146 1.00 49.85 396 VAL A N 1
ATOM 2725 C CA . VAL A 1 396 ? -8.139 10.844 123.797 1.00 48.90 396 VAL A CA 1
ATOM 2726 C C . VAL A 1 396 ? -7.902 10.662 125.289 1.00 45.63 396 VAL A C 1
ATOM 2727 O O . VAL A 1 396 ? -8.219 9.606 125.843 1.00 45.81 396 VAL A O 1
ATOM 2731 N N . PRO A 1 397 ? -7.311 11.682 125.934 1.00 41.99 397 PRO A N 1
ATOM 2732 C CA . PRO A 1 397 ? -7.178 11.670 127.394 1.00 46.07 397 PRO A CA 1
ATOM 2733 C C . PRO A 1 397 ? -8.541 11.602 128.086 1.00 45.86 397 PRO A C 1
ATOM 2734 O O . PRO A 1 397 ? -9.497 12.248 127.646 1.00 46.07 397 PRO A O 1
ATOM 2738 N N . PRO A 1 398 ? -8.626 10.816 129.162 1.00 44.44 398 PRO A N 1
ATOM 2739 C CA . PRO A 1 398 ? -9.834 10.664 129.974 1.00 44.60 398 PRO A CA 1
ATOM 2740 C C . PRO A 1 398 ? -10.478 12.010 130.319 1.00 46.03 398 PRO A C 1
ATOM 2741 O O . PRO A 1 398 ? -9.867 12.848 130.985 1.00 47.70 398 PRO A O 1
ATOM 2745 N N . GLY A 1 399 ? -11.699 12.216 129.843 1.00 41.67 399 GLY A N 1
ATOM 2746 C CA . GLY A 1 399 ? -12.410 13.452 130.097 1.00 43.63 399 GLY A CA 1
ATOM 2747 C C . GLY A 1 399 ? -12.454 14.395 128.911 1.00 38.22 399 GLY A C 1
ATOM 2748 O O . GLY A 1 399 ? -13.228 15.348 128.906 1.00 42.74 399 GLY A O 1
ATOM 2749 N N . ALA A 1 400 ? -11.613 14.138 127.916 1.00 40.11 400 ALA A N 1
ATOM 2750 C CA . ALA A 1 400 ? -11.590 14.936 126.696 1.00 34.75 400 ALA A CA 1
ATOM 2751 C C . ALA A 1 400 ? -12.654 14.459 125.694 1.00 39.78 400 ALA A C 1
ATOM 2752 O O . ALA A 1 400 ? -13.115 13.316 125.763 1.00 35.09 400 ALA A O 1
ATOM 2754 N N . GLU A 1 401 ? -13.028 15.348 124.773 1.00 41.22 401 GLU A N 1
ATOM 2755 C CA . GLU A 1 401 ? -13.977 15.055 123.702 1.00 35.06 401 GLU A CA 1
ATOM 2756 C C . GLU A 1 401 ? -13.323 14.373 122.508 1.00 39.01 401 GLU A C 1
ATOM 2757 O O . GLU A 1 401 ? -12.223 14.754 122.097 1.00 38.89 401 GLU A O 1
ATOM 2763 N N . GLY A 1 402 ? -14.015 13.398 121.923 1.00 31.53 402 GLY A N 1
ATOM 2764 C CA . GLY A 1 402 ? -13.540 12.783 120.694 1.00 32.07 402 GLY A CA 1
ATOM 2765 C C . GLY A 1 402 ? -14.664 12.146 119.904 1.00 32.43 402 GLY A C 1
ATOM 2766 O O . GLY A 1 402 ? -15.838 12.341 120.210 1.00 31.91 402 GLY A O 1
ATOM 2767 N N . GLU A 1 403 ? -14.326 11.382 118.878 1.00 28.26 403 GLU A N 1
ATOM 2768 C CA . GLU A 1 403 ? -15.364 10.643 118.200 1.00 31.39 403 GLU A CA 1
ATOM 2769 C C . GLU A 1 403 ? -15.578 9.292 118.885 1.00 34.36 403 GLU A C 1
ATOM 2770 O O . GLU A 1 403 ? -14.629 8.578 119.209 1.00 35.21 403 GLU A O 1
ATOM 2776 N N . LEU A 1 404 ? -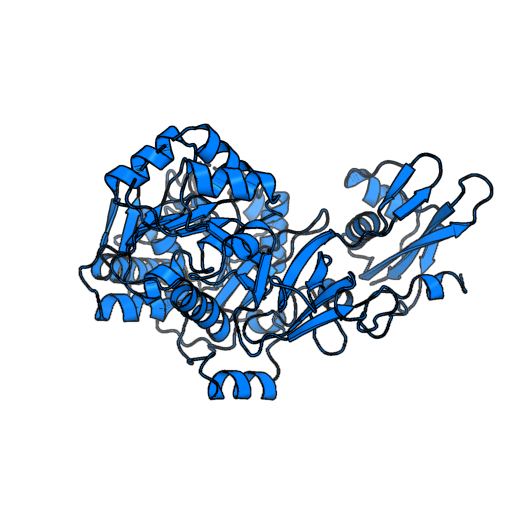16.837 8.954 119.104 1.00 36.46 404 LEU A N 1
ATOM 2777 C CA . LEU A 1 404 ? -17.209 7.669 119.683 1.00 37.65 404 LEU A CA 1
ATOM 2778 C C . LEU A 1 404 ? -17.132 6.520 118.657 1.00 38.61 404 LEU A C 1
ATOM 2779 O O . LEU A 1 404 ? -17.705 6.595 117.570 1.00 37.93 404 LEU A O 1
ATOM 2784 N N . LEU A 1 405 ? -16.388 5.477 119.009 1.00 35.52 405 LEU A N 1
ATOM 2785 C CA . LEU A 1 405 ? -16.320 4.241 118.241 1.00 32.52 405 LEU A CA 1
ATOM 2786 C C . LEU A 1 405 ? -16.807 3.111 119.145 1.00 37.27 405 LEU A C 1
ATOM 2787 O O . LEU A 1 405 ? -16.542 3.123 120.350 1.00 34.44 405 LEU A O 1
ATOM 2792 N N . VAL A 1 406 ? -17.498 2.126 118.581 1.00 36.73 406 VAL A N 1
ATOM 2793 C CA . VAL A 1 406 ? -18.103 1.087 119.409 1.00 32.33 406 VAL A CA 1
ATOM 2794 C C . VAL A 1 406 ? -18.075 -0.293 118.770 1.00 37.42 406 VAL A C 1
ATOM 2795 O O . VAL A 1 406 ? -18.166 -0.439 117.543 1.00 38.32 406 VAL A O 1
ATOM 2799 N N . ARG A 1 407 ? -17.936 -1.298 119.627 1.00 35.63 407 ARG A N 1
ATOM 2800 C CA . ARG A 1 407 ? -18.017 -2.693 119.249 1.00 35.20 407 ARG A CA 1
ATOM 2801 C C . ARG A 1 407 ? -18.555 -3.452 120.458 1.00 36.33 407 ARG A C 1
ATOM 2802 O O . ARG A 1 407 ? -18.188 -3.144 121.588 1.00 33.40 407 ARG A O 1
ATOM 2810 N N . GLY A 1 408 ? -19.434 -4.422 120.224 1.00 34.22 408 GLY A N 1
ATOM 2811 C CA . GLY A 1 408 ? -19.984 -5.212 121.304 1.00 32.22 408 GLY A CA 1
ATOM 2812 C C . GLY A 1 408 ? -21.035 -6.225 120.894 1.00 33.80 408 GLY A C 1
ATOM 2813 O O . GLY A 1 408 ? -21.310 -6.423 119.707 1.00 33.23 408 GLY A O 1
ATOM 2814 N N . PRO A 1 409 ? -21.656 -6.860 121.893 1.00 32.59 409 PRO A N 1
ATOM 2815 C CA . PRO A 1 409 ? -22.534 -8.024 121.708 1.00 31.13 409 PRO A CA 1
ATOM 2816 C C . PRO A 1 409 ? -23.827 -7.763 120.919 1.00 30.71 409 PRO A C 1
ATOM 2817 O O . PRO A 1 409 ? -24.559 -8.717 120.636 1.00 27.38 409 PRO A O 1
ATOM 2821 N N . TYR A 1 410 ? -24.114 -6.512 120.568 1.00 30.85 410 TYR A N 1
ATOM 2822 C CA . TYR A 1 410 ? -25.302 -6.234 119.761 1.00 29.91 410 TYR A CA 1
ATOM 2823 C C . TYR A 1 410 ? -25.058 -5.065 118.790 1.00 31.01 410 TYR A C 1
ATOM 2824 O O . TYR A 1 410 ? -26.003 -4.470 118.288 1.00 30.91 410 TYR A O 1
ATOM 2833 N N . THR A 1 411 ? -23.788 -4.764 118.520 1.00 29.80 411 THR A N 1
ATOM 2834 C CA . THR A 1 411 ? -23.405 -3.713 117.574 1.00 28.33 411 THR A CA 1
ATOM 2835 C C . THR A 1 411 ? -22.992 -4.322 116.231 1.00 29.14 411 THR A C 1
ATOM 2836 O O . THR A 1 411 ? -22.198 -5.264 116.184 1.00 31.23 411 THR A O 1
ATOM 2840 N N . LEU A 1 412 ? -23.535 -3.791 115.139 1.00 24.73 412 LEU A N 1
ATOM 2841 C CA . LEU A 1 412 ? -23.350 -4.404 113.828 1.00 25.05 412 LEU A CA 1
ATOM 2842 C C . LEU A 1 412 ? -21.895 -4.379 113.365 1.00 27.01 412 LEU A C 1
ATOM 2843 O O . LEU A 1 412 ? -21.100 -3.548 113.799 1.00 31.58 412 LEU A O 1
ATOM 2848 N N . ASN A 1 413 ? -21.562 -5.318 112.491 1.00 29.45 413 ASN A N 1
ATOM 2849 C CA . ASN A 1 413 ? -20.216 -5.460 111.965 1.00 28.85 413 ASN A CA 1
ATOM 2850 C C . ASN A 1 413 ? -20.158 -5.010 110.506 1.00 29.52 413 ASN A C 1
ATOM 2851 O O . ASN A 1 413 ? -19.097 -4.949 109.903 1.00 29.40 413 ASN A O 1
ATOM 2856 N N . GLY A 1 414 ? -21.326 -4.689 109.963 1.00 28.39 414 GLY A N 1
ATOM 2857 C CA . GLY A 1 414 ? -21.448 -4.014 108.689 1.00 25.99 414 GLY A CA 1
ATOM 2858 C C . GLY A 1 414 ? -22.910 -3.727 108.402 1.00 27.18 414 GLY A C 1
ATOM 2859 O O . GLY A 1 414 ? -23.795 -4.416 108.906 1.00 27.84 414 GLY A O 1
ATOM 2860 N N . TYR A 1 415 ? -23.177 -2.700 107.604 1.00 25.49 415 TYR A N 1
ATOM 2861 C CA . TYR A 1 415 ? -24.516 -2.485 107.089 1.00 25.62 415 TYR A CA 1
ATOM 2862 C C . TYR A 1 415 ? -24.881 -3.600 106.113 1.00 29.02 415 TYR A C 1
ATOM 2863 O O . TYR A 1 415 ? -24.002 -4.310 105.604 1.00 28.96 415 TYR A O 1
ATOM 2872 N N . PHE A 1 416 ? -26.173 -3.767 105.854 1.00 29.82 416 PHE A N 1
ATOM 2873 C CA . PHE A 1 416 ? -26.619 -4.861 104.988 1.00 28.61 416 PHE A CA 1
ATOM 2874 C C . PHE A 1 416 ? -26.475 -4.505 103.515 1.00 30.51 416 PHE A C 1
ATOM 2875 O O . PHE A 1 416 ? -26.984 -3.476 103.073 1.00 32.05 416 PHE A O 1
ATOM 2883 N N . ASN A 1 417 ? -25.780 -5.355 102.764 1.00 32.71 417 ASN A N 1
ATOM 2884 C CA . ASN A 1 417 ? -25.644 -5.165 101.323 1.00 31.98 417 ASN A CA 1
ATOM 2885 C C . ASN A 1 417 ? -25.181 -3.748 101.002 1.00 33.08 417 ASN A C 1
ATOM 2886 O O . ASN A 1 417 ? -25.859 -3.005 100.298 1.00 34.56 417 ASN A O 1
ATOM 2891 N N . ALA A 1 418 ? -24.049 -3.357 101.576 1.00 34.37 418 ALA A N 1
ATOM 2892 C CA . ALA A 1 418 ? -23.572 -1.984 101.453 1.00 34.30 418 ALA A CA 1
ATOM 2893 C C . ALA A 1 418 ? -22.058 -1.944 101.596 1.00 35.29 418 ALA A C 1
ATOM 2894 O O . ALA A 1 418 ? -21.520 -1.276 102.484 1.00 36.50 418 ALA A O 1
ATOM 2896 N N . GLU A 1 419 ? -21.382 -2.675 100.712 1.00 33.97 419 GLU A N 1
ATOM 2897 C CA . GLU A 1 419 ? -19.934 -2.871 100.787 1.00 39.39 419 GLU A CA 1
ATOM 2898 C C . GLU A 1 419 ? -19.129 -1.556 100.802 1.00 35.91 419 GLU A C 1
ATOM 2899 O O . GLU A 1 419 ? -18.181 -1.418 101.585 1.00 38.16 419 GLU A O 1
ATOM 2905 N N . ALA A 1 420 ? -19.512 -0.591 99.964 1.00 35.25 420 ALA A N 1
ATOM 2906 C CA . ALA A 1 420 ? -18.845 0.713 99.955 1.00 37.00 420 ALA A CA 1
ATOM 2907 C C . ALA A 1 420 ? -19.052 1.446 101.292 1.00 34.31 420 ALA A C 1
ATOM 2908 O O . ALA A 1 420 ? -18.105 1.982 101.867 1.00 33.32 420 ALA A O 1
ATOM 2910 N N . ALA A 1 421 ? -20.282 1.458 101.797 1.00 33.00 421 ALA A N 1
ATOM 2911 C CA . ALA A 1 421 ? -20.542 2.086 103.099 1.00 33.02 421 ALA A CA 1
ATOM 2912 C C . ALA A 1 421 ? -19.771 1.395 104.230 1.00 36.39 421 ALA A C 1
ATOM 2913 O O . ALA A 1 421 ? -19.330 2.044 105.181 1.00 38.97 421 ALA A O 1
ATOM 2915 N N . ASN A 1 422 ? -19.581 0.084 104.123 1.00 36.57 422 ASN A N 1
ATOM 2916 C CA . ASN A 1 422 ? -18.853 -0.634 105.162 1.00 31.66 422 ASN A CA 1
ATOM 2917 C C . ASN A 1 422 ? -17.368 -0.302 105.206 1.00 35.85 422 ASN A C 1
ATOM 2918 O O . ASN A 1 422 ? -16.830 -0.088 106.287 1.00 39.79 422 ASN A O 1
ATOM 2923 N N . GLU A 1 423 ? -16.711 -0.240 104.048 1.00 40.69 423 GLU A N 1
ATOM 2924 C CA . GLU A 1 423 ? -15.320 0.221 103.988 1.00 41.77 423 GLU A CA 1
ATOM 2925 C C . GLU A 1 423 ? -15.160 1.572 104.657 1.00 34.04 423 GLU A C 1
ATOM 2926 O O . GLU A 1 423 ? -14.160 1.843 105.314 1.00 39.68 423 GLU A O 1
ATOM 2932 N N . ARG A 1 424 ? -16.176 2.404 104.498 1.00 33.60 424 ARG A N 1
ATOM 2933 C CA . ARG A 1 424 ? -16.134 3.801 104.926 1.00 35.38 424 ARG A CA 1
ATOM 2934 C C . ARG A 1 424 ? -16.485 3.993 106.415 1.00 40.29 424 ARG A C 1
ATOM 2935 O O . ARG A 1 424 ? -15.898 4.834 107.095 1.00 44.61 424 ARG A O 1
ATOM 2943 N N . SER A 1 425 ? -17.407 3.178 106.925 1.00 41.57 425 SER A N 1
ATOM 2944 C CA . SER A 1 425 ? -18.021 3.405 108.233 1.00 37.78 425 SER A CA 1
ATOM 2945 C C . SER A 1 425 ? -17.420 2.608 109.402 1.00 38.77 425 SER A C 1
ATOM 2946 O O . SER A 1 425 ? -17.800 2.820 110.554 1.00 36.69 425 SER A O 1
ATOM 2949 N N . PHE A 1 426 ? -16.498 1.693 109.117 1.00 36.83 426 PHE A N 1
ATOM 2950 C CA . PHE A 1 426 ? -15.920 0.865 110.170 1.00 37.74 426 PHE A CA 1
ATOM 2951 C C . PHE A 1 426 ? -14.390 0.917 110.239 1.00 41.08 426 PHE A C 1
ATOM 2952 O O . PHE A 1 426 ? -13.702 0.852 109.220 1.00 45.83 426 PHE A O 1
ATOM 2960 N N . SER A 1 427 ? -13.896 1.054 111.467 1.00 41.42 427 SER A N 1
ATOM 2961 C CA . SER A 1 427 ? -12.543 0.694 111.900 1.00 43.74 427 SER A CA 1
ATOM 2962 C C . SER A 1 427 ? -11.993 -0.610 111.275 1.00 46.15 427 SER A C 1
ATOM 2963 O O . SER A 1 427 ? -12.750 -1.531 110.965 1.00 43.71 427 SER A O 1
ATOM 2966 N N . PRO A 1 428 ? -10.665 -0.699 111.080 1.00 52.64 428 PRO A N 1
ATOM 2967 C CA . PRO A 1 428 ? -10.104 -1.975 110.604 1.00 50.14 428 PRO A CA 1
ATOM 2968 C C . PRO A 1 428 ? -10.284 -3.099 111.633 1.00 50.45 428 PRO A C 1
ATOM 2969 O O . PRO A 1 428 ? -10.405 -4.261 111.253 1.00 48.52 428 PRO A O 1
ATOM 2973 N N . ASP A 1 429 ? -10.300 -2.740 112.918 1.00 51.46 429 ASP A N 1
ATOM 2974 C CA . ASP A 1 429 ? -10.558 -3.688 114.003 1.00 50.19 429 ASP A CA 1
ATOM 2975 C C . ASP A 1 429 ? -12.002 -4.139 114.040 1.00 50.26 429 ASP A C 1
ATOM 2976 O O . ASP A 1 429 ? -12.323 -5.152 114.665 1.00 47.82 429 ASP A O 1
ATOM 2981 N N . GLY A 1 430 ? -12.876 -3.363 113.408 1.00 42.04 430 GLY A N 1
ATOM 2982 C CA . GLY A 1 430 ? -14.293 -3.674 113.402 1.00 43.16 430 GLY A CA 1
ATOM 2983 C C . GLY A 1 430 ? -15.114 -2.869 114.398 1.00 38.49 430 GLY A C 1
ATOM 2984 O O . GLY A 1 430 ? -16.180 -3.311 114.806 1.00 38.01 430 GLY A O 1
ATOM 2985 N N . PHE A 1 431 ? -14.613 -1.702 114.798 1.00 39.71 431 PHE A N 1
ATOM 2986 C CA . PHE A 1 431 ? -15.407 -0.750 115.569 1.00 39.49 431 PHE A CA 1
ATOM 2987 C C . PHE A 1 431 ? -16.263 0.093 114.623 1.00 42.14 431 PHE A C 1
ATOM 2988 O O . PHE A 1 431 ? -15.786 0.546 113.576 1.00 40.01 431 PHE A O 1
ATOM 2996 N N . TYR A 1 432 ? -17.528 0.293 114.981 1.00 37.37 432 TYR A N 1
ATOM 2997 C CA . TYR A 1 432 ? -18.385 1.204 114.229 1.00 33.52 432 TYR A CA 1
ATOM 2998 C C . TYR A 1 432 ? -18.055 2.650 114.596 1.00 35.04 432 TYR A C 1
ATOM 2999 O O . TYR A 1 432 ? -17.964 2.967 115.774 1.00 33.42 432 TYR A O 1
ATOM 3008 N N . ARG A 1 433 ? -17.859 3.518 113.600 1.00 38.88 433 ARG A N 1
ATOM 3009 C CA . ARG A 1 433 ? -17.656 4.958 113.854 1.00 37.65 433 ARG A CA 1
ATOM 3010 C C . ARG A 1 433 ? -18.981 5.739 113.853 1.00 33.55 433 ARG A C 1
ATOM 3011 O O . ARG A 1 433 ? -19.622 5.916 112.819 1.00 35.88 433 ARG A O 1
ATOM 3019 N N . SER A 1 434 ? -19.377 6.218 115.023 1.00 34.65 434 SER A N 1
ATOM 3020 C CA A SER A 1 434 ? -20.723 6.754 115.209 0.32 34.67 434 SER A CA 1
ATOM 3021 C CA B SER A 1 434 ? -20.712 6.772 115.240 0.68 35.72 434 SER A CA 1
ATOM 3022 C C . SER A 1 434 ? -20.928 8.161 114.658 1.00 33.79 434 SER A C 1
ATOM 3023 O O . SER A 1 434 ? -22.058 8.550 114.351 1.00 30.87 434 SER A O 1
ATOM 3028 N N . GLY A 1 435 ? -19.849 8.924 114.550 1.00 37.79 435 GLY A N 1
ATOM 3029 C CA . GLY A 1 435 ? -19.947 10.293 114.091 1.00 36.37 435 GLY A CA 1
ATOM 3030 C C . GLY A 1 435 ? -20.374 11.213 115.218 1.00 38.07 435 GLY A C 1
ATOM 3031 O O . GLY A 1 435 ? -20.536 12.415 115.013 1.00 32.98 435 GLY A O 1
ATOM 3032 N N . ASP A 1 436 ? -20.555 10.649 116.413 1.00 39.87 436 ASP A N 1
ATOM 3033 C CA . ASP A 1 436 ? -20.937 11.441 117.595 1.00 36.02 436 ASP A CA 1
ATOM 3034 C C . ASP A 1 436 ? -19.710 11.947 118.355 1.00 32.41 436 ASP A C 1
ATOM 3035 O O . ASP A 1 436 ? -18.749 11.214 118.561 1.00 35.68 436 ASP A O 1
ATOM 3040 N N . ARG A 1 437 ? -19.752 13.207 118.767 1.00 36.93 437 ARG A N 1
ATOM 3041 C CA . ARG A 1 437 ? -18.708 13.786 119.600 1.00 37.04 437 ARG A CA 1
ATOM 3042 C C . ARG A 1 437 ? -19.153 13.625 121.041 1.00 36.35 437 ARG A C 1
ATOM 3043 O O . ARG A 1 437 ? -20.241 14.073 121.400 1.00 40.86 437 ARG A O 1
ATOM 3051 N N . VAL A 1 438 ? -18.339 12.963 121.861 1.00 32.48 438 VAL A N 1
ATOM 3052 C CA . VAL A 1 438 ? -18.704 12.685 123.255 1.00 34.62 438 VAL A CA 1
ATOM 3053 C C . VAL A 1 438 ? -17.500 12.825 124.187 1.00 31.59 438 VAL A C 1
ATOM 3054 O O . VAL A 1 438 ? -16.355 12.836 123.752 1.00 35.67 438 VAL A O 1
ATOM 3058 N N . ARG A 1 439 ? -17.762 12.919 125.478 1.00 33.90 439 ARG A N 1
ATOM 3059 C CA . ARG A 1 439 ? -16.700 12.755 126.459 1.00 36.27 439 ARG A CA 1
ATOM 3060 C C . ARG A 1 439 ? -17.224 11.855 127.555 1.00 36.15 439 ARG A C 1
ATOM 3061 O O . ARG A 1 439 ? -18.428 11.841 127.824 1.00 39.06 439 ARG A O 1
ATOM 3069 N N . ARG A 1 440 ? -16.329 11.058 128.131 1.00 37.05 440 ARG A N 1
ATOM 3070 C CA . ARG A 1 440 ? -16.639 10.247 129.301 1.00 33.78 440 ARG A CA 1
ATOM 3071 C C . ARG A 1 440 ? -15.940 10.884 130.482 1.00 41.33 440 ARG A C 1
ATOM 3072 O O . ARG A 1 440 ? -14.711 10.986 130.496 1.00 43.52 440 ARG A O 1
ATOM 3080 N N . PHE A 1 441 ? -16.715 11.350 131.454 1.00 41.63 441 PHE A N 1
ATOM 3081 C CA . PHE A 1 441 ? -16.138 11.985 132.636 1.00 42.80 441 PHE A CA 1
ATOM 3082 C C . PHE A 1 441 ? -15.215 11.006 133.371 1.00 45.41 441 PHE A C 1
ATOM 3083 O O . PHE A 1 441 ? -15.582 9.844 133.608 1.00 45.51 441 PHE A O 1
ATOM 3091 N N . ALA A 1 442 ? -14.015 11.468 133.717 1.00 49.50 442 ALA A N 1
ATOM 3092 C CA . ALA A 1 442 ? -13.029 10.604 134.377 1.00 53.34 442 ALA A CA 1
ATOM 3093 C C . ALA A 1 442 ? -13.003 10.808 135.896 1.00 46.98 442 ALA A C 1
ATOM 3094 O O . ALA A 1 442 ? -12.433 10.005 136.620 1.00 49.37 442 ALA A O 1
ATOM 3096 N N . ASP A 1 443 ? -13.638 11.879 136.361 1.00 52.41 443 ASP A N 1
ATOM 3097 C CA . ASP A 1 443 ? -13.563 12.296 137.760 1.00 53.93 443 ASP A CA 1
ATOM 3098 C C . ASP A 1 443 ? -14.886 12.981 138.163 1.00 53.13 443 ASP A C 1
ATOM 3099 O O . ASP A 1 443 ? -15.701 13.316 137.303 1.00 48.97 443 ASP A O 1
ATOM 3104 N N . GLY A 1 444 ? -15.106 13.172 139.462 1.00 48.61 444 GLY A N 1
ATOM 3105 C CA . GLY A 1 444 ? -16.318 13.799 139.949 1.00 41.33 444 GLY A CA 1
ATOM 3106 C C . GLY A 1 444 ? -17.461 12.819 140.162 1.00 45.80 444 GLY A C 1
ATOM 3107 O O . GLY A 1 444 ? -17.273 11.598 140.056 1.00 45.05 444 GLY A O 1
ATOM 3108 N N . PRO A 1 445 ? -18.662 13.351 140.460 1.00 44.94 445 PRO A N 1
ATOM 3109 C CA . PRO A 1 445 ? -19.867 12.534 140.681 1.00 43.04 445 PRO A CA 1
ATOM 3110 C C . PRO A 1 445 ? -20.465 11.977 139.385 1.00 42.94 445 PRO A C 1
ATOM 3111 O O . PRO A 1 445 ? -21.291 11.056 139.447 1.00 37.48 445 PRO A O 1
ATOM 3115 N N . LEU A 1 446 ? -20.037 12.518 138.241 1.00 41.46 446 LEU A N 1
ATOM 3116 C CA . LEU A 1 446 ? -20.498 12.046 136.932 1.00 40.44 446 LEU A CA 1
ATOM 3117 C C . LEU A 1 446 ? -19.495 11.082 136.313 1.00 40.25 446 LEU A C 1
ATOM 3118 O O . LEU A 1 446 ? -19.593 10.751 135.131 1.00 40.85 446 LEU A O 1
ATOM 3123 N N . ALA A 1 447 ? -18.538 10.631 137.115 1.00 43.20 447 ALA A N 1
ATOM 3124 C CA . ALA A 1 447 ? -17.494 9.726 136.637 1.00 44.29 447 ALA A CA 1
ATOM 3125 C C . ALA A 1 447 ? -18.068 8.422 136.087 1.00 41.41 447 ALA A C 1
ATOM 3126 O O . ALA A 1 447 ? -18.941 7.815 136.698 1.00 39.34 447 ALA A O 1
ATOM 3128 N N . GLY A 1 448 ? -17.561 7.988 134.936 1.00 41.89 448 GLY A N 1
ATOM 3129 C CA . GLY A 1 448 ? -18.026 6.755 134.315 1.00 35.59 448 GLY A CA 1
ATOM 3130 C C . GLY A 1 448 ? -19.091 6.999 133.260 1.00 36.49 448 GLY A C 1
ATOM 3131 O O . GLY A 1 448 ? -19.367 6.135 132.420 1.00 36.07 448 GLY A O 1
ATOM 3132 N N . TYR A 1 449 ? -19.688 8.186 133.294 1.00 34.61 449 TYR A N 1
ATOM 3133 C CA . TYR A 1 449 ? -20.805 8.483 132.415 1.00 33.84 449 TYR A CA 1
ATOM 3134 C C . TYR A 1 449 ? -20.379 9.292 131.191 1.00 35.27 449 TYR A C 1
ATOM 3135 O O . TYR A 1 449 ? -19.341 9.961 131.185 1.00 35.80 449 TYR A O 1
ATOM 3144 N N . LEU A 1 450 ? -21.192 9.183 130.148 1.00 33.51 450 LEU A N 1
ATOM 3145 C CA . LEU A 1 450 ? -20.974 9.876 128.893 1.00 35.51 450 LEU A CA 1
ATOM 3146 C C . LEU A 1 450 ? -21.685 11.223 128.829 1.00 33.56 450 LEU A C 1
ATOM 3147 O O . LEU A 1 450 ? -22.759 11.389 129.403 1.00 32.54 450 LEU A O 1
ATOM 3152 N N . GLU A 1 451 ? -21.093 12.177 128.114 1.00 33.48 451 GLU A N 1
ATOM 3153 C CA . GLU A 1 451 ? -21.842 13.352 127.666 1.00 36.87 451 GLU A CA 1
ATOM 3154 C C . GLU A 1 451 ? -21.679 13.578 126.167 1.00 39.22 451 GLU A C 1
ATOM 3155 O O . GLU A 1 451 ? -20.557 13.607 125.661 1.00 40.48 451 GLU A O 1
ATOM 3161 N N . VAL A 1 452 ? -22.801 13.733 125.465 1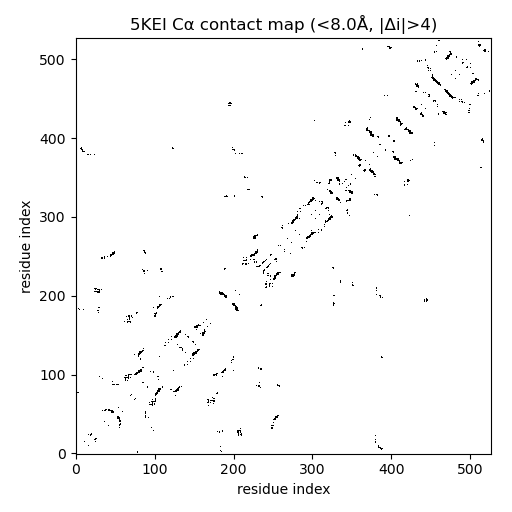.00 36.50 452 VAL A N 1
ATOM 3162 C CA . VAL A 1 452 ? -22.798 13.975 124.022 1.00 35.39 452 VAL A CA 1
ATOM 3163 C C . VAL A 1 452 ? -22.701 15.471 123.770 1.00 40.98 452 VAL A C 1
ATOM 3164 O O . VAL A 1 452 ? -23.536 16.242 124.257 1.00 41.22 452 VAL A O 1
ATOM 3168 N N . THR A 1 453 ? -21.684 15.884 123.020 1.00 40.46 453 THR A N 1
ATOM 3169 C CA . THR A 1 453 ? -21.397 17.304 122.864 1.00 40.87 453 THR A CA 1
ATOM 3170 C C . THR A 1 453 ? -21.712 17.764 121.446 1.00 40.24 453 THR A C 1
ATOM 3171 O O . THR A 1 453 ? -21.792 18.960 121.175 1.00 43.39 453 THR A O 1
ATOM 3175 N N . GLY A 1 454 ? -21.909 16.803 120.551 1.00 37.90 454 GLY A N 1
ATOM 3176 C CA . GLY A 1 454 ? -22.354 17.098 119.203 1.00 36.96 454 GLY A CA 1
ATOM 3177 C C . GLY A 1 454 ? -22.017 16.044 118.163 1.00 40.28 454 GLY A C 1
ATOM 3178 O O . GLY A 1 454 ? -21.875 14.852 118.465 1.00 36.38 454 GLY A O 1
ATOM 3179 N N . ARG A 1 455 ? -21.908 16.504 116.919 1.00 44.34 455 ARG A N 1
ATOM 3180 C CA . ARG A 1 455 ? -21.527 15.671 115.787 1.00 37.69 455 ARG A CA 1
ATOM 3181 C C . ARG A 1 455 ? -20.132 16.030 115.331 1.00 38.11 455 ARG A C 1
ATOM 3182 O O . ARG A 1 455 ? -19.724 17.190 115.402 1.00 44.70 455 ARG A O 1
ATOM 3190 N N . ILE A 1 456 ? -19.388 15.038 114.865 1.00 35.31 456 ILE A N 1
ATOM 3191 C CA . ILE A 1 456 ? -18.122 15.324 114.233 1.00 36.51 456 ILE A CA 1
ATOM 3192 C C . ILE A 1 456 ? -18.399 16.129 112.968 1.00 36.45 456 ILE A C 1
ATOM 3193 O O . ILE A 1 456 ? -19.258 15.753 112.176 1.00 41.06 456 ILE A O 1
ATOM 3198 N N . LYS A 1 457 ? -17.709 17.255 112.800 1.00 38.83 457 LYS A N 1
ATOM 3199 C CA . LYS A 1 457 ? -17.903 18.077 111.596 1.00 49.59 457 LYS A CA 1
ATOM 3200 C C . LYS A 1 457 ? -16.653 18.112 110.716 1.00 43.00 457 LYS A C 1
ATOM 3201 O O . LYS A 1 457 ? -15.544 17.812 111.170 1.00 38.46 457 LYS A O 1
ATOM 3207 N N . ASP A 1 458 ? -16.853 18.456 109.448 1.00 42.71 458 ASP A N 1
ATOM 3208 C CA . ASP A 1 458 ? -15.751 18.606 108.512 1.00 40.12 458 ASP A CA 1
ATOM 3209 C C . ASP A 1 458 ? -16.106 19.703 107.503 1.00 44.12 458 ASP A C 1
ATOM 3210 O O . ASP A 1 458 ? -16.771 19.466 106.485 1.00 44.67 458 ASP A O 1
ATOM 3215 N N . VAL A 1 459 ? -15.667 20.919 107.805 1.00 42.49 459 VAL A N 1
ATOM 3216 C CA . VAL A 1 459 ? -16.113 22.078 107.053 1.00 34.43 459 VAL A CA 1
ATOM 3217 C C . VAL A 1 459 ? -15.038 22.628 106.126 1.00 40.40 459 VAL A C 1
ATOM 3218 O O . VAL A 1 459 ? -13.877 22.794 106.520 1.00 46.11 459 VAL A O 1
ATOM 3222 N N . ILE A 1 460 ? -15.433 22.893 104.885 1.00 37.44 460 ILE A N 1
ATOM 3223 C CA . ILE A 1 460 ? -14.578 23.593 103.927 1.00 39.18 460 ILE A CA 1
ATOM 3224 C C . ILE A 1 460 ? -15.079 25.012 103.710 1.00 36.85 460 ILE A C 1
ATOM 3225 O O . ILE A 1 460 ? -16.236 25.216 103.317 1.00 32.83 460 ILE A O 1
ATOM 3230 N N . VAL A 1 461 ? -14.221 25.993 103.969 1.00 34.57 461 VAL A N 1
ATOM 3231 C CA . VAL A 1 461 ? -14.633 27.388 103.843 1.00 35.65 461 VAL A CA 1
ATOM 3232 C C . VAL A 1 461 ? -14.382 27.863 102.407 1.00 36.33 461 VAL A C 1
ATOM 3233 O O . VAL A 1 461 ? -13.297 28.317 102.066 1.00 37.21 461 VAL A O 1
ATOM 3237 N N . ARG A 1 462 ? -15.402 27.715 101.567 1.00 33.63 462 ARG A N 1
ATOM 3238 C CA . ARG A 1 462 ? -15.294 28.022 100.150 1.00 34.37 462 ARG A CA 1
ATOM 3239 C C . ARG A 1 462 ? -16.065 29.287 99.793 1.00 35.02 462 ARG A C 1
ATOM 3240 O O . ARG A 1 462 ? -17.284 29.248 99.635 1.00 34.57 462 ARG A O 1
ATOM 3248 N N . GLY A 1 463 ? -15.349 30.396 99.637 1.00 32.38 463 GLY A N 1
ATOM 3249 C CA . GLY A 1 463 ? -15.995 31.681 99.473 1.00 31.24 463 GLY A CA 1
ATOM 3250 C C . GLY A 1 463 ? -16.788 32.017 100.721 1.00 38.61 463 GLY A C 1
ATOM 3251 O O . GLY A 1 463 ? -16.312 31.842 101.844 1.00 35.67 463 GLY A O 1
ATOM 3252 N N . GLY A 1 464 ? -18.011 32.492 100.530 1.00 39.49 464 GLY A N 1
ATOM 3253 C CA . GLY A 1 464 ? -18.853 32.865 101.653 1.00 39.56 464 GLY A CA 1
ATOM 3254 C C . GLY A 1 464 ? -19.685 31.704 102.169 1.00 47.33 464 GLY A C 1
ATOM 3255 O O . GLY A 1 464 ? -20.570 31.889 103.005 1.00 49.87 464 GLY A O 1
ATOM 3256 N N . GLU A 1 465 ? -19.400 30.505 101.666 1.00 46.13 465 GLU A N 1
ATOM 3257 C CA . GLU A 1 465 ? -20.107 29.312 102.099 1.00 40.59 465 GLU A CA 1
ATOM 3258 C C . GLU A 1 465 ? -19.253 28.477 103.020 1.00 39.35 465 GLU A C 1
ATOM 3259 O O . GLU A 1 465 ? -18.050 28.327 102.811 1.00 38.93 465 GLU A O 1
ATOM 3265 N N . ASN A 1 466 ? -19.897 27.960 104.059 1.00 38.32 466 ASN A N 1
ATOM 3266 C CA . ASN A 1 466 ? -19.308 26.970 104.937 1.00 39.45 466 ASN A CA 1
ATOM 3267 C C . ASN A 1 466 ? -19.845 25.615 104.506 1.00 41.55 466 ASN A C 1
ATOM 3268 O O . ASN A 1 466 ? -20.942 25.216 104.895 1.00 42.45 466 ASN A O 1
ATOM 3273 N N . VAL A 1 467 ? -19.085 24.933 103.656 1.00 37.90 467 VAL A N 1
ATOM 3274 C CA . VAL A 1 467 ? -19.556 23.706 103.038 1.00 39.31 467 VAL A CA 1
ATOM 3275 C C . VAL A 1 467 ? -19.190 22.497 103.888 1.00 38.19 467 VAL A C 1
ATOM 3276 O O . VAL A 1 467 ? -18.059 22.390 104.369 1.00 40.66 467 VAL A O 1
ATOM 3280 N N . SER A 1 468 ? -20.144 21.592 104.082 1.00 36.04 468 SER A N 1
ATOM 3281 C CA . SER A 1 468 ? -19.849 20.339 104.770 1.00 40.18 468 SER A CA 1
ATOM 3282 C C 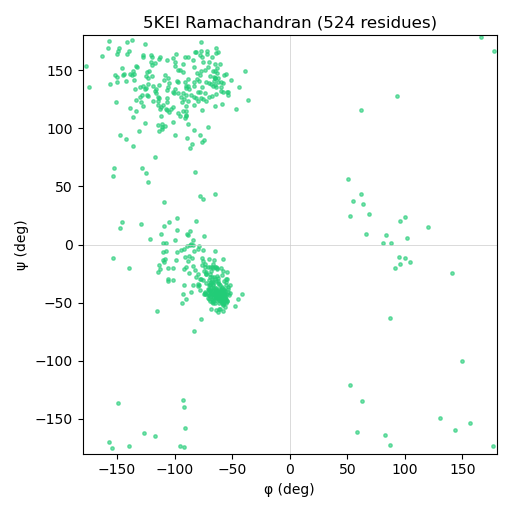. SER A 1 468 ? -19.250 19.332 103.796 1.00 36.15 468 SER A C 1
ATOM 3283 O O . SER A 1 468 ? -19.884 18.973 102.804 1.00 37.09 468 SER A O 1
ATOM 3286 N N . ALA A 1 469 ? -18.030 18.885 104.084 1.00 32.94 469 ALA A N 1
ATOM 3287 C CA . ALA A 1 469 ? -17.389 17.842 103.286 1.00 41.00 469 ALA A CA 1
ATOM 3288 C C . ALA A 1 469 ? -18.149 16.517 103.411 1.00 39.91 469 ALA A C 1
ATOM 3289 O O . ALA A 1 469 ? -18.357 15.809 102.432 1.00 36.50 469 ALA A O 1
ATOM 3291 N N . LEU A 1 470 ? -18.558 16.207 104.636 1.00 42.31 470 LEU A N 1
ATOM 3292 C CA . LEU A 1 470 ? -19.308 14.995 104.943 1.00 41.59 470 LEU A CA 1
ATOM 3293 C C . LEU A 1 470 ? -20.584 14.844 104.123 1.00 40.32 470 LEU A C 1
ATOM 3294 O O . LEU A 1 470 ? -20.817 13.789 103.549 1.00 43.02 470 LEU A O 1
ATOM 3299 N N . ASP A 1 471 ? -21.424 15.871 104.061 1.00 38.49 471 ASP A N 1
ATOM 3300 C CA . ASP A 1 471 ? -22.635 15.692 103.281 1.00 45.54 471 ASP A CA 1
ATOM 3301 C C . ASP A 1 471 ? -22.361 15.828 101.771 1.00 43.99 471 ASP A C 1
ATOM 3302 O O . ASP A 1 471 ? -23.036 15.188 100.960 1.00 42.62 471 ASP A O 1
ATOM 3307 N N . LEU A 1 472 ? -21.366 16.623 101.387 1.00 39.30 472 LEU A N 1
ATOM 3308 C CA . LEU A 1 472 ? -20.967 16.641 99.987 1.00 40.19 472 LEU A CA 1
ATOM 3309 C C . LEU A 1 472 ? -20.535 15.240 99.546 1.00 35.71 472 LEU A C 1
ATOM 3310 O O . LEU A 1 472 ? -20.902 14.789 98.463 1.00 32.68 472 LEU A O 1
ATOM 3315 N N . GLU A 1 473 ? -19.756 14.572 100.398 1.00 34.74 473 GLU A N 1
ATOM 3316 C CA . GLU A 1 473 ? -19.264 13.222 100.145 1.00 35.86 473 GLU A CA 1
ATOM 3317 C C . GLU A 1 473 ? -20.398 12.216 100.067 1.00 38.31 473 GLU A C 1
ATOM 3318 O O . GLU A 1 473 ? -20.368 11.309 99.249 1.00 37.33 473 GLU A O 1
ATOM 3324 N N . GLU A 1 474 ? -21.398 12.366 100.927 1.00 39.42 474 GLU A N 1
ATOM 3325 C CA . GLU A 1 474 ? -22.522 11.443 100.887 1.00 43.89 474 GLU A CA 1
ATOM 3326 C C . GLU A 1 474 ? -23.286 11.565 99.561 1.00 41.84 474 GLU A C 1
ATOM 3327 O O . GLU A 1 474 ? -23.734 10.564 99.017 1.00 48.17 474 GLU A O 1
ATOM 3333 N N . HIS A 1 475 ? -23.414 12.789 99.050 1.00 38.67 475 HIS A N 1
ATOM 3334 C CA . HIS A 1 475 ? -24.085 13.071 97.778 1.00 42.71 475 HIS A CA 1
ATOM 3335 C C . HIS A 1 475 ? -23.371 12.433 96.592 1.00 38.84 475 HIS A C 1
ATOM 3336 O O . HIS A 1 475 ? -24.003 11.900 95.678 1.00 40.35 475 HIS A O 1
ATOM 3343 N N . LEU A 1 476 ? -22.044 12.535 96.599 1.00 40.15 476 LEU A N 1
ATOM 3344 C CA . LEU A 1 476 ? -21.219 12.026 95.509 1.00 37.45 476 LEU A CA 1
ATOM 3345 C C . LEU A 1 476 ? -21.272 10.512 95.473 1.00 40.79 476 LEU A C 1
ATOM 3346 O O . LEU A 1 476 ? -21.290 9.917 94.397 1.00 42.77 476 LEU A O 1
ATOM 3351 N N . LEU A 1 477 ? -21.300 9.904 96.661 1.00 39.07 477 LEU A N 1
ATOM 3352 C CA . LEU A 1 477 ? -21.368 8.457 96.818 1.00 38.12 477 LEU A CA 1
ATOM 3353 C C . LEU A 1 477 ? -22.655 7.846 96.247 1.00 40.60 477 LEU A C 1
ATOM 3354 O O . LEU A 1 477 ? -22.676 6.663 95.930 1.00 42.81 477 LEU A O 1
ATOM 3359 N N . THR A 1 478 ? -23.713 8.640 96.085 1.00 40.94 478 THR A N 1
ATOM 3360 C CA . THR A 1 478 ? -24.950 8.105 95.512 1.00 42.15 478 THR A CA 1
ATOM 3361 C C . THR A 1 478 ? -24.850 7.906 94.009 1.00 44.81 478 THR A C 1
ATOM 3362 O O . THR A 1 478 ? -25.781 7.406 93.386 1.00 48.76 478 THR A O 1
ATOM 3366 N N . HIS A 1 479 ? -23.729 8.323 93.431 1.00 46.90 479 HIS A N 1
ATOM 3367 C CA . HIS A 1 479 ? -23.398 8.023 92.041 1.00 42.04 479 HIS A CA 1
ATOM 3368 C C . HIS A 1 479 ? -22.854 6.591 91.954 1.00 46.48 479 HIS A C 1
ATOM 3369 O O . HIS A 1 479 ? -21.978 6.191 92.748 1.00 46.92 479 HIS A O 1
ATOM 3376 N N . PRO A 1 480 ? -23.383 5.804 91.001 1.00 48.86 480 PRO A N 1
ATOM 3377 C CA . PRO A 1 480 ? -22.968 4.409 90.780 1.00 47.06 480 PRO A CA 1
ATOM 3378 C C . PRO A 1 480 ? -21.502 4.274 90.363 1.00 44.77 480 PRO A C 1
ATOM 3379 O O . PRO A 1 480 ? -20.920 3.200 90.504 1.00 51.91 480 PRO A O 1
ATOM 3383 N N . SER A 1 481 ? -20.910 5.349 89.860 1.00 44.05 481 SER A N 1
ATOM 3384 C CA . SER A 1 481 ? -19.508 5.310 89.458 1.00 45.54 481 SER A CA 1
ATOM 3385 C C . SER A 1 481 ? -18.565 5.691 90.594 1.00 41.08 481 SER A C 1
ATOM 3386 O O . SER A 1 481 ? -17.382 5.373 90.547 1.00 41.86 481 SER A O 1
ATOM 3389 N N . VAL A 1 482 ? -19.088 6.364 91.614 1.00 39.92 482 VAL A N 1
ATOM 3390 C CA . VAL A 1 482 ? -18.277 6.729 92.772 1.00 39.21 482 VAL A CA 1
ATOM 3391 C C . VAL A 1 482 ? -18.334 5.650 93.861 1.00 45.08 482 VAL A C 1
ATOM 3392 O O . VAL A 1 482 ? -19.367 5.457 94.537 1.00 40.23 482 VAL A O 1
ATOM 3396 N N . TRP A 1 483 ? -17.218 4.941 94.014 1.00 44.54 483 TRP A N 1
ATOM 3397 C CA . TRP A 1 483 ? -17.091 3.936 95.054 1.00 42.55 483 TRP A CA 1
ATOM 3398 C C . TRP A 1 483 ? -16.841 4.589 96.405 1.00 39.58 483 TRP A C 1
ATOM 3399 O O . TRP A 1 483 ? -17.655 4.450 97.304 1.00 40.40 483 TRP A O 1
ATOM 3410 N N . ALA A 1 484 ? -15.698 5.269 96.536 1.00 42.54 484 ALA A N 1
ATOM 3411 C CA . ALA A 1 484 ? -15.343 6.062 97.720 1.00 39.60 484 ALA A CA 1
ATOM 3412 C C . ALA A 1 484 ? -15.137 7.527 97.307 1.00 42.71 484 ALA A C 1
ATOM 3413 O O . ALA A 1 484 ? -14.823 7.800 96.150 1.00 43.73 484 ALA A O 1
ATOM 3415 N N . ALA A 1 485 ? -15.319 8.467 98.231 1.00 43.52 485 ALA A N 1
ATOM 3416 C CA . ALA A 1 485 ? -15.149 9.888 97.910 1.00 36.31 485 ALA A CA 1
ATOM 3417 C C . ALA A 1 485 ? -14.566 10.659 99.081 1.00 38.23 485 ALA A C 1
ATOM 3418 O O . ALA A 1 485 ? -14.854 10.350 100.233 1.00 45.65 485 ALA A O 1
ATOM 3420 N N . ALA A 1 486 ? -13.746 11.663 98.786 1.00 36.86 486 ALA A N 1
ATOM 3421 C CA . ALA A 1 486 ? -13.237 12.571 99.815 1.00 41.20 486 ALA A CA 1
ATOM 3422 C C . ALA A 1 486 ? -13.237 14.032 99.333 1.00 38.24 486 ALA A C 1
ATOM 3423 O O . ALA A 1 486 ? -12.579 14.374 98.356 1.00 38.51 486 ALA A O 1
ATOM 3425 N N . ALA A 1 487 ? -14.006 14.880 100.010 1.00 37.73 487 ALA A N 1
ATOM 3426 C CA . ALA A 1 487 ? -14.019 16.307 99.714 1.00 36.86 487 ALA A CA 1
ATOM 3427 C C . ALA A 1 487 ? -12.952 16.953 100.575 1.00 41.21 487 ALA A C 1
ATOM 3428 O O . ALA A 1 487 ? -12.985 16.868 101.803 1.00 45.00 487 ALA A O 1
ATOM 3430 N N . VAL A 1 488 ? -11.979 17.568 99.924 1.00 35.59 488 VAL A N 1
ATOM 3431 C CA . VAL A 1 488 ? -10.818 18.081 100.621 1.00 35.87 488 VAL A CA 1
ATOM 3432 C C . VAL A 1 488 ? -10.686 19.593 100.369 1.00 42.39 488 VAL A C 1
ATOM 3433 O O . VAL A 1 488 ? -11.102 20.104 99.319 1.00 38.73 488 VAL A O 1
ATOM 3437 N N . ALA A 1 489 ? -10.132 20.299 101.349 1.00 43.09 489 ALA A N 1
ATOM 3438 C CA . ALA A 1 489 ? -9.913 21.735 101.262 1.00 42.02 489 ALA A CA 1
ATOM 3439 C C . ALA A 1 489 ? -8.503 22.036 100.780 1.00 43.44 489 ALA A C 1
ATOM 3440 O O . ALA A 1 489 ? -7.525 21.539 101.341 1.00 47.65 489 ALA A O 1
ATOM 3442 N N . LEU A 1 490 ? -8.410 22.842 99.727 1.00 42.01 490 LEU A N 1
ATOM 3443 C CA . LEU A 1 490 ? -7.128 23.340 99.244 1.00 41.94 490 LEU A CA 1
ATOM 3444 C C . LEU A 1 490 ? -7.101 24.858 99.328 1.00 44.29 490 LEU A C 1
ATOM 3445 O O . LEU A 1 490 ? -8.099 25.506 99.004 1.00 43.30 490 LEU A O 1
ATOM 3450 N N . PRO A 1 491 ? -5.980 25.428 99.813 1.00 49.04 491 PRO A N 1
ATOM 3451 C CA . PRO A 1 491 ? -5.754 26.877 99.798 1.00 42.33 491 PRO A CA 1
ATOM 3452 C C . PRO A 1 491 ? -5.927 27.438 98.405 1.00 43.74 491 PRO A C 1
ATOM 3453 O O . PRO A 1 491 ? -5.356 26.909 97.450 1.00 46.42 491 PRO A O 1
ATOM 3457 N N . ASP A 1 492 ? -6.748 28.474 98.293 1.00 38.33 492 ASP A N 1
ATOM 3458 C CA . ASP A 1 492 ? -7.065 29.059 97.007 1.00 35.42 492 ASP A CA 1
ATOM 3459 C C . ASP A 1 492 ? -7.157 30.558 97.166 1.00 38.22 492 ASP A C 1
ATOM 3460 O O . ASP A 1 492 ? -7.695 31.079 98.157 1.00 33.00 492 ASP A O 1
ATOM 3465 N N . GLU A 1 493 ? -6.642 31.233 96.149 1.00 37.78 493 GLU A N 1
ATOM 3466 C CA . GLU A 1 493 ? -6.430 32.671 96.129 1.00 38.73 493 GLU A CA 1
ATOM 3467 C C . GLU A 1 493 ? -7.718 33.482 95.965 1.00 35.26 493 GLU A C 1
ATOM 3468 O O . GLU A 1 493 ? -7.756 34.654 96.318 1.00 39.08 493 GLU A O 1
ATOM 3474 N N . PHE A 1 494 ? -8.761 32.862 95.412 1.00 29.48 494 PHE A N 1
ATOM 3475 C CA . PHE A 1 494 ? -10.020 33.554 95.155 1.00 31.30 494 PHE A CA 1
ATOM 3476 C C . PHE A 1 494 ? -11.108 33.142 96.150 1.00 33.56 494 PHE A C 1
ATOM 3477 O O . PHE A 1 494 ? -11.983 33.935 96.508 1.00 29.62 494 PHE A O 1
ATOM 3485 N N . LEU A 1 495 ? -11.036 31.896 96.602 1.00 33.80 495 LEU A N 1
ATOM 3486 C CA . LEU A 1 495 ? -12.093 31.307 97.418 1.00 33.35 495 LEU A CA 1
ATOM 3487 C C . LEU A 1 495 ? -11.694 31.129 98.871 1.00 30.27 495 LEU A C 1
ATOM 3488 O O . LEU A 1 495 ? -12.540 30.857 99.708 1.00 34.32 495 LEU A O 1
ATOM 3493 N N . GLY A 1 496 ? -10.411 31.268 99.168 1.00 28.96 496 GLY A N 1
ATOM 3494 C CA . GLY A 1 496 ? -9.925 30.960 100.499 1.00 29.30 496 GLY A CA 1
ATOM 3495 C C . GLY A 1 496 ? -9.589 29.484 100.550 1.00 33.87 496 GLY A C 1
ATOM 3496 O O . GLY A 1 496 ? -8.439 29.100 100.738 1.00 33.88 496 GLY A O 1
ATOM 3497 N N . GLU A 1 497 ? -10.604 28.647 100.370 1.00 32.42 497 GLU A N 1
ATOM 3498 C CA . GLU A 1 497 ? -10.384 27.215 100.219 1.00 39.74 497 GLU A CA 1
ATOM 3499 C C . GLU A 1 497 ? -11.223 26.732 99.060 1.00 38.70 497 GLU A C 1
ATOM 3500 O O . GLU A 1 497 ? -12.401 27.087 98.960 1.00 39.15 497 GLU A O 1
ATOM 3506 N N . LYS A 1 498 ? -10.635 25.934 98.178 1.00 36.49 498 LYS A N 1
ATOM 3507 C CA . LYS A 1 498 ? -11.438 25.314 97.139 1.00 39.81 498 LYS A CA 1
ATOM 3508 C C . LYS A 1 498 ? -11.726 23.861 97.507 1.00 42.01 498 LYS A C 1
ATOM 3509 O O . LYS A 1 498 ? -11.031 23.257 98.343 1.00 35.48 498 LYS A O 1
ATOM 3515 N N . ILE A 1 499 ? -12.763 23.315 96.877 1.00 37.75 499 ILE A N 1
ATOM 3516 C CA . ILE A 1 499 ? -13.189 21.948 97.126 1.00 40.13 499 ILE A CA 1
ATOM 3517 C C . ILE A 1 499 ? -12.598 20.943 96.107 1.00 38.96 499 ILE A C 1
ATOM 3518 O O . ILE A 1 499 ? -12.959 20.939 94.932 1.00 36.09 499 ILE A O 1
ATOM 3523 N N . CYS A 1 500 ? -11.690 20.086 96.562 1.00 40.84 500 CYS A N 1
ATOM 3524 C CA . CYS A 1 500 ? -11.201 19.027 95.692 1.00 37.94 500 CYS A CA 1
ATOM 3525 C C . CYS A 1 500 ? -11.827 17.672 96.019 1.00 38.46 500 CYS A C 1
ATOM 3526 O O . CYS A 1 500 ? -11.647 17.130 97.123 1.00 37.52 500 CYS A O 1
ATOM 3529 N N . ALA A 1 501 ? -12.566 17.134 95.050 1.00 35.32 501 ALA A N 1
ATOM 3530 C CA . ALA A 1 501 ? -13.172 15.811 95.182 1.00 38.89 501 ALA A CA 1
ATOM 3531 C C . ALA A 1 501 ? -12.205 14.742 94.706 1.00 38.28 501 ALA A C 1
ATOM 3532 O O . ALA A 1 501 ? -11.988 14.553 93.508 1.00 37.31 501 ALA A O 1
ATOM 3534 N N . VAL A 1 502 ? -11.610 14.069 95.676 1.00 39.63 502 VAL A N 1
ATOM 3535 C CA . VAL A 1 502 ? -10.767 12.924 95.427 1.00 42.01 502 VAL A CA 1
ATOM 3536 C C . VAL A 1 502 ? -11.633 11.660 95.458 1.00 41.94 502 VAL A C 1
ATOM 3537 O O . VAL A 1 502 ? -12.185 11.291 96.491 1.00 39.63 502 VAL A O 1
ATOM 3541 N N . VAL A 1 503 ? -11.741 10.998 94.316 1.00 42.27 503 VAL A N 1
ATOM 3542 C CA . VAL A 1 503 ? -12.708 9.932 94.141 1.00 41.37 503 VAL A CA 1
ATOM 3543 C C . VAL A 1 503 ? -12.064 8.598 93.731 1.00 44.20 503 VAL A C 1
ATOM 3544 O O . VAL A 1 503 ? -11.153 8.573 92.904 1.00 41.53 503 VAL A O 1
ATOM 3548 N N . VAL A 1 504 ? -12.538 7.496 94.313 1.00 44.59 504 VAL A N 1
ATOM 3549 C CA . VAL A 1 504 ? -12.237 6.164 93.789 1.00 40.92 504 VAL A CA 1
ATOM 3550 C C . VAL A 1 504 ? -13.393 5.698 92.917 1.00 42.15 504 VAL A C 1
ATOM 3551 O O . VAL A 1 504 ? -14.495 5.468 93.417 1.00 42.85 504 VAL A O 1
ATOM 3555 N N . PHE A 1 505 ? -13.143 5.562 91.617 1.00 42.41 505 PHE A N 1
ATOM 3556 C CA . PHE A 1 505 ? -14.200 5.207 90.676 1.00 42.87 505 PHE A CA 1
ATOM 3557 C C . PHE A 1 505 ? -14.460 3.721 90.615 1.00 47.05 505 PHE A C 1
ATOM 3558 O O . PHE A 1 505 ? -13.570 2.896 90.860 1.00 46.97 505 PHE A O 1
ATOM 3566 N N . ASN A 1 506 ? -15.692 3.386 90.255 1.00 52.89 506 ASN A N 1
ATOM 3567 C CA . ASN A 1 506 ? -16.096 1.997 90.106 1.00 54.10 506 ASN A CA 1
ATOM 3568 C C . ASN A 1 506 ? -15.722 1.434 88.738 1.00 61.82 506 ASN A C 1
ATOM 3569 O O . ASN A 1 506 ? -14.783 0.646 88.605 1.00 63.12 506 ASN A O 1
ATOM 3574 N N . GLY A 1 507 ? -16.471 1.844 87.721 1.00 61.36 507 GLY A N 1
ATOM 3575 C CA . GLY A 1 507 ? -16.123 1.528 86.351 1.00 63.41 507 GLY A CA 1
ATOM 3576 C C . GLY A 1 507 ? -15.277 2.645 85.770 1.00 71.79 507 GLY A C 1
ATOM 3577 O O . GLY A 1 507 ? -14.403 3.189 86.459 1.00 68.81 507 GLY A O 1
ATOM 3578 N N . PRO A 1 508 ? -15.530 3.001 84.500 1.00 72.68 508 PRO A N 1
ATOM 3579 C CA . PRO A 1 508 ? -14.782 4.079 83.845 1.00 74.78 508 PRO A CA 1
ATOM 3580 C C . PRO A 1 508 ? -15.053 5.417 84.529 1.00 72.18 508 PRO A C 1
ATOM 3581 O O . PRO A 1 508 ? -16.187 5.648 84.963 1.00 73.48 508 PRO A O 1
ATOM 3585 N N . PRO A 1 509 ? -14.029 6.284 84.632 1.00 65.51 509 PRO A N 1
ATOM 3586 C CA . PRO A 1 509 ? -14.230 7.528 85.373 1.00 59.75 509 PRO A CA 1
ATOM 3587 C C . PRO A 1 509 ? -15.261 8.442 84.724 1.00 58.19 509 PRO A C 1
ATOM 3588 O O . PRO A 1 509 ? -15.661 8.265 83.574 1.00 59.22 509 PRO A O 1
ATOM 3592 N N . VAL A 1 510 ? -15.701 9.415 85.505 1.00 60.01 510 VAL A N 1
ATOM 3593 C CA . VAL A 1 510 ? -16.751 10.330 85.112 1.00 52.26 510 VAL A CA 1
ATOM 3594 C C . VAL A 1 510 ? -16.177 11.736 85.227 1.00 49.66 510 VAL A C 1
ATOM 3595 O O . VAL A 1 510 ? -15.372 11.997 86.113 1.00 51.51 510 VAL A O 1
ATOM 3599 N N . SER A 1 511 ? -16.552 12.632 84.319 1.00 49.93 511 SER A N 1
ATOM 3600 C CA . SER A 1 511 ? -16.016 13.995 84.340 1.00 47.31 511 SER A CA 1
ATOM 3601 C C . SER A 1 511 ? -16.652 14.842 85.439 1.00 44.71 511 SER A C 1
ATOM 3602 O O . SER A 1 511 ? -17.727 14.514 85.938 1.00 43.99 511 SER A O 1
ATOM 3605 N N . LEU A 1 512 ? -15.989 15.935 85.800 1.00 42.92 512 LEU A N 1
ATOM 3606 C CA . LEU A 1 512 ? -16.492 16.818 86.839 1.00 38.95 512 LEU A CA 1
ATOM 3607 C C . LEU A 1 512 ? -17.874 17.338 86.465 1.00 42.81 512 LEU A C 1
ATOM 3608 O O . LEU A 1 512 ? -18.746 17.485 87.319 1.00 42.18 512 LEU A O 1
ATOM 3613 N N . ALA A 1 513 ? -18.082 17.599 85.181 1.00 43.35 513 ALA A N 1
ATOM 3614 C CA . ALA A 1 513 ? -19.346 18.170 84.746 1.00 43.42 513 ALA A CA 1
ATOM 3615 C C . ALA A 1 513 ? -20.475 17.165 84.907 1.00 41.34 513 ALA A C 1
ATOM 3616 O O . ALA A 1 513 ? -21.609 17.536 85.185 1.00 44.03 513 ALA A O 1
ATOM 3618 N N . GLU A 1 514 ? -20.167 15.887 84.747 1.00 40.74 514 GLU A N 1
ATOM 3619 C CA . GLU A 1 514 ? -21.170 14.863 85.001 1.00 47.62 514 GLU A CA 1
ATOM 3620 C C . GLU A 1 514 ? -21.483 14.780 86.501 1.00 42.55 514 GLU A C 1
ATOM 3621 O O . GLU A 1 514 ? -22.651 14.808 86.895 1.00 46.31 514 GLU A O 1
ATOM 3627 N N . LEU A 1 515 ? -20.451 14.723 87.334 1.00 40.83 515 LEU A N 1
ATOM 3628 C CA . LEU A 1 515 ? -20.644 14.764 88.782 1.00 39.82 515 LEU A CA 1
ATOM 3629 C C . LEU A 1 515 ? -21.402 16.019 89.212 1.00 41.17 515 LEU A C 1
ATOM 3630 O O . LEU A 1 515 ? -22.257 15.955 90.094 1.00 42.43 515 LEU A O 1
ATOM 3635 N N . HIS A 1 516 ? -21.091 17.157 88.591 1.00 41.52 516 HIS A N 1
ATOM 3636 C CA . HIS A 1 516 ? -21.826 18.404 88.846 1.00 40.24 516 HIS A CA 1
ATOM 3637 C C . HIS A 1 516 ? -23.315 18.267 88.500 1.00 39.41 516 HIS A C 1
ATOM 3638 O O . HIS A 1 516 ? -24.180 18.701 89.253 1.00 40.36 516 HIS A O 1
ATOM 3645 N N . ALA A 1 517 ? -23.613 17.666 87.355 1.00 42.29 517 ALA A N 1
ATOM 3646 C CA . ALA A 1 517 ? -25.003 17.415 86.972 1.00 47.01 517 ALA A CA 1
ATOM 3647 C C . ALA A 1 517 ? -25.719 16.528 88.005 1.00 49.34 517 ALA A C 1
ATOM 3648 O O . ALA A 1 517 ? -26.874 16.774 88.358 1.00 48.91 517 ALA A O 1
ATOM 3650 N N . HIS A 1 518 ? -25.021 15.499 88.483 1.00 49.61 518 HIS A N 1
ATOM 3651 C CA . HIS A 1 518 ? -25.565 14.588 89.494 1.00 44.45 518 HIS A CA 1
ATOM 3652 C C . HIS A 1 518 ? -25.845 15.318 90.795 1.00 46.94 518 HIS A C 1
ATOM 3653 O O . HIS A 1 518 ? -26.853 15.060 91.458 1.00 49.77 518 HIS A O 1
ATOM 3660 N N . LEU A 1 519 ? -24.947 16.227 91.168 1.00 42.78 519 LEU A N 1
ATOM 3661 C CA . LEU A 1 519 ? -25.142 17.011 92.386 1.00 46.90 519 LEU A CA 1
ATOM 3662 C C . LEU A 1 519 ? -26.330 17.969 92.303 1.00 46.38 519 LEU A C 1
ATOM 3663 O O . LEU A 1 519 ? -26.989 18.219 93.308 1.00 49.45 519 LEU A O 1
ATOM 3668 N N . GLU A 1 520 ? -26.595 18.506 91.115 1.00 44.99 520 GLU A N 1
ATOM 3669 C CA . GLU A 1 520 ? -27.669 19.478 90.936 1.00 51.10 520 GLU A CA 1
ATOM 3670 C C . GLU A 1 520 ? -29.050 18.813 90.991 1.00 50.65 520 GLU A C 1
ATOM 3671 O O . GLU A 1 520 ? -29.984 19.340 91.602 1.00 47.46 520 GLU A O 1
ATOM 3677 N N . GLN A 1 521 ? -29.164 17.651 90.353 1.00 55.94 521 GLN A N 1
ATOM 3678 C CA . GLN A 1 521 ? -30.383 16.841 90.407 1.00 54.84 521 GLN A CA 1
ATOM 3679 C C . GLN A 1 521 ? -30.747 16.438 91.844 1.00 58.57 521 GLN A C 1
ATOM 3680 O O . GLN A 1 521 ? -31.919 16.197 92.143 1.00 58.55 521 GLN A O 1
ATOM 3686 N N . ARG A 1 522 ? -29.745 16.371 92.725 1.00 51.58 522 ARG A N 1
ATOM 3687 C CA . ARG A 1 522 ? -29.968 16.015 94.125 1.00 50.47 522 ARG A CA 1
ATOM 3688 C C . ARG A 1 522 ? -30.206 17.247 95.000 1.00 51.12 522 ARG A C 1
ATOM 3689 O O . ARG A 1 522 ? -30.459 17.124 96.195 1.00 52.85 522 ARG A O 1
ATOM 3697 N N . GLY A 1 523 ? -30.106 18.433 94.406 1.00 52.07 523 GLY A N 1
ATOM 3698 C CA . GLY A 1 523 ? -30.387 19.667 95.118 1.00 51.34 523 GLY A CA 1
ATOM 3699 C C . GLY A 1 523 ? -29.203 20.404 95.724 1.00 48.97 523 GLY A C 1
ATOM 3700 O O . GLY A 1 523 ? -29.382 21.214 96.620 1.00 49.93 523 GLY A O 1
ATOM 3701 N N . VAL A 1 524 ? -27.993 20.132 95.249 1.00 51.55 524 VAL A N 1
ATOM 3702 C CA . VAL A 1 524 ? -26.814 20.849 95.735 1.00 47.40 524 VAL A CA 1
ATOM 3703 C C . VAL A 1 524 ? -26.567 22.099 94.879 1.00 43.15 524 VAL A C 1
ATOM 3704 O O . VAL A 1 524 ? -26.530 22.023 93.653 1.00 45.11 524 VAL A O 1
ATOM 3708 N N . ALA A 1 525 ? -26.412 23.251 95.520 1.00 46.48 525 ALA A N 1
ATOM 3709 C CA . ALA A 1 525 ? -26.174 24.487 94.775 1.00 48.06 525 ALA A CA 1
ATOM 3710 C C . ALA A 1 525 ? -24.723 24.550 94.295 1.00 49.49 525 ALA A C 1
ATOM 3711 O O . ALA A 1 525 ? -23.872 23.778 94.744 1.00 47.62 525 ALA A O 1
ATOM 3713 N N . ALA A 1 526 ? -24.445 25.469 93.377 1.00 49.55 526 ALA A N 1
ATOM 3714 C CA . ALA A 1 526 ? -23.138 25.525 92.733 1.00 45.38 526 ALA A CA 1
ATOM 3715 C C . ALA A 1 526 ? -22.053 25.999 93.693 1.00 50.54 526 ALA A C 1
ATOM 3716 O O . ALA A 1 526 ? -20.864 25.891 93.390 1.00 51.62 526 ALA A O 1
ATOM 3718 N N . HIS A 1 527 ? -22.465 26.521 94.847 1.00 48.11 527 HIS A N 1
ATOM 3719 C CA . HIS A 1 527 ? -21.524 27.041 95.835 1.00 44.53 527 HIS A CA 1
ATOM 3720 C C . HIS A 1 527 ? -21.007 25.950 96.766 1.00 47.62 527 HIS A C 1
ATOM 3721 O O . HIS A 1 527 ? -20.219 26.226 97.676 1.00 42.52 527 HIS A O 1
ATOM 3728 N N . SER A 1 528 ? -21.471 24.722 96.544 1.00 41.76 528 SER A N 1
ATOM 3729 C CA . SER A 1 528 ? -21.022 23.572 97.313 1.00 46.07 528 SER A CA 1
ATOM 3730 C C . SER A 1 528 ? -20.594 22.423 96.409 1.00 45.53 528 SER A C 1
ATOM 3731 O O . SER A 1 528 ? -20.503 21.279 96.853 1.00 43.51 528 SER A O 1
ATOM 3734 N N . ARG A 1 529 ? -20.339 22.715 95.140 1.00 43.42 529 ARG A N 1
ATOM 3735 C CA . ARG A 1 529 ? -19.902 21.671 94.231 1.00 42.27 529 ARG A CA 1
ATOM 3736 C C . ARG A 1 529 ? -18.388 21.706 94.132 1.00 39.61 529 ARG A C 1
ATOM 3737 O O . ARG A 1 529 ? -17.788 22.765 94.308 1.00 38.27 529 ARG A O 1
ATOM 3745 N N . PRO A 1 530 ? -17.757 20.544 93.892 1.00 36.77 530 PRO A N 1
ATOM 3746 C CA . PRO A 1 530 ? -16.288 20.509 93.891 1.00 42.24 530 PRO A CA 1
ATOM 3747 C C . PRO A 1 530 ? -15.712 21.326 92.737 1.00 39.58 530 PRO A C 1
ATOM 3748 O O . PRO A 1 530 ? -16.278 21.285 91.647 1.00 40.80 530 PRO A O 1
ATOM 3752 N N . ASP A 1 531 ? -14.618 22.040 92.977 1.00 35.35 531 ASP A N 1
ATOM 3753 C CA . ASP A 1 531 ? -13.952 22.804 91.931 1.00 36.76 531 ASP A CA 1
ATOM 3754 C C . ASP A 1 531 ? -13.075 21.897 91.056 1.00 41.32 531 ASP A C 1
ATOM 3755 O O . ASP A 1 531 ? -12.797 22.209 89.888 1.00 35.58 531 ASP A O 1
ATOM 3760 N N . ALA A 1 532 ? -12.635 20.775 91.621 1.00 42.48 532 ALA A N 1
ATOM 3761 C CA . ALA A 1 532 ? -11.746 19.868 90.894 1.00 38.39 532 ALA A CA 1
ATOM 3762 C C . ALA A 1 532 ? -12.021 18.420 91.253 1.00 39.72 532 ALA A C 1
ATOM 3763 O O . ALA A 1 532 ? -12.483 18.115 92.348 1.00 41.81 532 ALA A O 1
ATOM 3765 N N . LEU A 1 533 ? -11.739 17.526 90.317 1.00 46.58 533 LEU A N 1
ATOM 3766 C CA . LEU A 1 533 ? -11.973 16.105 90.524 1.00 40.96 533 LEU A CA 1
ATOM 3767 C C . LEU A 1 533 ? -10.672 15.336 90.326 1.00 45.60 533 LEU A C 1
ATOM 3768 O O . LEU A 1 533 ? -10.006 15.506 89.307 1.00 47.46 533 LEU A O 1
ATOM 3773 N N . VAL A 1 534 ? -10.288 14.510 91.296 1.00 46.28 534 VAL A N 1
ATOM 3774 C CA . VAL A 1 534 ? -9.026 13.768 91.186 1.00 42.84 534 VAL A CA 1
ATOM 3775 C C . VAL A 1 534 ? -9.215 12.295 91.551 1.00 45.38 534 VAL A C 1
ATOM 3776 O O . VAL A 1 534 ? -9.565 11.973 92.686 1.00 44.36 534 VAL A O 1
ATOM 3780 N N . PRO A 1 535 ? -9.017 11.393 90.572 1.00 45.44 535 PRO A N 1
ATOM 3781 C CA . PRO A 1 535 ? -9.141 9.948 90.804 1.00 49.09 535 PRO A CA 1
ATOM 3782 C C . PRO A 1 535 ? -7.926 9.326 91.495 1.00 48.89 535 PRO A C 1
ATOM 3783 O O . PRO A 1 535 ? -6.783 9.681 91.222 1.00 50.58 535 PRO A O 1
ATOM 3787 N N . MET A 1 536 ? -8.191 8.396 92.402 1.00 48.49 536 MET A N 1
ATOM 3788 C CA . MET A 1 536 ? -7.137 7.638 93.060 1.00 49.13 536 MET A CA 1
ATOM 3789 C C . MET A 1 536 ? -7.570 6.182 93.087 1.00 46.73 536 MET A C 1
ATOM 3790 O O . MET A 1 536 ? -8.765 5.902 93.117 1.00 48.10 536 MET A O 1
ATOM 3795 N N . PRO A 1 537 ? -6.608 5.243 93.043 1.00 53.00 537 PRO A N 1
ATOM 3796 C CA . PRO A 1 537 ? -6.984 3.821 93.109 1.00 51.22 537 PRO A CA 1
ATOM 3797 C C . PRO A 1 537 ? -7.536 3.438 94.491 1.00 48.15 537 PRO A C 1
ATOM 3798 O O . PRO A 1 537 ? -8.293 2.466 94.614 1.00 44.40 537 PRO A O 1
ATOM 3802 N N . SER A 1 538 ? -7.169 4.218 95.506 1.00 45.34 538 SER A N 1
ATOM 3803 C CA . SER A 1 538 ? -7.745 4.088 96.843 1.00 50.85 538 SER A CA 1
ATOM 3804 C C . SER A 1 538 ? -7.467 5.336 97.685 1.00 46.40 538 SER A C 1
ATOM 3805 O O . SER A 1 538 ? -6.592 6.141 97.359 1.00 43.99 538 SER A O 1
ATOM 3808 N N . LEU A 1 539 ? -8.225 5.501 98.762 1.00 42.34 539 LEU A N 1
ATOM 3809 C CA . LEU A 1 539 ? -8.033 6.643 99.642 1.00 45.34 539 LEU A CA 1
ATOM 3810 C C . LEU A 1 539 ? -7.218 6.250 100.867 1.00 48.55 539 LEU A C 1
ATOM 3811 O O . LEU A 1 539 ? -7.455 5.202 101.471 1.00 50.46 539 LEU A O 1
ATOM 3816 N N . PRO A 1 540 ? -6.222 7.072 101.214 1.00 46.66 540 PRO A N 1
ATOM 3817 C CA . PRO A 1 540 ? -5.513 6.868 102.477 1.00 52.00 540 PRO A CA 1
ATOM 3818 C C . PRO A 1 540 ? -6.435 7.030 103.695 1.00 53.12 540 PRO A C 1
ATOM 3819 O O . PRO A 1 540 ? -7.374 7.833 103.673 1.00 47.72 540 PRO A O 1
ATOM 3823 N N . THR A 1 541 ? -6.147 6.264 104.745 1.00 54.16 541 THR A N 1
ATOM 3824 C CA . THR A 1 541 ? -6.951 6.248 105.965 1.00 55.02 541 THR A CA 1
ATOM 3825 C C . THR A 1 541 ? -6.090 6.350 107.217 1.00 55.64 541 THR A C 1
ATOM 3826 O O . THR A 1 541 ? -4.928 5.948 107.212 1.00 60.71 541 THR A O 1
ATOM 3830 N N . THR A 1 542 ? -6.663 6.885 108.290 1.00 55.39 542 THR A N 1
ATOM 3831 C CA . THR A 1 542 ? -6.015 6.828 109.601 1.00 62.06 542 THR A CA 1
ATOM 3832 C C . THR A 1 542 ? -6.175 5.432 110.218 1.00 62.10 542 THR A C 1
ATOM 3833 O O . THR A 1 542 ? -6.883 4.578 109.670 1.00 67.45 542 THR A O 1
ATOM 3837 N N . ALA A 1 543 ? -5.528 5.203 111.361 1.00 65.52 543 ALA A N 1
ATOM 3838 C CA . ALA A 1 543 ? -5.575 3.899 112.040 1.00 65.62 543 ALA A CA 1
ATOM 3839 C C . ALA A 1 543 ? -6.908 3.661 112.757 1.00 65.92 543 ALA A C 1
ATOM 3840 O O . ALA A 1 543 ? -6.950 3.095 113.853 1.00 69.60 543 ALA A O 1
ATOM 3842 N N . VAL A 1 544 ? -7.986 4.096 112.113 1.00 66.95 544 VAL A N 1
ATOM 3843 C CA . VAL A 1 544 ? -9.333 4.089 112.664 1.00 60.36 544 VAL A CA 1
ATOM 3844 C C . VAL A 1 544 ? -10.261 4.006 111.450 1.00 58.43 544 VAL A C 1
ATOM 3845 O O . VAL A 1 544 ? -11.447 3.719 111.561 1.00 64.73 544 VAL A O 1
ATOM 3849 N N . GLY A 1 545 ? -9.684 4.209 110.270 1.00 57.96 545 GLY A N 1
ATOM 3850 C CA . GLY A 1 545 ? -10.385 3.934 109.027 1.00 53.64 545 GLY A CA 1
ATOM 3851 C C . GLY A 1 545 ? -10.949 5.172 108.369 1.00 55.23 545 GLY A C 1
ATOM 3852 O O . GLY A 1 545 ? -11.382 5.140 107.214 1.00 54.53 545 GLY A O 1
ATOM 3853 N N . LYS A 1 546 ? -10.946 6.268 109.118 1.00 54.78 546 LYS A N 1
ATOM 3854 C CA . LYS A 1 546 ? -11.391 7.552 108.608 1.00 54.91 546 LYS A CA 1
ATOM 3855 C C . LYS A 1 546 ? -10.388 8.044 107.551 1.00 53.65 546 LYS A C 1
ATOM 3856 O O . LYS A 1 546 ? -9.173 7.885 107.706 1.00 52.98 546 LYS A O 1
ATOM 3862 N N . ILE A 1 547 ? -10.908 8.595 106.462 1.00 45.55 547 ILE A N 1
ATOM 3863 C CA . ILE A 1 547 ? -10.076 9.054 105.363 1.00 52.63 547 ILE A CA 1
ATOM 3864 C C . ILE A 1 547 ? -9.020 10.014 105.898 1.00 51.78 547 ILE A C 1
ATOM 3865 O O . ILE A 1 547 ? -9.345 10.896 106.687 1.00 53.31 547 ILE A O 1
ATOM 3870 N N . ASP A 1 548 ? -7.755 9.811 105.521 1.00 52.82 548 ASP A N 1
ATOM 3871 C CA . ASP A 1 548 ? -6.666 10.680 105.996 1.00 54.64 548 ASP A CA 1
ATOM 3872 C C . ASP A 1 548 ? -6.514 11.905 105.087 1.00 52.72 548 ASP A C 1
ATOM 3873 O O . ASP A 1 548 ? -5.672 11.929 104.196 1.00 55.31 548 ASP A O 1
ATOM 3878 N N . LYS A 1 549 ? -7.336 12.917 105.331 1.00 46.42 549 LYS A N 1
ATOM 3879 C CA . LYS A 1 549 ? -7.456 14.046 104.424 1.00 54.95 549 LYS A CA 1
ATOM 3880 C C . LYS A 1 549 ? -6.241 14.959 104.475 1.00 58.11 549 LYS A C 1
ATOM 3881 O O . LYS A 1 549 ? -5.869 15.550 103.467 1.00 60.12 549 LYS A O 1
ATOM 3887 N N . LYS A 1 550 ? -5.625 15.074 105.644 1.00 58.36 550 LYS A N 1
ATOM 3888 C CA . LYS A 1 550 ? -4.428 15.883 105.780 1.00 57.64 550 LYS A CA 1
ATOM 3889 C C . LYS A 1 550 ? -3.341 15.292 104.895 1.00 62.07 550 LYS A C 1
ATOM 3890 O O . LYS A 1 550 ? -2.496 16.009 104.365 1.00 66.73 550 LYS A O 1
ATOM 3896 N N . ALA A 1 551 ? -3.386 13.976 104.726 1.00 59.21 551 ALA A N 1
ATOM 3897 C CA . ALA A 1 551 ? -2.437 13.284 103.872 1.00 61.36 551 ALA A CA 1
ATOM 3898 C C . ALA A 1 551 ? -2.762 13.524 102.403 1.00 68.28 551 ALA A C 1
ATOM 3899 O O . ALA A 1 551 ? -1.862 13.756 101.595 1.00 70.87 551 ALA A O 1
ATOM 3901 N N . ILE A 1 552 ? -4.049 13.461 102.065 1.00 64.07 552 ILE A N 1
ATOM 3902 C CA . ILE A 1 552 ? -4.509 13.725 100.702 1.00 64.16 552 ILE A CA 1
ATOM 3903 C C . ILE A 1 552 ? -4.138 15.151 100.271 1.00 65.34 552 ILE A C 1
ATOM 3904 O O . ILE A 1 552 ? -3.817 15.384 99.105 1.00 67.59 552 ILE A O 1
ATOM 3909 N N . VAL A 1 553 ? -4.163 16.093 101.214 1.00 61.34 553 VAL A N 1
ATOM 3910 C CA . VAL A 1 553 ? -3.711 17.456 100.941 1.00 65.15 553 VAL A CA 1
ATOM 3911 C C . VAL A 1 553 ? -2.225 17.474 100.561 1.00 74.04 553 VAL A C 1
ATOM 3912 O O . VAL A 1 553 ? -1.874 17.909 99.460 1.00 74.30 553 VAL A O 1
ATOM 3916 N N . ARG A 1 554 ? -1.357 16.976 101.447 1.00 73.23 554 ARG A N 1
ATOM 3917 C CA . ARG A 1 554 ? 0.078 16.866 101.147 1.00 74.04 554 ARG A CA 1
ATOM 3918 C C . ARG A 1 554 ? 0.362 15.878 100.005 1.00 77.34 554 ARG A C 1
ATOM 3919 O O . ARG A 1 554 ? 1.270 15.049 100.089 1.00 77.70 554 ARG A O 1
ATOM 3927 N N . GLN A 1 555 ? -0.451 15.961 98.958 1.00 74.63 555 GLN A N 1
ATOM 3928 C CA . GLN A 1 555 ? -0.192 15.363 97.657 1.00 76.96 555 GLN A CA 1
ATOM 3929 C C . GLN A 1 555 ? -0.868 16.288 96.657 1.00 77.27 555 GLN A C 1
ATOM 3930 O O . GLN A 1 555 ? -0.773 17.520 96.759 1.00 76.69 555 GLN A O 1
ATOM 3936 N N . LEU A 1 556 ? -1.559 15.675 95.703 1.00 78.73 556 LEU A N 1
ATOM 3937 C CA . LEU A 1 556 ? -2.583 16.347 94.912 1.00 79.96 556 LEU A CA 1
ATOM 3938 C C . LEU A 1 556 ? -2.048 17.593 94.194 1.00 78.92 556 LEU A C 1
ATOM 3939 O O . LEU A 1 556 ? -2.612 18.040 93.192 1.00 75.27 556 LEU A O 1
#

Solvent-accessible surface area: 21478 Å² total; per-residue (Å²): 160,55,54,16,119,88,9,21,54,82,19,52,82,123,31,20,98,52,11,113,84,57,28,24,4,161,61,105,35,0,20,18,10,0,64,67,2,11,172,72,62,54,114,80,54,0,0,20,16,103,118,106,155,26,21,0,19,74,0,17,143,20,0,29,100,0,0,7,5,1,36,66,42,46,5,122,46,9,28,12,0,0,4,6,14,43,20,26,1,18,2,0,0,1,4,0,0,2,7,6,1,7,2,5,0,0,2,2,34,75,62,22,148,70,74,48,0,31,57,0,4,113,20,0,54,1,31,0,0,1,0,3,69,120,79,64,92,24,0,79,88,0,43,172,41,22,99,106,1,188,25,6,1,4,40,39,97,15,70,115,41,56,20,2,52,131,12,0,64,94,24,129,50,124,50,30,178,37,100,39,84,32,33,8,2,2,0,0,2,12,9,80,60,74,79,9,38,31,48,1,0,6,1,1,11,7,2,0,21,19,0,0,61,14,0,0,134,24,0,172,10,73,30,123,8,20,3,0,0,9,28,49,4,4,69,6,17,1,0,0,0,1,0,2,0,0,0,0,38,32,0,0,19,0,2,5,21,121,66,36,42,23,154,36,0,61,61,16,17,123,133,49,28,0,21,0,0,0,0,45,16,77,30,0,80,81,1,1,123,52,105,240,51,28,78,3,0,0,3,3,72,69,84,2,44,30,104,30,0,46,70,0,48,72,37,28,10,88,21,5,2,3,9,27,34,26,10,12,0,0,3,0,0,0,44,68,77,24,58,69,78,2,10,35,56,0,7,0,88,27,14,5,120,63,16,61,20,50,6,2,39,122,96,8,91,99,17,94,116,30,38,82,6,19,0,0,0,49,0,0,1,1,6,24,0,4,2,77,24,117,31,21,29,106,52,14,18,7,108,97,23,12,18,33,9,15,16,70,0,81,90,36,62,125,42,105,29,44,35,21,0,30,19,45,25,138,55,167,43,83,3,72,44,37,80,66,115,6,51,0,66,47,6,2,27,15,0,37,43,26,109,21,6,64,25,0,0,1,4,27,20,114,39,160,177,46,48,54,64,0,0,0,0,0,18,30,88,44,114,96,24,54,51,73,92,0,47,53,39,0,101,161,86,66,17,48,67,81,17,38,0,48,32,36,48,77,45,130,70,24,39,77,19,89,2,8,66,22,38,36,156,15,1,54,194,104,92

Sequence (527 aa):
QSSLLAGFTPFPAERAQAYRAAGYWRDQLLDSVLRTAARTWPDHIAVIDADHRHTYAELDRLADRAAAGIAGLGIRPGDRVLVQLPNTAEFAVALFGLLRAGAVPVMCLPGHRLAELTHFAEVSSAVALVVADTHRDLARELVRSHPDVRHVLVDGDAAEFLSWAEVTRAAPGPVPEIAPDPAAPALLLVSGGTTGAPKLIPRTHQDYVYNATASAELCRLTADDVYLVALPAAHNFPLACPGLLGAMTVGATTVFTTDPSPEAAFAAIDEHGVTATALVPALAKLWAQACKTLRLLQVGGAKLAAPDAALVRGALTPGLQQVFGMAEGLLNYTRIGDPPEVLENTQGRPLSPDDEIRIVDEVGNEVPPGAEGELLVRGPYTLNGYFNAEAANERSFSPDGFYRSSGDRVRRFADGPLAGYLEVTGRIKDVIVRGGENVSALDLEEHLLTHPSVWAAAAVALPDEFLGEKICAVVVFNGPPVSLAELHAHLEQRGVAAHSRPDALVPMPSLPTTAVGKIDKKAIVRQL

Foldseek 3Di:
DACLVVQADFDDPVQQVVCCVVPLFPQDFLLVLLVVLCVPFVAFWQEAEDPDTHGSVRLNVLLLLLQQLCVVVVQAANAEEEEEEFQDSVVSSVLSNCLLVNYAYELDYNPDALVQVLVVCVQRVHQAYEEEPCAQVSVVVNCVSPVSVPAYEYCPDQVVGHHSCVSRPPPDGDRDDDDDRQSGFSYWYWFPDDLFRIFTAGWGRRNQLSQQQLLLVQQVAALAAEEEELHGCSHPCLVPNNHSSSCSNHNHYYYTYNDLQQVVVVVVCQVVLHAEYEDELVSLLRNLVVAHRHQAYEYEDDDNALVSLVSNCVRPNLRYKAWYDTPQDWIFIAGRVADSCQRRAFNHATSDPFKDWAFADPLGHGDPAFDKGWIWIDHSGGGQATGSQVLVNLAQFFPVRTGTPQWIKHAHCDDSSHRTMDTPGGNFDWEQFAPDTETQVSLQSLLCVDQQFSGWGWAWDQDDPGRTFTEIETATDPDDDDLVVSVVSCVVSPHDPSHRHPYYHYDNDFPARNGSHGPRVVVRVPD

InterPro domains:
  IPR000873 AMP-dependent synthetase/ligase domain [PF00501] (52-416)
  IPR025110 AMP-binding enzyme, C-terminal domain [PF13193] (472-546)
  IPR042099 ANL, N-terminal domain [G3DSA:3.40.50.12780] (19-457)
  IPR045851 AMP-binding enzyme domain superfamily [G3DSA:3.30.300.30] (458-558)

CATH classification: 3.40.50.12780 (+1 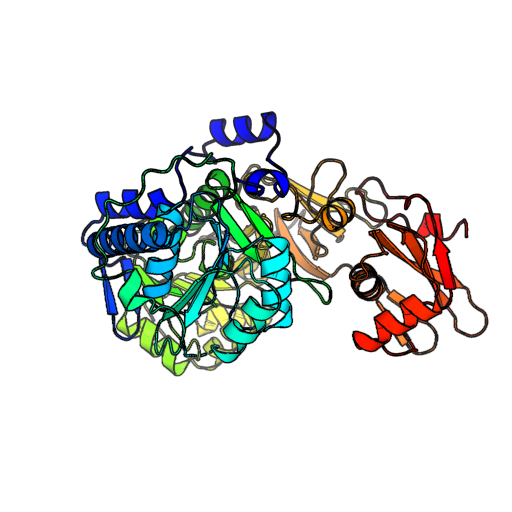more: 3.30.300.30)